Protein AF-A0A3D0TKF9-F1 (afdb_monomer)

Sequence (521 aa):
MPFLPLILASAGLTLFSGELERTEPWLNLPLAVNMSLIILFSFLLAQMPQWLRQFSKFKQFPEVRKGSYSSTKFSRPRTLILIGWLALVYGEHLDLRIGHLFNNITEAESVSFGVLLLLYWLADAVAAIPVYQWNAHGLEEKIKKSVLHLRLQLPVLALIIIQTVWFWITSKFLLSFTSNWSLIFELLCSLILMVLVAPVVFVKSWGAKAIENGNDFEEIRKELENSRTPVTAILSWPDSIMPYSTAGVIGFVRGFRYLLISPQLLKSLSATELRAVTAHEAGHLRKQHLLFYLLAFICLLELFAFAGSANLLLTWTGVLEVSGMLMGVASILSIILFIRFGIGFLSQNFERQADCHAFERHGISPISTALMKVSLLNGINPEQDNWHHYGIQQRIDFLSICLKKPEMLQKHHRRVFRIKLVCAVLLVGLLGANYMLSSDTLKIKVLAWKLEQSADNWQLKDAPMLTKMGDLLYFQDQKTEAELWYRRALEMNPEEPHTLNNLAWLLTEKHNNDKKRLRES

Structure (mmCIF, N/CA/C/O backbone):
data_AF-A0A3D0TKF9-F1
#
_entry.id   AF-A0A3D0TKF9-F1
#
loop_
_atom_site.group_PDB
_atom_site.id
_atom_site.type_symbol
_atom_site.label_atom_id
_atom_site.label_alt_id
_atom_site.label_comp_id
_atom_site.label_asym_id
_atom_site.label_entity_id
_atom_site.label_seq_id
_atom_site.pdbx_PDB_ins_code
_atom_site.Cartn_x
_atom_site.Cartn_y
_atom_site.Cartn_z
_atom_site.occupancy
_atom_site.B_iso_or_equiv
_atom_site.auth_seq_id
_atom_site.auth_comp_id
_atom_site.auth_asym_id
_atom_site.auth_atom_id
_atom_site.pdbx_PDB_model_num
ATOM 1 N N . MET A 1 1 ? -4.786 10.774 8.106 1.00 59.34 1 MET A N 1
ATOM 2 C CA . MET A 1 1 ? -4.067 9.482 8.065 1.00 59.34 1 MET A CA 1
ATOM 3 C C . MET A 1 1 ? -2.690 9.696 8.678 1.00 59.34 1 MET A C 1
ATOM 5 O O . MET A 1 1 ? -1.988 10.577 8.193 1.00 59.34 1 MET A O 1
ATOM 9 N N . PRO A 1 2 ? -2.300 8.955 9.727 1.00 64.06 2 PRO A N 1
ATOM 10 C CA . PRO A 1 2 ? -1.035 9.185 10.439 1.00 64.06 2 PRO A CA 1
ATOM 11 C C . PRO A 1 2 ? 0.218 8.948 9.572 1.00 64.06 2 PRO A C 1
ATOM 13 O O . PRO A 1 2 ? 1.237 9.603 9.784 1.00 64.06 2 PRO A O 1
ATOM 16 N N . PHE A 1 3 ? 0.112 8.075 8.565 1.00 74.19 3 PHE A N 1
ATOM 17 C CA . PHE A 1 3 ? 1.205 7.683 7.664 1.00 74.19 3 PHE A CA 1
ATOM 18 C C . PHE A 1 3 ? 1.383 8.578 6.435 1.00 74.19 3 PHE A C 1
ATOM 20 O O . PHE A 1 3 ? 2.427 8.514 5.796 1.00 74.19 3 PHE A O 1
ATOM 27 N N . LEU A 1 4 ? 0.382 9.404 6.100 1.00 76.56 4 LEU A N 1
ATOM 28 C CA . LEU A 1 4 ? 0.383 10.216 4.877 1.00 76.56 4 LEU A CA 1
ATOM 29 C C . LEU A 1 4 ? 1.686 11.009 4.674 1.00 76.56 4 LEU A C 1
ATOM 31 O O . LEU A 1 4 ? 2.181 11.008 3.555 1.00 76.56 4 LEU A O 1
ATOM 35 N N . PRO A 1 5 ? 2.287 11.634 5.701 1.00 80.88 5 PRO A N 1
ATOM 36 C CA . PRO A 1 5 ? 3.469 12.459 5.469 1.00 80.88 5 PRO A CA 1
ATOM 37 C C . PRO A 1 5 ? 4.699 11.635 5.096 1.00 80.88 5 PRO A C 1
ATOM 39 O O . PRO A 1 5 ? 5.444 12.034 4.214 1.00 80.88 5 PRO A O 1
ATOM 42 N N . LEU A 1 6 ? 4.866 10.453 5.699 1.00 83.38 6 LEU A N 1
ATOM 43 C CA . LEU A 1 6 ? 5.953 9.535 5.356 1.00 83.38 6 LEU A CA 1
ATOM 44 C C . LEU A 1 6 ? 5.775 8.965 3.939 1.00 83.38 6 LEU A C 1
ATOM 46 O O . LEU A 1 6 ? 6.746 8.841 3.202 1.00 83.38 6 LEU A O 1
ATOM 50 N N . ILE A 1 7 ? 4.529 8.685 3.537 1.00 81.88 7 ILE A N 1
ATOM 51 C CA . ILE A 1 7 ? 4.198 8.265 2.165 1.00 81.88 7 ILE A CA 1
ATOM 52 C C . ILE A 1 7 ? 4.543 9.379 1.168 1.00 81.88 7 ILE A C 1
ATOM 54 O O . ILE A 1 7 ? 5.168 9.110 0.148 1.00 81.88 7 ILE A O 1
ATOM 58 N N . LEU A 1 8 ? 4.173 10.629 1.467 1.00 84.25 8 LEU A N 1
ATOM 59 C CA . LEU A 1 8 ? 4.485 11.778 0.613 1.00 84.25 8 LEU A CA 1
ATOM 60 C C . LEU A 1 8 ? 5.991 12.057 0.543 1.00 84.25 8 LEU A C 1
ATOM 62 O O . LEU A 1 8 ? 6.491 12.366 -0.532 1.00 84.25 8 LEU A O 1
ATOM 66 N N . ALA A 1 9 ? 6.713 11.921 1.658 1.00 87.94 9 ALA A N 1
ATOM 67 C CA . ALA A 1 9 ? 8.166 12.056 1.686 1.00 87.94 9 ALA A CA 1
ATOM 68 C C . ALA A 1 9 ? 8.844 10.988 0.815 1.00 87.94 9 ALA A C 1
ATOM 70 O O . ALA A 1 9 ? 9.705 11.316 0.004 1.00 87.94 9 ALA A O 1
ATOM 71 N N . SER A 1 10 ? 8.403 9.730 0.924 1.00 85.88 10 SER A N 1
ATOM 72 C CA . SER A 1 10 ? 8.897 8.634 0.083 1.00 85.88 10 SER A CA 1
ATOM 73 C C . SER A 1 10 ? 8.601 8.874 -1.396 1.00 85.88 10 SER A C 1
ATOM 75 O O . SER A 1 10 ? 9.496 8.721 -2.215 1.00 85.88 10 SER A O 1
ATOM 77 N N . ALA A 1 11 ? 7.375 9.281 -1.738 1.00 82.38 11 ALA A N 1
ATOM 78 C CA . ALA A 1 11 ? 7.005 9.584 -3.119 1.00 82.38 11 ALA A CA 1
ATOM 79 C C . ALA A 1 11 ? 7.815 10.760 -3.686 1.00 82.38 11 ALA A C 1
ATOM 81 O O . ALA A 1 11 ? 8.213 10.724 -4.845 1.00 82.38 11 ALA A O 1
ATOM 82 N N . GLY A 1 12 ? 8.091 11.781 -2.868 1.00 84.81 12 GLY A N 1
ATOM 83 C CA . GLY A 1 12 ? 8.928 12.914 -3.256 1.00 84.81 12 GLY A CA 1
ATOM 84 C C . GLY A 1 12 ? 10.363 12.507 -3.592 1.00 84.81 12 GLY A C 1
ATOM 85 O O . GLY A 1 12 ? 10.872 12.928 -4.623 1.00 84.81 12 GLY A O 1
ATOM 86 N N . LEU A 1 13 ? 10.984 11.633 -2.790 1.00 86.19 13 LEU A N 1
ATOM 87 C CA . LEU A 1 13 ? 12.320 11.097 -3.098 1.00 86.19 13 LEU A CA 1
ATOM 88 C C . LEU A 1 13 ? 12.344 10.350 -4.433 1.00 86.19 13 LEU A C 1
ATOM 90 O O . LEU A 1 13 ? 13.234 10.581 -5.244 1.00 86.19 13 LEU A O 1
ATOM 94 N N . THR A 1 14 ? 11.340 9.508 -4.685 1.00 81.19 14 THR A N 1
ATOM 95 C CA . THR A 1 14 ? 11.221 8.770 -5.950 1.00 81.19 14 THR A CA 1
ATOM 96 C C . THR A 1 14 ? 11.014 9.689 -7.154 1.00 81.19 14 THR A C 1
ATOM 98 O O . THR A 1 14 ? 11.504 9.395 -8.236 1.00 81.19 14 THR A O 1
ATOM 101 N N . LEU A 1 15 ? 10.293 10.804 -6.995 1.00 80.44 15 LEU A N 1
ATOM 102 C CA . LEU A 1 15 ? 10.166 11.793 -8.069 1.00 80.44 15 LEU A CA 1
ATOM 103 C C . LEU A 1 15 ? 11.507 12.463 -8.368 1.00 80.44 15 LEU A C 1
ATOM 105 O O . LEU A 1 15 ? 11.844 12.652 -9.532 1.00 80.44 15 LEU A O 1
ATOM 109 N N . PHE A 1 16 ? 12.272 12.796 -7.329 1.00 80.94 16 PHE A N 1
ATOM 110 C CA . PHE A 1 16 ? 13.550 13.476 -7.490 1.00 80.94 16 PHE A CA 1
ATOM 111 C C . PHE A 1 16 ? 14.611 12.591 -8.154 1.00 80.94 16 PHE A C 1
ATOM 113 O O . PHE A 1 16 ? 15.384 13.112 -8.958 1.00 80.94 16 PHE A O 1
ATOM 120 N N . SER A 1 17 ? 14.658 11.277 -7.899 1.00 70.19 17 SER A N 1
ATOM 121 C CA . SER A 1 17 ? 15.609 10.394 -8.603 1.00 70.19 17 SER A CA 1
ATOM 122 C C . SER A 1 17 ? 15.339 10.253 -10.102 1.00 70.19 17 SER A C 1
ATOM 124 O O . SER A 1 17 ? 16.237 9.872 -10.845 1.00 70.19 17 SER A O 1
ATOM 126 N N . GLY A 1 18 ? 14.133 10.589 -10.569 1.00 60.69 18 GLY A N 1
ATOM 127 C CA . GLY A 1 18 ? 13.794 10.585 -11.993 1.00 60.69 18 GLY A CA 1
ATOM 128 C C . GLY A 1 18 ? 14.343 11.774 -12.791 1.00 60.69 18 GLY A C 1
ATOM 129 O O . GLY A 1 18 ? 14.241 11.764 -14.018 1.00 60.69 18 GLY A O 1
ATOM 130 N N . GLU A 1 19 ? 14.898 12.798 -12.137 1.00 61.56 19 GLU A N 1
ATOM 131 C CA . GLU A 1 19 ? 15.486 13.958 -12.813 1.00 61.56 19 GLU A CA 1
ATOM 132 C C . GLU A 1 19 ? 16.993 13.765 -13.027 1.00 61.56 19 GLU A C 1
ATOM 134 O O . GLU A 1 19 ? 17.770 13.717 -12.075 1.00 61.56 19 GLU A O 1
ATOM 139 N N . LEU A 1 20 ? 17.392 13.657 -14.300 1.00 53.22 20 LEU A N 1
ATOM 140 C CA . LEU A 1 20 ? 18.773 13.399 -14.732 1.00 53.22 20 LEU A CA 1
ATOM 141 C C . LEU A 1 20 ? 19.708 14.609 -14.562 1.00 53.22 20 LEU A C 1
ATOM 143 O O . LEU A 1 20 ? 20.917 14.429 -14.447 1.00 53.22 20 LEU A O 1
ATOM 147 N N . GLU A 1 21 ? 19.166 15.829 -14.516 1.00 63.94 21 GLU A N 1
ATOM 148 C CA . GLU A 1 21 ? 19.937 17.064 -14.357 1.00 63.94 21 GLU A CA 1
ATOM 149 C C . GLU A 1 21 ? 19.279 17.973 -13.317 1.00 63.94 21 GLU A C 1
ATOM 151 O O . GLU A 1 21 ? 18.132 18.391 -13.476 1.00 63.94 21 GLU A O 1
ATOM 156 N N . ARG A 1 22 ? 20.023 18.305 -12.256 1.00 73.25 22 ARG A N 1
ATOM 157 C CA . ARG A 1 22 ? 19.633 19.315 -11.263 1.00 73.25 22 ARG A CA 1
ATOM 158 C C . ARG A 1 22 ? 20.648 20.455 -11.255 1.00 73.25 22 ARG A C 1
ATOM 160 O O . ARG A 1 22 ? 21.844 20.234 -11.439 1.00 73.25 22 ARG A O 1
ATOM 167 N N . THR A 1 23 ? 20.161 21.678 -11.054 1.00 78.56 23 THR A N 1
ATOM 168 C CA . THR A 1 23 ? 20.979 22.902 -10.952 1.00 78.56 23 THR A CA 1
ATOM 169 C C . THR A 1 23 ? 21.954 22.842 -9.778 1.00 78.56 23 THR A C 1
ATOM 171 O O . THR A 1 23 ? 21.747 22.054 -8.871 1.00 78.56 23 THR A O 1
ATOM 174 N N . GLU A 1 24 ? 22.975 23.701 -9.724 1.00 83.06 24 GLU A N 1
ATOM 175 C CA . GLU A 1 24 ? 23.897 23.715 -8.577 1.00 83.06 24 GLU A CA 1
ATOM 176 C C . GLU A 1 24 ? 23.197 23.880 -7.208 1.00 83.06 24 GLU A C 1
ATOM 178 O O . GLU A 1 24 ? 22.132 24.509 -7.132 1.00 83.06 24 GLU A O 1
ATOM 183 N N . PRO A 1 25 ? 23.797 23.347 -6.118 1.00 85.50 25 PRO A N 1
ATOM 184 C CA . PRO A 1 25 ? 23.242 23.470 -4.776 1.00 85.50 25 PRO A CA 1
ATOM 185 C C . PRO A 1 25 ? 23.016 24.933 -4.385 1.00 85.50 25 PRO A C 1
ATOM 187 O O . PRO A 1 25 ? 23.893 25.771 -4.586 1.00 85.50 25 PRO A O 1
ATOM 190 N N . TRP A 1 26 ? 21.872 25.238 -3.770 1.00 87.38 26 TRP A N 1
ATOM 191 C CA . TRP A 1 26 ? 21.487 26.622 -3.459 1.00 87.38 26 TRP A CA 1
ATOM 192 C C . TRP A 1 26 ? 22.458 27.340 -2.513 1.00 87.38 26 TRP A C 1
ATOM 194 O O . TRP A 1 26 ? 22.781 28.507 -2.723 1.00 87.38 26 TRP A O 1
ATOM 204 N N . LEU A 1 27 ? 22.882 26.665 -1.445 1.00 87.38 27 LEU A N 1
ATOM 205 C CA . LEU A 1 27 ? 23.749 27.194 -0.387 1.00 87.38 27 LEU A CA 1
ATOM 206 C C . LEU A 1 27 ? 25.015 26.350 -0.193 1.00 87.38 27 LEU A C 1
ATOM 208 O O . LEU A 1 27 ? 25.977 26.829 0.407 1.00 87.38 27 LEU A O 1
ATOM 212 N N . ASN A 1 28 ? 25.011 25.102 -0.672 1.00 88.31 28 ASN A N 1
ATOM 213 C CA . ASN A 1 28 ? 26.119 24.149 -0.568 1.00 88.31 28 ASN A CA 1
ATOM 214 C C . ASN A 1 28 ? 26.622 23.961 0.879 1.00 88.31 28 ASN A C 1
ATOM 216 O O . ASN A 1 28 ? 27.823 23.867 1.154 1.00 88.31 28 ASN A O 1
ATOM 220 N N . LEU A 1 29 ? 25.697 23.910 1.840 1.00 90.56 29 LEU A N 1
ATOM 221 C CA . LEU A 1 29 ? 26.046 23.773 3.255 1.00 90.56 29 LEU A CA 1
ATOM 222 C C . LEU A 1 29 ? 26.582 22.365 3.554 1.00 90.56 29 LEU A C 1
ATOM 224 O O . LEU A 1 29 ? 26.214 21.400 2.873 1.00 90.56 29 LEU A O 1
ATOM 228 N N . PRO A 1 30 ? 27.425 22.182 4.589 1.00 93.00 30 PRO A N 1
ATOM 229 C CA . PRO A 1 30 ? 27.847 20.852 5.015 1.00 93.00 30 PRO A CA 1
ATOM 230 C C . PRO A 1 30 ? 26.647 19.962 5.365 1.00 93.00 30 PRO A C 1
ATOM 232 O O . PRO A 1 30 ? 25.677 20.421 5.971 1.00 93.00 30 PRO A O 1
ATOM 235 N N . LEU A 1 31 ? 26.731 18.666 5.049 1.00 91.06 31 LEU A N 1
ATOM 236 C CA . LEU A 1 31 ? 25.624 17.722 5.242 1.00 91.06 31 LEU A CA 1
ATOM 237 C C . LEU A 1 31 ? 25.101 17.713 6.690 1.00 91.06 31 LEU A C 1
ATOM 239 O O . LEU A 1 31 ? 23.895 17.782 6.919 1.00 91.06 31 LEU A O 1
ATOM 243 N N . ALA A 1 32 ? 26.012 17.709 7.667 1.00 91.19 32 ALA A N 1
ATOM 244 C CA . ALA A 1 32 ? 25.668 17.754 9.086 1.00 91.19 32 ALA A CA 1
ATOM 245 C C . ALA A 1 32 ? 24.884 19.023 9.470 1.00 91.19 32 ALA A C 1
ATOM 247 O O . ALA A 1 32 ? 23.984 18.962 10.311 1.00 91.19 32 ALA A O 1
ATOM 248 N N . VAL A 1 33 ? 25.188 20.161 8.834 1.00 92.25 33 VAL A N 1
ATOM 249 C CA . VAL A 1 33 ? 24.477 21.428 9.049 1.00 92.25 33 VAL A CA 1
ATOM 250 C C . VAL A 1 33 ? 23.065 21.330 8.480 1.00 92.25 33 VAL A C 1
ATOM 252 O O . VAL A 1 33 ? 22.113 21.578 9.214 1.00 92.25 33 VAL A O 1
ATOM 255 N N . ASN A 1 34 ? 22.908 20.875 7.233 1.00 92.00 34 ASN A N 1
ATOM 256 C CA . ASN A 1 34 ? 21.592 20.680 6.611 1.00 92.00 34 ASN A CA 1
ATOM 257 C C . ASN A 1 34 ? 20.695 19.737 7.436 1.00 92.00 34 ASN A C 1
ATOM 259 O O . ASN A 1 34 ? 19.546 20.068 7.736 1.00 92.00 34 ASN A O 1
ATOM 263 N N . MET A 1 35 ? 21.232 18.597 7.885 1.00 91.62 35 MET A N 1
ATOM 264 C CA . MET A 1 35 ? 20.492 17.645 8.724 1.00 91.62 35 MET A CA 1
ATOM 265 C C . MET A 1 35 ? 20.081 18.250 10.073 1.00 91.62 35 MET A C 1
ATOM 267 O O . MET A 1 35 ? 18.947 18.069 10.521 1.00 91.62 35 MET A O 1
ATOM 271 N N . SER A 1 36 ? 20.976 19.012 10.706 1.00 92.88 36 SER A N 1
ATOM 272 C CA . SER A 1 36 ? 20.692 19.681 11.981 1.00 92.88 36 SER A CA 1
ATOM 273 C C . SER A 1 36 ? 19.647 20.790 11.826 1.00 92.88 36 SER A C 1
ATOM 275 O O . SER A 1 36 ? 18.757 20.921 12.669 1.00 92.88 36 SER A O 1
ATOM 277 N N . LEU A 1 37 ? 19.705 21.552 10.727 1.00 92.94 37 LEU A N 1
ATOM 278 C CA . LEU A 1 37 ? 18.739 22.603 10.406 1.00 92.94 37 LEU A CA 1
ATOM 279 C C . LEU A 1 37 ? 17.329 22.043 10.218 1.00 92.94 37 LEU A C 1
ATOM 281 O O . LEU A 1 37 ? 16.381 22.653 10.704 1.00 92.94 37 LEU A O 1
ATOM 285 N N . ILE A 1 38 ? 17.176 20.869 9.598 1.00 94.19 38 ILE A N 1
ATOM 286 C CA . ILE A 1 38 ? 15.870 20.205 9.446 1.00 94.19 38 ILE A CA 1
ATOM 287 C C . ILE A 1 38 ? 15.231 19.932 10.817 1.00 94.19 38 ILE A C 1
ATOM 289 O O . ILE A 1 38 ? 14.059 20.250 11.036 1.00 94.19 38 ILE A O 1
ATOM 293 N N . ILE A 1 39 ? 15.996 19.391 11.769 1.00 93.94 39 ILE A N 1
ATOM 294 C CA . ILE A 1 39 ? 15.494 19.097 13.120 1.00 93.94 39 ILE A CA 1
ATOM 295 C C . ILE A 1 39 ? 15.219 20.382 13.909 1.00 93.94 39 ILE A C 1
ATOM 297 O O . ILE A 1 39 ? 14.180 20.494 14.567 1.00 93.94 39 ILE A O 1
ATOM 301 N N . LEU A 1 40 ? 16.106 21.374 13.815 1.00 93.19 40 LEU A N 1
ATOM 302 C CA . LEU A 1 40 ? 15.923 22.671 14.463 1.00 93.19 40 LEU A CA 1
ATOM 303 C C . LEU A 1 40 ? 14.670 23.387 13.937 1.00 93.19 40 LEU A C 1
ATOM 305 O O . LEU A 1 40 ? 13.834 23.843 14.718 1.00 93.19 40 LEU A O 1
ATOM 309 N N . PHE A 1 41 ? 14.506 23.444 12.617 1.00 92.94 41 PHE A N 1
ATOM 310 C CA . PHE A 1 41 ? 13.361 24.074 11.970 1.00 92.94 41 PHE A CA 1
ATOM 311 C C . PHE A 1 41 ? 12.060 23.348 12.306 1.00 92.94 41 PHE A C 1
ATOM 313 O O . PHE A 1 41 ? 11.061 23.993 12.617 1.00 92.94 41 PHE A O 1
ATOM 320 N N . SER A 1 42 ? 12.084 22.015 12.350 1.00 92.62 42 SER A N 1
ATOM 321 C CA . SER A 1 42 ? 10.968 21.214 12.852 1.00 92.62 42 SER A CA 1
ATOM 322 C C . SER A 1 42 ? 10.560 21.621 14.275 1.00 92.62 42 SER A C 1
ATOM 324 O O . SER A 1 42 ? 9.375 21.850 14.546 1.00 92.62 42 SER A O 1
ATOM 326 N N . PHE A 1 43 ? 11.530 21.774 15.182 1.00 92.19 43 PHE A N 1
ATOM 327 C CA . PHE A 1 43 ? 11.261 22.195 16.555 1.00 92.19 43 PHE A CA 1
ATOM 328 C C . PHE A 1 43 ? 10.635 23.594 16.625 1.00 92.19 43 PHE A C 1
ATOM 330 O O . PHE A 1 43 ? 9.684 23.789 17.389 1.00 92.19 43 PHE A O 1
ATOM 337 N N . LEU A 1 44 ? 11.129 24.544 15.823 1.00 91.88 44 LEU A N 1
ATOM 338 C CA . LEU A 1 44 ? 10.604 25.912 15.740 1.00 91.88 44 LEU A CA 1
ATOM 339 C C . LEU A 1 44 ? 9.188 25.942 15.152 1.00 91.88 44 LEU A C 1
ATOM 341 O O . LEU A 1 44 ? 8.282 26.536 15.742 1.00 91.88 44 LEU A O 1
ATOM 345 N N . LEU A 1 45 ? 8.963 25.239 14.039 1.00 91.12 45 LEU A N 1
ATOM 346 C CA . LEU A 1 45 ? 7.647 25.105 13.414 1.00 91.12 45 LEU A CA 1
ATOM 347 C C . LEU A 1 45 ? 6.619 24.511 14.376 1.00 91.12 45 LEU A C 1
ATOM 349 O O . LEU A 1 45 ? 5.464 24.941 14.372 1.00 91.12 45 LEU A O 1
ATOM 353 N N . ALA A 1 46 ? 7.028 23.568 15.231 1.00 87.81 46 ALA A N 1
ATOM 354 C CA . ALA A 1 46 ? 6.151 23.003 16.250 1.00 87.81 46 ALA A CA 1
ATOM 355 C C . ALA A 1 46 ? 5.562 24.087 17.168 1.00 87.81 46 ALA A C 1
ATOM 357 O O . ALA A 1 46 ? 4.399 23.979 17.549 1.00 87.81 46 A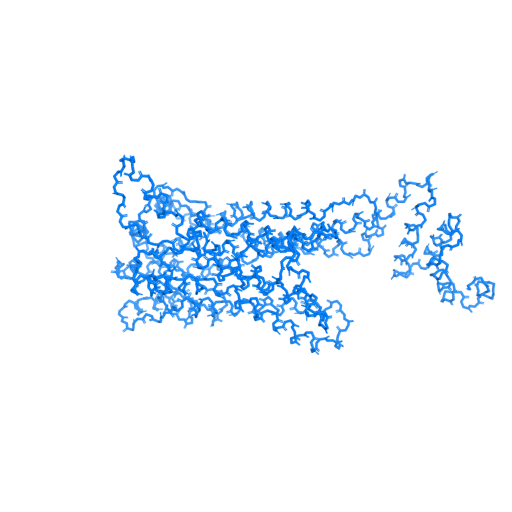LA A O 1
ATOM 358 N N . GLN A 1 47 ? 6.324 25.142 17.492 1.00 88.38 47 GLN A N 1
ATOM 359 C CA . GLN A 1 47 ? 5.887 26.234 18.377 1.00 88.38 47 GLN A CA 1
ATOM 360 C C . GLN A 1 47 ? 5.006 27.276 17.672 1.00 88.38 47 GLN A C 1
ATOM 362 O O . GLN A 1 47 ? 4.243 27.986 18.333 1.00 88.38 47 GLN A O 1
ATOM 367 N N . MET A 1 48 ? 5.047 27.342 16.336 1.00 85.06 48 MET A N 1
ATOM 368 C CA . MET A 1 48 ? 4.339 28.342 15.524 1.00 85.06 48 MET A CA 1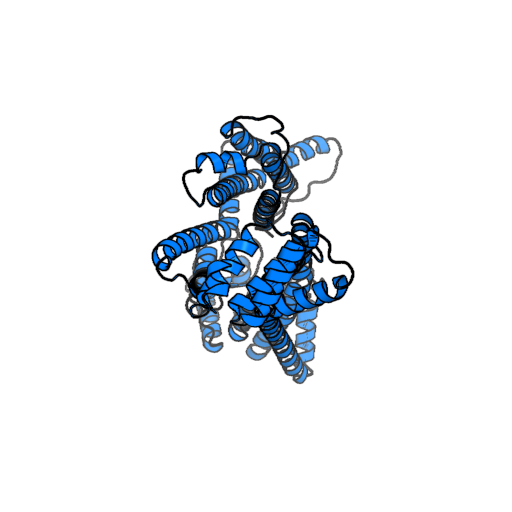
ATOM 369 C C . MET A 1 48 ? 2.852 28.522 15.896 1.00 85.06 48 MET A C 1
ATOM 371 O O . MET A 1 48 ? 2.411 29.667 16.022 1.00 85.06 48 MET A O 1
ATOM 375 N N . PRO A 1 49 ? 2.046 27.461 16.128 1.00 81.31 49 PRO A N 1
ATOM 376 C CA . PRO A 1 49 ? 0.641 27.629 16.499 1.00 81.31 49 PRO A CA 1
ATOM 377 C C . PRO A 1 49 ? 0.442 28.341 17.842 1.00 81.31 49 PRO A C 1
ATOM 379 O O . PRO A 1 49 ? -0.573 29.011 18.027 1.00 81.31 49 PRO A O 1
ATOM 382 N N . GLN A 1 50 ? 1.373 28.191 18.788 1.00 77.31 50 GLN A N 1
ATOM 383 C CA . GLN A 1 50 ? 1.302 28.872 20.081 1.00 77.31 50 GLN A CA 1
ATOM 384 C C . GLN A 1 50 ? 1.685 30.341 19.954 1.00 77.31 50 GLN A C 1
ATOM 386 O O . GLN A 1 50 ? 0.963 31.190 20.474 1.00 77.31 50 GLN A O 1
ATOM 391 N N . TRP A 1 51 ? 2.757 30.643 19.218 1.00 77.94 51 TRP A N 1
ATOM 392 C CA . TRP A 1 51 ? 3.163 32.022 18.948 1.00 77.94 51 TRP A CA 1
ATOM 393 C C . TRP A 1 51 ? 2.050 32.787 18.237 1.00 77.94 51 TRP A C 1
ATOM 395 O O . TRP A 1 51 ? 1.617 33.827 18.722 1.00 77.94 51 TRP A O 1
ATOM 405 N N . LEU A 1 52 ? 1.475 32.221 17.170 1.00 75.12 52 LEU A N 1
ATOM 406 C CA . LEU A 1 52 ? 0.349 32.834 16.457 1.00 75.12 52 LEU A CA 1
ATOM 407 C C . LEU A 1 52 ? -0.863 33.087 17.364 1.00 75.12 52 LEU A C 1
ATOM 409 O O . LEU A 1 52 ? -1.539 34.097 17.198 1.00 75.12 52 LEU A O 1
ATOM 413 N N . ARG A 1 53 ? -1.127 32.210 18.344 1.00 69.44 53 ARG A N 1
ATOM 414 C CA . ARG A 1 53 ? -2.189 32.418 19.343 1.00 69.44 53 ARG A CA 1
ATOM 415 C C . ARG A 1 53 ? -1.852 33.508 20.358 1.00 69.44 53 ARG A C 1
ATOM 417 O O . ARG A 1 53 ? -2.750 34.231 20.774 1.00 69.44 53 ARG A O 1
ATOM 424 N N . GLN A 1 54 ? -0.595 33.627 20.781 1.00 66.06 54 GLN A N 1
ATOM 425 C CA . GLN A 1 54 ? -0.155 34.726 21.646 1.00 66.06 54 GLN A CA 1
ATOM 426 C C . GLN A 1 54 ? -0.290 36.072 20.925 1.00 66.06 54 GLN A C 1
ATOM 428 O O . GLN A 1 54 ? -0.828 37.011 21.504 1.00 66.06 54 GLN A O 1
ATOM 433 N N . PHE A 1 55 ? 0.074 36.134 19.641 1.00 62.69 55 PHE A N 1
ATOM 434 C CA . PHE A 1 55 ? -0.157 37.312 18.804 1.00 62.69 55 PHE A CA 1
ATOM 435 C C . PHE A 1 55 ? -1.651 37.575 18.558 1.00 62.69 55 PHE A C 1
ATOM 437 O O . PHE A 1 55 ? -2.086 38.724 18.589 1.00 62.69 55 PHE A O 1
ATOM 444 N N . SER A 1 56 ? -2.472 36.534 18.373 1.00 57.50 56 SER A N 1
ATOM 445 C CA . SER A 1 56 ? -3.915 36.699 18.159 1.00 57.50 56 SER A CA 1
ATOM 446 C C . SER A 1 56 ? -4.695 37.027 19.431 1.00 57.50 56 SER A C 1
ATOM 448 O O . SER A 1 56 ? -5.803 37.529 19.315 1.00 57.50 56 SER A O 1
ATOM 450 N N . LYS A 1 57 ? -4.160 36.790 20.638 1.00 51.50 57 LYS A N 1
ATOM 451 C CA . LYS A 1 57 ? -4.790 37.212 21.906 1.00 51.50 57 LYS A CA 1
ATOM 452 C C . LYS A 1 57 ? -4.892 38.739 22.061 1.00 51.50 57 LYS A C 1
ATOM 454 O O . LYS A 1 57 ? -5.628 39.191 22.930 1.00 51.50 57 LYS A O 1
ATOM 459 N N . PHE A 1 58 ? -4.263 39.524 21.178 1.00 51.50 58 PHE A N 1
ATOM 460 C CA . PHE A 1 58 ? -4.564 40.952 20.995 1.00 51.50 58 PHE A CA 1
ATOM 461 C C . PHE A 1 58 ? -5.902 41.227 20.270 1.00 51.50 58 PHE A C 1
ATOM 463 O O . PHE A 1 58 ? -6.347 42.371 20.228 1.00 51.50 58 PHE A O 1
ATOM 470 N N . LYS A 1 59 ? -6.582 40.207 19.725 1.00 42.56 59 LYS A N 1
ATOM 471 C CA . LYS A 1 59 ? -7.951 40.279 19.185 1.00 42.56 59 LYS A CA 1
ATOM 472 C C . LYS A 1 59 ? -8.805 39.165 19.806 1.00 42.56 59 LYS A C 1
ATOM 474 O O . LYS A 1 59 ? -8.632 37.988 19.506 1.00 42.56 59 LYS A O 1
ATOM 479 N N . GLN A 1 60 ? -9.704 39.552 20.710 1.00 39.91 60 GLN A N 1
ATOM 480 C CA . GLN A 1 60 ? -10.591 38.670 21.476 1.00 39.91 60 GLN A CA 1
ATOM 481 C C . GLN A 1 60 ? -11.322 37.637 20.597 1.00 39.91 60 GLN A C 1
ATOM 483 O O . GLN A 1 60 ? -12.142 38.005 19.764 1.00 39.91 60 GLN A O 1
ATOM 488 N N . PHE A 1 61 ? -11.090 36.346 20.852 1.00 34.97 61 PHE A N 1
ATOM 489 C CA . PHE A 1 61 ? -12.018 35.258 20.524 1.00 34.97 61 PHE A CA 1
ATOM 490 C C . PHE A 1 61 ? -11.984 34.192 21.638 1.00 34.97 61 PHE A C 1
ATOM 492 O O . PHE A 1 61 ? -10.925 34.002 22.246 1.00 34.97 61 PHE A O 1
ATOM 499 N N . PRO A 1 62 ? -13.109 33.506 21.937 1.00 34.53 62 PRO A N 1
ATOM 500 C CA . PRO A 1 62 ? -13.244 32.672 23.131 1.00 34.53 62 PRO A CA 1
ATOM 501 C C . PRO A 1 62 ? -12.420 31.382 23.069 1.00 34.53 62 PRO A C 1
ATOM 503 O O . PRO A 1 62 ? -12.201 30.800 22.005 1.00 34.53 62 PRO A O 1
ATOM 506 N N . GLU A 1 63 ? -12.011 30.912 24.249 1.00 34.69 63 GLU A N 1
ATOM 507 C CA . GLU A 1 63 ? -11.309 29.649 24.462 1.00 34.69 63 GLU A CA 1
ATOM 508 C C . GLU A 1 63 ? -12.114 28.445 23.957 1.00 34.69 63 GLU A C 1
ATOM 510 O O . GLU A 1 63 ? -13.144 28.062 24.512 1.00 34.69 63 GLU A O 1
ATOM 515 N N . VAL A 1 64 ? -11.584 27.773 22.935 1.00 30.89 64 VAL A N 1
ATOM 516 C CA . VAL A 1 64 ? -12.005 26.414 22.595 1.00 30.89 64 VAL A CA 1
ATOM 517 C C . VAL A 1 64 ? -11.294 25.442 23.540 1.00 30.89 64 VAL A C 1
ATOM 519 O O . VAL A 1 64 ? -10.063 25.409 23.604 1.00 30.89 64 VAL A O 1
ATOM 522 N N . ARG A 1 65 ? -12.117 24.671 24.268 1.00 33.88 65 ARG A N 1
ATOM 523 C CA . ARG A 1 65 ? -11.809 23.574 25.208 1.00 33.88 65 ARG A CA 1
ATOM 524 C C . ARG A 1 65 ? -10.549 22.784 24.846 1.00 33.88 65 ARG A C 1
ATOM 526 O O . ARG A 1 65 ? -10.308 22.550 23.665 1.00 33.88 65 ARG A O 1
ATOM 533 N N . LYS A 1 66 ? -9.829 22.297 25.876 1.00 35.38 66 LYS A N 1
ATOM 534 C CA . LYS A 1 66 ? -8.760 21.271 25.825 1.00 35.38 66 LYS A CA 1
ATOM 535 C C . LYS A 1 66 ? -9.076 20.212 24.757 1.00 35.38 66 LYS A C 1
ATOM 537 O O . LYS A 1 66 ? -9.754 19.225 25.022 1.00 35.38 66 LYS A O 1
ATOM 542 N N . GLY A 1 67 ? -8.637 20.468 23.528 1.00 35.84 67 GLY A N 1
ATOM 543 C CA . GLY A 1 67 ? -8.937 19.625 22.385 1.00 35.84 67 GLY A CA 1
ATOM 544 C C . GLY A 1 67 ? -8.108 18.362 22.487 1.00 35.84 67 GLY A C 1
ATOM 545 O O . GLY A 1 67 ? -6.887 18.446 22.619 1.00 35.84 67 GLY A O 1
ATOM 546 N N . SER A 1 68 ? -8.786 17.217 22.439 1.00 39.59 68 SER A N 1
ATOM 547 C CA . SER A 1 68 ? -8.185 15.893 22.299 1.00 39.59 68 SER A CA 1
ATOM 548 C C . SER A 1 68 ? -7.032 15.940 21.289 1.00 39.59 68 SER A C 1
ATOM 550 O O . SER A 1 68 ? -7.202 16.348 20.135 1.00 39.59 68 SER A O 1
ATOM 552 N N . TYR A 1 69 ? -5.835 15.601 21.764 1.00 48.25 69 TYR A N 1
ATOM 553 C CA . TYR A 1 69 ? -4.642 15.471 20.943 1.00 48.25 69 TYR A CA 1
ATOM 554 C C . TYR A 1 69 ? -4.909 14.427 19.852 1.00 48.25 69 TYR A C 1
ATOM 556 O O . TYR A 1 69 ? -5.196 13.272 20.144 1.00 48.25 69 TYR A O 1
ATOM 564 N N . SER A 1 70 ? -4.820 14.835 18.586 1.00 51.81 70 SER A N 1
ATOM 565 C CA . SER A 1 70 ? -5.019 13.951 17.436 1.00 51.81 70 SER A CA 1
ATOM 566 C C . SER A 1 70 ? -3.701 13.862 16.671 1.00 51.81 70 SER A C 1
ATOM 568 O O . SER A 1 70 ? -3.484 14.612 15.719 1.00 51.81 70 SER A O 1
ATOM 570 N N . SER A 1 71 ? -2.832 12.928 17.070 1.00 51.25 71 SER A N 1
ATOM 571 C CA . SER A 1 71 ? -1.588 12.540 16.363 1.00 51.25 71 SER A CA 1
ATOM 572 C C . SER A 1 71 ? -1.800 12.248 14.865 1.00 51.25 71 SER A C 1
ATOM 574 O O . SER A 1 71 ? -0.891 12.316 14.038 1.00 51.25 71 SER A O 1
ATOM 576 N N . THR A 1 72 ? -3.042 11.960 14.485 1.00 53.62 72 THR A N 1
ATOM 577 C CA . THR A 1 72 ? -3.478 11.572 13.142 1.00 53.62 72 THR A CA 1
ATOM 578 C C . THR A 1 72 ? -3.736 12.734 12.171 1.00 53.62 72 THR A C 1
ATOM 580 O O . THR A 1 72 ? -3.895 12.473 10.969 1.00 53.62 72 THR A O 1
ATOM 583 N N . LYS A 1 73 ? -3.788 13.994 12.640 1.00 66.81 73 LYS A N 1
ATOM 584 C CA . LYS A 1 73 ? -4.047 15.175 11.790 1.00 66.81 73 LYS A CA 1
ATOM 585 C C . LYS A 1 73 ? -2.755 15.730 11.188 1.00 66.81 73 LYS A C 1
ATOM 587 O O . LYS A 1 73 ? -1.757 15.919 11.884 1.00 66.81 73 LYS A O 1
ATOM 592 N N . PHE A 1 74 ? -2.786 16.026 9.889 1.00 71.12 74 PHE A N 1
ATOM 593 C CA . PHE A 1 74 ? -1.684 16.693 9.199 1.00 71.12 74 PHE A CA 1
ATOM 594 C C . PHE A 1 74 ? -1.767 18.199 9.476 1.00 71.12 74 PHE A C 1
ATOM 596 O O . PHE A 1 74 ? -2.593 18.906 8.905 1.00 71.12 74 PHE A O 1
ATOM 603 N N . SER A 1 75 ? -1.012 18.656 10.474 1.00 82.75 75 SER A N 1
ATOM 604 C CA . SER A 1 75 ? -1.034 20.038 10.954 1.00 82.75 75 SER A CA 1
ATOM 605 C C . SER A 1 75 ? -0.155 20.945 10.087 1.00 82.75 75 SER A C 1
ATOM 607 O O . SER A 1 75 ? 0.762 20.469 9.425 1.00 82.75 75 SER A O 1
ATOM 609 N N . ARG A 1 76 ? -0.383 22.268 10.135 1.00 86.50 76 ARG A N 1
ATOM 610 C CA . ARG A 1 76 ? 0.441 23.245 9.394 1.00 86.50 76 ARG A CA 1
ATOM 611 C C . ARG A 1 76 ? 1.953 23.074 9.643 1.00 86.50 76 ARG A C 1
ATOM 613 O O . ARG A 1 76 ? 2.675 23.041 8.655 1.00 86.50 76 ARG A O 1
ATOM 620 N N . PRO A 1 77 ? 2.445 22.894 10.891 1.00 89.00 77 PRO A N 1
ATOM 621 C CA . PRO A 1 77 ? 3.862 22.602 11.134 1.00 89.00 77 PRO A CA 1
ATOM 622 C C . PRO A 1 77 ? 4.374 21.368 10.384 1.00 89.00 77 PRO A C 1
ATOM 624 O O . PRO A 1 77 ? 5.442 21.416 9.788 1.00 89.00 77 PRO A O 1
ATOM 627 N N . ARG A 1 78 ? 3.586 20.285 10.360 1.00 90.00 78 ARG A N 1
ATOM 628 C CA . ARG A 1 78 ? 3.932 19.031 9.671 1.00 90.00 78 ARG A CA 1
ATOM 629 C C . ARG A 1 78 ? 3.943 19.181 8.146 1.00 90.00 78 ARG A C 1
ATOM 631 O O . ARG A 1 78 ? 4.767 18.584 7.462 1.00 90.00 78 ARG A O 1
ATOM 638 N N . THR A 1 79 ? 3.049 20.004 7.604 1.00 89.50 79 THR A N 1
ATOM 639 C CA . THR A 1 79 ? 3.051 20.345 6.175 1.00 89.50 79 THR A CA 1
ATOM 640 C C . THR A 1 79 ? 4.266 21.189 5.806 1.00 89.50 79 THR A C 1
ATOM 642 O O . THR A 1 79 ? 4.941 20.890 4.829 1.00 89.50 79 THR A O 1
ATOM 645 N N . LEU A 1 80 ? 4.579 22.209 6.608 1.00 91.94 80 LEU A N 1
ATOM 646 C CA . LEU A 1 80 ? 5.721 23.087 6.362 1.00 91.94 80 LEU A CA 1
ATOM 647 C C . LEU A 1 80 ? 7.055 22.345 6.481 1.00 91.94 80 LEU A C 1
ATOM 649 O O . LEU A 1 80 ? 7.932 22.577 5.656 1.00 91.94 80 LEU A O 1
ATOM 653 N N . ILE A 1 81 ? 7.201 21.423 7.442 1.00 94.19 81 ILE A N 1
ATOM 654 C CA . ILE A 1 81 ? 8.423 20.614 7.537 1.00 94.19 81 ILE A CA 1
ATOM 655 C C . ILE A 1 81 ? 8.552 19.634 6.367 1.00 94.19 81 ILE A C 1
ATOM 657 O O . ILE A 1 81 ? 9.660 19.447 5.891 1.00 94.19 81 ILE A O 1
ATOM 661 N N . LEU A 1 82 ? 7.454 19.057 5.855 1.00 92.50 82 LEU A N 1
ATOM 662 C CA . LEU A 1 82 ? 7.499 18.222 4.646 1.00 92.50 82 LEU A CA 1
ATOM 663 C C . LEU A 1 82 ? 7.972 19.023 3.431 1.00 92.50 82 LEU A C 1
ATOM 665 O O . LEU A 1 82 ? 8.884 18.589 2.739 1.00 92.50 82 LEU A O 1
ATOM 669 N N . ILE A 1 83 ? 7.375 20.194 3.192 1.00 92.56 83 ILE A N 1
ATOM 670 C CA . ILE A 1 83 ? 7.738 21.059 2.061 1.00 92.56 83 ILE A CA 1
ATOM 671 C C . ILE A 1 83 ? 9.185 21.538 2.201 1.00 92.56 83 ILE A C 1
ATOM 673 O O . ILE A 1 83 ? 9.950 21.439 1.249 1.00 92.56 83 ILE A O 1
ATOM 677 N N . GLY A 1 84 ? 9.575 22.017 3.385 1.00 93.19 84 GLY A N 1
ATOM 678 C CA . GLY A 1 84 ? 10.938 22.479 3.645 1.00 93.19 84 GLY A CA 1
ATOM 679 C C . GLY A 1 84 ? 11.971 21.360 3.516 1.00 93.19 84 GLY A C 1
ATOM 680 O O . GLY A 1 84 ? 13.030 21.573 2.940 1.00 93.19 84 GLY A O 1
ATOM 681 N N . TRP A 1 85 ? 11.649 20.154 3.988 1.00 95.31 85 TRP A N 1
ATOM 682 C CA . TRP A 1 85 ? 12.504 18.983 3.817 1.00 95.31 85 TRP A CA 1
ATOM 683 C C . TRP A 1 85 ? 12.646 18.593 2.341 1.00 95.31 85 TRP A C 1
ATOM 685 O O . TRP A 1 85 ? 13.770 18.417 1.891 1.00 95.31 85 TRP A O 1
ATOM 695 N N . LEU A 1 86 ? 11.551 18.537 1.569 1.00 93.00 86 LEU A N 1
ATOM 696 C CA . LEU A 1 86 ? 11.604 18.258 0.126 1.00 93.00 86 LEU A CA 1
ATOM 697 C C . LEU A 1 86 ? 12.431 19.311 -0.621 1.00 93.00 86 LEU A C 1
ATOM 699 O O . LEU A 1 86 ? 13.265 18.958 -1.447 1.00 93.00 86 LEU A O 1
ATOM 703 N N . ALA A 1 87 ? 12.233 20.590 -0.295 1.00 91.06 87 ALA A N 1
ATOM 704 C CA . ALA A 1 87 ? 12.981 21.693 -0.885 1.00 91.06 87 ALA A CA 1
ATOM 705 C C . ALA A 1 87 ? 14.479 21.603 -0.572 1.00 91.06 87 ALA A C 1
ATOM 707 O O . ALA A 1 87 ? 15.287 21.838 -1.458 1.00 91.06 87 ALA A O 1
ATOM 708 N N . LEU A 1 88 ? 14.859 21.227 0.654 1.00 91.88 88 LEU A N 1
ATOM 709 C CA . LEU A 1 88 ? 16.265 21.025 1.012 1.00 91.88 88 LEU A CA 1
ATOM 710 C C . LEU A 1 88 ? 16.857 19.786 0.341 1.00 91.88 88 LEU A C 1
ATOM 712 O O . LEU A 1 88 ? 17.974 19.854 -0.152 1.00 91.88 88 LEU A O 1
ATOM 716 N N . VAL A 1 89 ? 16.131 18.667 0.290 1.00 91.81 89 VAL A N 1
ATOM 717 C CA . VAL A 1 89 ? 16.601 17.464 -0.415 1.00 91.81 89 VAL A CA 1
ATOM 718 C C . VAL A 1 89 ? 16.881 17.784 -1.880 1.00 91.81 89 VAL A C 1
ATOM 720 O O . VAL A 1 89 ? 17.972 17.484 -2.363 1.00 91.81 89 VAL A O 1
ATOM 723 N N . TYR A 1 90 ? 15.933 18.448 -2.543 1.00 89.62 90 TYR A N 1
ATOM 724 C CA . TYR A 1 90 ? 16.058 18.844 -3.937 1.00 89.62 90 TYR A CA 1
ATOM 725 C C . TYR A 1 90 ? 17.122 19.925 -4.153 1.00 89.62 90 TYR A C 1
ATOM 727 O O . TYR A 1 90 ? 17.972 19.762 -5.011 1.00 89.62 90 TYR A O 1
ATOM 735 N N . GLY A 1 91 ? 17.097 21.011 -3.381 1.00 88.25 91 GLY A N 1
ATOM 736 C CA . GLY A 1 91 ? 17.940 22.190 -3.596 1.00 88.25 91 GLY A CA 1
ATOM 737 C C . GLY A 1 91 ? 19.380 22.061 -3.099 1.00 88.25 91 GLY A C 1
ATOM 738 O O . GLY A 1 91 ? 20.250 22.770 -3.586 1.00 88.25 91 GLY A O 1
ATOM 739 N N . GLU A 1 92 ? 19.660 21.164 -2.147 1.00 91.12 92 GLU A N 1
ATOM 740 C CA . GLU A 1 92 ? 21.018 20.904 -1.630 1.00 91.12 92 GLU A CA 1
ATOM 741 C C . GLU A 1 92 ? 21.596 19.560 -2.099 1.00 91.12 92 GLU A C 1
ATOM 743 O O . GLU A 1 92 ? 22.672 19.161 -1.638 1.00 91.12 92 GLU A O 1
ATOM 748 N N . HIS A 1 93 ? 20.882 18.848 -2.978 1.00 90.31 93 HIS A N 1
ATOM 749 C CA . HIS A 1 93 ? 21.256 17.527 -3.501 1.00 90.31 93 HIS A CA 1
ATOM 750 C C . HIS A 1 93 ? 21.563 16.520 -2.387 1.00 90.31 93 HIS A C 1
ATOM 752 O O . HIS A 1 93 ? 22.547 15.778 -2.452 1.00 90.31 93 HIS A O 1
ATOM 758 N N . LEU A 1 94 ? 20.777 16.529 -1.305 1.00 90.38 94 LEU A N 1
ATOM 759 C CA . LEU A 1 94 ? 21.101 15.734 -0.114 1.00 90.38 94 LEU A CA 1
ATOM 760 C C . LEU A 1 94 ? 21.114 14.234 -0.419 1.00 90.38 94 LEU A C 1
ATOM 762 O O . LEU A 1 94 ? 21.951 13.511 0.112 1.00 90.38 94 LEU A O 1
ATOM 766 N N . ASP A 1 95 ? 20.220 13.783 -1.290 1.00 89.38 95 ASP A N 1
ATOM 767 C CA . ASP A 1 95 ? 20.128 12.403 -1.759 1.00 89.38 95 ASP A CA 1
ATOM 768 C C . ASP A 1 95 ? 21.401 11.953 -2.487 1.00 89.38 95 ASP A C 1
ATOM 770 O O . ASP A 1 95 ? 21.975 10.916 -2.143 1.00 89.38 95 ASP A O 1
ATOM 774 N N . LEU A 1 96 ? 21.906 12.770 -3.412 1.00 87.94 96 LEU A N 1
ATOM 775 C CA . LEU A 1 96 ? 23.136 12.480 -4.151 1.00 87.94 96 LEU A CA 1
ATOM 776 C C . LEU A 1 96 ? 24.367 12.563 -3.240 1.00 87.94 96 LEU A C 1
ATOM 778 O O . LEU A 1 96 ? 25.222 11.679 -3.249 1.00 87.94 96 LEU A O 1
ATOM 782 N N . ARG A 1 97 ? 24.446 13.597 -2.394 1.00 89.62 97 ARG A N 1
ATOM 783 C CA . ARG A 1 97 ? 25.580 13.816 -1.481 1.00 89.62 97 ARG A CA 1
ATOM 784 C C . ARG A 1 97 ? 25.700 12.718 -0.430 1.00 89.62 97 ARG A C 1
ATOM 786 O O . ARG A 1 97 ? 26.815 12.306 -0.124 1.00 89.62 97 ARG A O 1
ATOM 793 N N . ILE A 1 98 ? 24.580 12.231 0.110 1.00 89.31 98 ILE A N 1
ATOM 794 C CA . ILE A 1 98 ? 24.586 11.064 1.003 1.00 89.31 98 ILE A CA 1
ATOM 795 C C . ILE A 1 98 ? 24.953 9.808 0.211 1.00 89.31 98 ILE A C 1
ATOM 797 O O . ILE A 1 98 ? 25.784 9.038 0.681 1.00 89.31 98 ILE A O 1
ATOM 801 N N . GLY A 1 99 ? 24.405 9.625 -0.995 1.00 86.12 99 GLY A N 1
ATOM 802 C CA . GLY A 1 99 ? 24.749 8.501 -1.870 1.00 86.12 99 GLY A CA 1
ATOM 803 C C . GLY A 1 99 ? 26.254 8.410 -2.145 1.00 86.12 99 GLY A C 1
ATOM 804 O O . GLY A 1 99 ? 26.837 7.337 -2.018 1.00 86.12 99 GLY A O 1
ATOM 805 N N . HIS A 1 100 ? 26.923 9.541 -2.392 1.00 87.12 100 HIS A N 1
ATOM 806 C CA . HIS A 1 100 ? 28.375 9.587 -2.591 1.00 87.12 100 HIS A CA 1
ATOM 807 C C . HIS A 1 100 ? 29.187 9.077 -1.392 1.00 87.12 100 HIS A C 1
ATOM 809 O O . HIS A 1 100 ? 30.252 8.495 -1.599 1.00 87.12 100 HIS A O 1
ATOM 815 N N . LEU A 1 101 ? 28.693 9.220 -0.154 1.00 87.94 101 LEU A N 1
ATOM 816 C CA . LEU A 1 101 ? 29.350 8.644 1.031 1.00 87.94 101 LEU A CA 1
ATOM 817 C C . LEU A 1 101 ? 29.350 7.107 1.007 1.00 87.94 101 LEU A C 1
ATOM 819 O O . LEU A 1 101 ? 30.204 6.483 1.635 1.00 87.94 101 LEU A O 1
ATOM 823 N N . PHE A 1 102 ? 28.411 6.506 0.274 1.00 83.75 102 PHE A N 1
ATOM 824 C CA . PHE A 1 102 ? 28.222 5.062 0.153 1.00 83.75 102 PHE A CA 1
ATOM 825 C C . PHE A 1 102 ? 28.519 4.531 -1.255 1.00 83.75 102 PHE A C 1
ATOM 827 O O . PHE A 1 102 ? 28.154 3.398 -1.550 1.00 83.75 102 PHE A O 1
ATOM 834 N N . ASN A 1 103 ? 29.224 5.293 -2.102 1.00 81.06 103 ASN A N 1
ATOM 835 C CA . ASN A 1 103 ? 29.502 4.937 -3.506 1.00 81.06 103 ASN A CA 1
ATOM 836 C C . ASN A 1 103 ? 30.197 3.568 -3.687 1.00 81.06 103 ASN A C 1
ATOM 838 O O . ASN A 1 103 ? 30.171 2.972 -4.755 1.00 81.06 103 ASN A O 1
ATOM 842 N N . ASN A 1 104 ? 30.799 3.035 -2.623 1.00 78.19 104 ASN A N 1
ATOM 843 C CA . ASN A 1 104 ? 31.443 1.721 -2.623 1.00 78.19 104 ASN A CA 1
ATOM 844 C C . ASN A 1 104 ? 30.450 0.544 -2.541 1.00 78.19 104 ASN A C 1
ATOM 846 O O . ASN A 1 104 ? 30.875 -0.610 -2.541 1.00 78.19 104 ASN A O 1
ATOM 850 N N . ILE A 1 105 ? 29.148 0.811 -2.419 1.00 77.75 105 ILE A N 1
ATOM 851 C CA . ILE A 1 105 ? 28.094 -0.197 -2.304 1.00 77.75 105 ILE A CA 1
ATOM 852 C C . ILE A 1 105 ? 27.111 0.009 -3.456 1.00 77.75 105 ILE A C 1
ATOM 854 O O . ILE A 1 105 ? 26.665 1.122 -3.715 1.00 77.75 105 ILE A O 1
ATOM 858 N N . THR A 1 106 ? 26.708 -1.082 -4.103 1.00 71.19 106 THR A N 1
ATOM 859 C CA . THR A 1 106 ? 25.712 -1.100 -5.191 1.00 71.19 106 THR A CA 1
ATOM 860 C C . THR A 1 106 ? 24.349 -0.517 -4.802 1.00 71.19 106 THR A C 1
ATOM 862 O O . THR A 1 106 ? 23.541 -0.202 -5.665 1.00 71.19 106 THR A O 1
ATOM 865 N N . GLU A 1 107 ? 24.086 -0.364 -3.506 1.00 75.38 107 GLU A N 1
ATOM 866 C CA . GLU A 1 107 ? 22.805 0.050 -2.925 1.00 75.38 107 GLU A CA 1
ATOM 867 C C . GLU A 1 107 ? 22.854 1.485 -2.355 1.00 75.38 107 GLU A C 1
ATOM 869 O O . GLU A 1 107 ? 22.008 1.862 -1.543 1.00 75.38 107 GLU A O 1
ATOM 874 N N . ALA A 1 108 ? 23.848 2.291 -2.752 1.00 80.75 108 ALA A N 1
ATOM 875 C CA . ALA A 1 108 ? 24.100 3.631 -2.210 1.00 80.75 108 ALA A CA 1
ATOM 876 C C . ALA A 1 108 ? 22.870 4.562 -2.238 1.00 80.75 108 ALA A C 1
ATOM 878 O O . ALA A 1 108 ? 22.609 5.276 -1.267 1.00 80.75 108 ALA A O 1
ATOM 879 N N . GLU A 1 109 ? 22.091 4.528 -3.322 1.00 81.56 109 GLU A N 1
ATOM 880 C CA . GLU A 1 109 ? 20.860 5.316 -3.472 1.00 81.56 109 GLU A CA 1
ATOM 881 C C . GLU A 1 109 ? 19.789 4.896 -2.453 1.00 81.56 109 GLU A C 1
ATOM 883 O O . GLU A 1 109 ? 19.254 5.728 -1.719 1.00 81.56 109 GLU A O 1
ATOM 888 N N . SER A 1 110 ? 19.536 3.591 -2.328 1.00 80.25 110 SER A N 1
ATOM 889 C CA . SER A 1 110 ? 18.583 3.036 -1.360 1.00 80.25 110 SER A CA 1
ATOM 890 C C . SER A 1 110 ? 18.963 3.382 0.082 1.00 80.25 110 SER A C 1
ATOM 892 O O . SER A 1 110 ? 18.099 3.726 0.894 1.00 80.25 110 SER A O 1
ATOM 894 N N . VAL A 1 111 ? 20.261 3.336 0.406 1.00 83.50 111 VAL A N 1
ATOM 895 C CA . VAL A 1 111 ? 20.779 3.752 1.719 1.00 83.50 111 VAL A CA 1
ATOM 896 C C . VAL A 1 111 ? 20.533 5.243 1.946 1.00 83.50 111 VAL A C 1
ATOM 898 O O . VAL A 1 111 ? 20.027 5.625 3.004 1.00 83.50 111 VAL A O 1
ATOM 901 N N . SER A 1 112 ? 20.826 6.079 0.949 1.00 88.62 112 SER A N 1
ATOM 902 C CA . SER A 1 112 ? 20.578 7.522 0.996 1.00 88.62 112 SER A CA 1
ATOM 903 C C . SER A 1 112 ? 19.109 7.845 1.278 1.00 88.62 112 SER A C 1
ATOM 905 O O . SER A 1 112 ? 18.793 8.579 2.222 1.00 88.62 112 SER A O 1
ATOM 907 N N . PHE A 1 113 ? 18.195 7.209 0.545 1.00 89.06 113 PHE A N 1
ATOM 908 C CA . PHE A 1 113 ? 16.755 7.372 0.736 1.00 89.06 113 PHE A CA 1
ATOM 909 C C . PHE A 1 113 ? 16.319 6.940 2.135 1.00 89.06 113 PHE A C 1
ATOM 911 O O . PHE A 1 113 ? 15.551 7.649 2.788 1.00 89.06 113 PHE A O 1
ATOM 918 N N . GLY A 1 114 ? 16.850 5.820 2.635 1.00 87.12 114 GLY A N 1
ATOM 919 C CA . GLY A 1 114 ? 16.603 5.353 3.997 1.00 87.12 114 GLY A CA 1
ATOM 920 C C . GLY A 1 114 ? 17.025 6.374 5.057 1.00 87.12 114 GLY A C 1
ATOM 921 O O . GLY A 1 114 ? 16.241 6.689 5.955 1.00 87.12 114 GLY A O 1
ATOM 922 N N . VAL A 1 115 ? 18.226 6.947 4.934 1.00 90.00 115 VAL A N 1
ATOM 923 C CA . VAL A 1 115 ? 18.734 7.986 5.850 1.00 90.00 115 VAL A CA 1
ATOM 924 C C . VAL A 1 115 ? 17.846 9.230 5.819 1.00 90.00 115 VAL A C 1
ATOM 926 O O . VAL A 1 115 ? 17.468 9.752 6.871 1.00 90.00 115 VAL A O 1
ATOM 929 N N . LEU A 1 116 ? 17.468 9.690 4.627 1.00 92.50 116 LEU A N 1
ATOM 930 C CA . LEU A 1 116 ? 16.613 10.862 4.459 1.00 92.50 116 LEU A CA 1
ATOM 931 C C . LEU A 1 116 ? 15.201 10.636 5.015 1.00 92.50 116 LEU A C 1
ATOM 933 O O . LEU A 1 116 ? 14.661 11.521 5.685 1.00 92.50 116 LEU A O 1
ATOM 937 N N . LEU A 1 117 ? 14.621 9.451 4.813 1.00 91.12 117 LEU A N 1
ATOM 938 C CA . LEU A 1 117 ? 13.328 9.080 5.391 1.00 91.12 117 LEU A CA 1
ATOM 939 C C . LEU A 1 117 ? 13.379 8.980 6.916 1.00 91.12 117 LEU A C 1
ATOM 941 O O . LEU A 1 117 ? 12.441 9.427 7.574 1.00 91.12 117 LEU A O 1
ATOM 945 N N . LEU A 1 118 ? 14.461 8.448 7.492 1.00 91.38 118 LEU A N 1
ATOM 946 C CA . LEU A 1 118 ? 14.673 8.427 8.944 1.00 91.38 118 LEU A CA 1
ATOM 947 C C . LEU A 1 118 ? 14.772 9.841 9.523 1.00 91.38 118 LEU A C 1
ATOM 949 O O . LEU A 1 118 ? 14.158 10.139 10.552 1.00 91.38 118 LEU A O 1
ATOM 953 N N . LEU A 1 119 ? 15.506 10.725 8.845 1.00 93.69 119 LEU A N 1
ATOM 954 C CA . LEU A 1 119 ? 15.620 12.129 9.227 1.00 93.69 119 LEU A CA 1
ATOM 955 C C . LEU A 1 119 ? 14.254 12.823 9.186 1.00 93.69 119 LEU A C 1
ATOM 957 O O . LEU A 1 119 ? 13.878 13.508 10.140 1.00 93.69 119 LEU A O 1
ATOM 961 N N . TYR A 1 120 ? 13.490 12.611 8.112 1.00 93.44 120 TYR A N 1
ATOM 962 C CA . TYR A 1 120 ? 12.139 13.148 7.989 1.00 93.44 120 TYR A CA 1
ATOM 963 C C . TYR A 1 120 ? 11.191 12.583 9.051 1.00 93.44 120 TYR A C 1
ATOM 965 O O . TYR A 1 120 ? 10.422 13.332 9.648 1.00 93.44 120 TYR A O 1
ATOM 973 N N . TRP A 1 121 ? 11.263 11.281 9.327 1.00 91.56 121 TRP A N 1
ATOM 974 C CA . TRP A 1 121 ? 10.464 10.609 10.351 1.00 91.56 121 TRP A CA 1
ATOM 975 C C . TRP A 1 121 ? 10.667 11.243 11.733 1.00 91.56 121 TRP A C 1
ATOM 977 O O . TRP A 1 121 ? 9.697 11.559 12.430 1.00 91.56 121 TRP A O 1
ATOM 987 N N . LEU A 1 122 ? 11.922 11.527 12.096 1.00 92.50 122 LEU A N 1
ATOM 988 C CA . LEU A 1 122 ? 12.251 12.253 13.321 1.00 92.50 122 LEU A CA 1
ATOM 989 C C . LEU A 1 122 ? 11.729 13.698 13.283 1.00 92.50 122 LEU A C 1
ATOM 991 O O . LEU A 1 122 ? 11.109 14.160 14.246 1.00 92.50 122 LEU A O 1
ATOM 995 N N . ALA A 1 123 ? 11.935 14.401 12.168 1.00 93.00 123 ALA A N 1
ATOM 996 C CA . ALA A 1 123 ? 11.488 15.777 11.992 1.00 93.00 123 ALA A CA 1
ATOM 997 C C . ALA A 1 123 ? 9.955 15.908 12.083 1.00 93.00 123 ALA A C 1
ATOM 999 O O . ALA A 1 123 ? 9.462 16.798 12.773 1.00 93.00 123 ALA A O 1
ATOM 1000 N N . ASP A 1 124 ? 9.175 15.021 11.463 1.00 91.12 124 ASP A N 1
ATOM 1001 C CA . ASP A 1 124 ? 7.706 15.022 11.541 1.00 91.12 124 ASP A CA 1
ATOM 1002 C C . ASP A 1 124 ? 7.230 14.831 12.989 1.00 91.12 124 ASP A C 1
ATOM 1004 O O . ASP A 1 124 ? 6.345 15.553 13.458 1.00 91.12 124 ASP A O 1
ATOM 1008 N N . ALA A 1 125 ? 7.861 13.920 13.738 1.00 89.44 125 ALA A N 1
ATOM 1009 C CA . ALA A 1 125 ? 7.521 13.674 15.139 1.00 89.44 125 ALA A CA 1
ATOM 1010 C C . ALA A 1 125 ? 7.844 14.854 16.067 1.00 89.44 125 ALA A C 1
ATOM 1012 O O . ALA A 1 125 ? 7.101 15.128 17.017 1.00 89.44 125 ALA A O 1
ATOM 1013 N N . VAL A 1 126 ? 8.936 15.573 15.800 1.00 90.56 126 VAL A N 1
ATOM 1014 C CA . VAL A 1 126 ? 9.297 16.790 16.540 1.00 90.56 126 VAL A CA 1
ATOM 1015 C C . VAL A 1 126 ? 8.343 17.944 16.199 1.00 90.56 126 VAL A C 1
ATOM 1017 O O . VAL A 1 126 ? 7.963 18.689 17.111 1.00 90.56 126 VAL A O 1
ATOM 1020 N N . ALA A 1 127 ? 7.906 18.050 14.939 1.00 90.00 127 ALA A N 1
ATOM 1021 C CA . ALA A 1 127 ? 6.986 19.079 14.445 1.00 90.00 127 ALA A CA 1
ATOM 1022 C C . ALA A 1 127 ? 5.538 18.862 14.915 1.00 90.00 127 ALA A C 1
ATOM 1024 O O . ALA A 1 127 ? 4.757 19.813 15.010 1.00 90.00 127 ALA A O 1
ATOM 1025 N N . ALA A 1 128 ? 5.159 17.614 15.203 1.00 85.31 128 ALA A N 1
ATOM 1026 C CA . ALA A 1 128 ? 3.793 17.254 15.564 1.00 85.31 128 ALA A CA 1
ATOM 1027 C C . ALA A 1 128 ? 3.321 17.879 16.890 1.00 85.31 128 ALA A C 1
ATOM 1029 O O . ALA A 1 128 ? 2.124 18.142 17.038 1.00 85.31 128 ALA A O 1
ATOM 1030 N N . ILE A 1 129 ? 4.228 18.113 17.848 1.00 83.69 129 ILE A N 1
ATOM 1031 C CA . ILE A 1 129 ? 3.874 18.502 19.223 1.00 83.69 129 ILE A CA 1
ATOM 1032 C C . ILE A 1 129 ? 4.670 19.735 19.683 1.00 83.69 129 ILE A C 1
ATOM 1034 O O . ILE A 1 129 ? 5.901 19.664 19.756 1.00 83.69 129 ILE A O 1
ATOM 1038 N N . PRO A 1 130 ? 4.010 20.851 20.054 1.00 86.12 130 PRO A N 1
ATOM 1039 C CA . PRO A 1 130 ? 4.677 21.996 20.677 1.00 86.12 130 PRO A CA 1
ATOM 1040 C C . PRO A 1 130 ? 5.111 21.706 22.120 1.00 86.12 130 PRO A C 1
ATOM 1042 O O . PRO A 1 130 ? 4.606 20.788 22.769 1.00 86.12 130 PRO A O 1
ATOM 1045 N N . VAL A 1 131 ? 5.985 22.553 22.664 1.00 86.50 131 VAL A N 1
ATOM 1046 C CA . VAL A 1 131 ? 6.235 22.593 24.111 1.00 86.50 131 VAL A CA 1
ATOM 1047 C C . VAL A 1 131 ? 5.085 23.369 24.754 1.00 86.50 131 VAL A C 1
ATOM 1049 O O . VAL A 1 131 ? 4.905 24.549 24.490 1.00 86.50 131 VAL A O 1
ATOM 1052 N N . TYR A 1 132 ? 4.249 22.723 25.570 1.00 80.31 132 TYR A N 1
ATOM 1053 C CA . TYR A 1 132 ? 3.101 23.403 26.196 1.00 80.31 132 TYR A CA 1
ATOM 1054 C C . TYR A 1 132 ? 3.492 24.293 27.374 1.00 80.31 132 TYR A C 1
ATOM 1056 O O . TYR A 1 132 ? 2.858 25.318 27.609 1.00 80.31 132 TYR A O 1
ATOM 1064 N N . GLN A 1 133 ? 4.515 23.883 28.118 1.00 82.94 133 GLN A N 1
ATOM 1065 C CA . GLN A 1 133 ? 5.047 24.606 29.262 1.00 82.94 133 GLN A CA 1
ATOM 1066 C C . GLN A 1 133 ? 6.568 24.594 29.160 1.00 82.94 133 GLN A C 1
ATOM 1068 O O . GLN A 1 133 ? 7.168 23.532 29.019 1.00 82.94 133 GLN A O 1
ATOM 1073 N N . TRP A 1 134 ? 7.189 25.768 29.224 1.00 85.25 134 TRP A N 1
ATOM 1074 C CA . TRP A 1 134 ? 8.645 25.913 29.167 1.00 85.25 134 TRP A CA 1
ATOM 1075 C C . TRP A 1 134 ? 9.274 25.628 30.538 1.00 85.25 134 TRP A C 1
ATOM 1077 O O . TRP A 1 134 ? 9.887 26.486 31.161 1.00 85.25 134 TRP A O 1
ATOM 1087 N N . ASN A 1 135 ? 9.060 24.409 31.025 1.00 90.06 135 ASN A N 1
ATOM 1088 C CA . ASN A 1 135 ? 9.638 23.843 32.239 1.00 90.06 135 ASN A CA 1
ATOM 1089 C C . ASN A 1 135 ? 10.073 22.390 31.959 1.00 90.06 135 ASN A C 1
ATOM 1091 O O . ASN A 1 135 ? 9.775 21.835 30.898 1.00 90.06 135 ASN A O 1
ATOM 1095 N N . ALA A 1 136 ? 10.769 21.760 32.911 1.00 89.00 136 ALA A N 1
ATOM 1096 C CA . ALA A 1 136 ? 11.249 20.382 32.753 1.00 89.00 136 ALA A CA 1
ATOM 1097 C C . ALA A 1 136 ? 10.112 19.402 32.403 1.00 89.00 136 ALA A C 1
ATOM 1099 O O . ALA A 1 136 ? 10.254 18.573 31.506 1.00 89.00 136 ALA A O 1
ATOM 1100 N N . HIS A 1 137 ? 8.951 19.559 33.045 1.00 86.12 137 HIS A N 1
ATOM 1101 C CA . HIS A 1 137 ? 7.792 18.698 32.827 1.00 86.12 137 HIS A CA 1
ATOM 1102 C C . HIS A 1 137 ? 7.186 18.842 31.420 1.00 86.12 137 HIS A C 1
ATOM 1104 O O . HIS A 1 137 ? 6.855 17.852 30.773 1.00 86.12 137 HIS A O 1
ATOM 1110 N N . GLY A 1 138 ? 7.066 20.063 30.897 1.00 84.00 138 GLY A N 1
ATOM 1111 C CA . GLY A 1 138 ? 6.535 20.305 29.558 1.00 84.00 138 GLY A CA 1
ATOM 1112 C C . GLY A 1 138 ? 7.473 19.831 28.447 1.00 84.00 138 GLY A C 1
ATOM 1113 O O . GLY A 1 138 ? 6.996 19.394 27.395 1.00 84.00 138 GLY A O 1
ATOM 1114 N N . LEU A 1 139 ? 8.789 19.849 28.687 1.00 87.44 139 LEU A N 1
ATOM 1115 C CA . LEU A 1 139 ? 9.770 19.239 27.788 1.00 87.44 139 LEU A CA 1
ATOM 1116 C C . LEU A 1 139 ? 9.673 17.706 27.809 1.00 87.44 139 LEU A C 1
ATOM 1118 O O . LEU A 1 139 ? 9.650 17.082 26.747 1.00 87.44 139 LEU A O 1
ATOM 1122 N N . GLU A 1 140 ? 9.538 17.104 28.992 1.00 88.19 140 GLU A N 1
ATOM 1123 C CA . GLU A 1 140 ? 9.315 15.662 29.154 1.00 88.19 140 GLU A CA 1
ATOM 1124 C C . GLU A 1 140 ? 8.033 15.206 28.434 1.00 88.19 140 GLU A C 1
ATOM 1126 O O . GLU A 1 140 ? 8.036 14.219 27.695 1.00 88.19 140 GLU A O 1
ATOM 1131 N N . GLU A 1 141 ? 6.947 15.968 28.571 1.00 85.56 141 GLU A N 1
ATOM 1132 C CA . GLU A 1 141 ? 5.679 15.726 27.878 1.00 85.56 141 GLU A CA 1
ATOM 1133 C C . GLU A 1 141 ? 5.808 15.814 26.352 1.00 85.56 141 GLU A C 1
ATOM 1135 O O . GLU A 1 141 ? 5.223 14.990 25.640 1.00 85.56 141 GLU A O 1
ATOM 1140 N N . LYS A 1 142 ? 6.586 16.776 25.828 1.00 87.88 142 LYS A N 1
ATOM 1141 C CA . LYS A 1 142 ? 6.891 16.842 24.390 1.00 87.88 142 LYS A CA 1
ATOM 1142 C C . LYS A 1 142 ? 7.609 15.569 23.947 1.00 87.88 142 LYS A C 1
ATOM 1144 O O . LYS A 1 142 ? 7.174 14.950 22.979 1.00 87.88 142 LYS A O 1
ATOM 1149 N N . ILE A 1 143 ? 8.659 15.157 24.661 1.00 88.31 143 ILE A N 1
ATOM 1150 C CA . ILE A 1 143 ? 9.439 13.958 24.320 1.00 88.31 143 ILE A CA 1
ATOM 1151 C C . ILE A 1 143 ? 8.539 12.719 24.316 1.00 88.31 143 ILE A C 1
ATOM 1153 O O . ILE A 1 143 ? 8.494 12.003 23.315 1.00 88.31 143 ILE A O 1
ATOM 1157 N N . LYS A 1 144 ? 7.759 12.492 25.382 1.00 85.88 144 LYS A N 1
ATOM 1158 C CA . LYS A 1 144 ? 6.839 11.345 25.483 1.00 85.88 144 LYS A CA 1
ATOM 1159 C C . LYS A 1 144 ? 5.863 11.286 24.309 1.00 85.88 144 LYS A C 1
ATOM 1161 O O . LYS A 1 144 ? 5.683 10.228 23.704 1.00 85.88 144 LYS A O 1
ATOM 1166 N N . LYS A 1 145 ? 5.253 12.420 23.955 1.00 84.06 145 LYS A N 1
ATOM 1167 C CA . LYS A 1 145 ? 4.292 12.493 22.845 1.00 84.06 145 LYS A CA 1
ATOM 1168 C C . LYS A 1 145 ? 4.970 12.340 21.481 1.00 84.06 145 LYS A C 1
ATOM 1170 O O . LYS A 1 145 ? 4.391 11.703 20.604 1.00 84.06 145 LYS A O 1
ATOM 1175 N N . SER A 1 146 ? 6.183 12.861 21.293 1.00 86.31 146 SER A N 1
ATOM 1176 C CA . SER A 1 146 ? 6.926 12.705 20.035 1.00 86.31 146 SER A CA 1
ATOM 1177 C C . SER A 1 146 ? 7.345 11.248 19.837 1.00 86.31 146 SER A C 1
ATOM 1179 O O . SER A 1 146 ? 7.167 10.710 18.749 1.00 86.31 146 SER A O 1
ATOM 1181 N N . VAL A 1 147 ? 7.782 10.558 20.896 1.00 85.81 147 VAL A N 1
ATOM 1182 C CA . VAL A 1 147 ? 8.063 9.110 20.859 1.00 85.81 147 VAL A CA 1
ATOM 1183 C C . VAL A 1 147 ? 6.807 8.305 20.522 1.00 85.81 147 VAL A C 1
ATOM 1185 O O . VAL A 1 147 ? 6.854 7.370 19.725 1.00 85.81 147 VAL A O 1
ATOM 1188 N N . LEU A 1 148 ? 5.662 8.674 21.092 1.00 82.31 148 LEU A N 1
ATOM 1189 C CA . LEU A 1 148 ? 4.381 8.058 20.757 1.00 82.31 148 LEU A CA 1
ATOM 1190 C C . LEU A 1 148 ? 4.009 8.260 19.276 1.00 82.31 148 LEU A C 1
ATOM 1192 O O . LEU A 1 148 ? 3.523 7.332 18.631 1.00 82.31 148 LEU A O 1
ATOM 1196 N N . HIS A 1 149 ? 4.276 9.445 18.722 1.00 82.94 149 HIS A N 1
ATOM 1197 C CA . HIS A 1 149 ? 4.077 9.733 17.298 1.00 82.94 149 HIS A CA 1
ATOM 1198 C C . HIS A 1 149 ? 5.008 8.907 16.402 1.00 82.94 149 HIS A C 1
ATOM 1200 O O . HIS A 1 149 ? 4.559 8.355 15.399 1.00 82.94 149 HIS A O 1
ATOM 1206 N N . LEU A 1 150 ? 6.273 8.729 16.799 1.00 86.12 150 LEU A N 1
ATOM 1207 C CA . LEU A 1 150 ? 7.207 7.832 16.110 1.00 86.12 150 LEU A CA 1
ATOM 1208 C C . LEU A 1 150 ? 6.670 6.394 16.081 1.00 86.12 150 LEU A C 1
ATOM 1210 O O . LEU A 1 150 ? 6.630 5.774 15.018 1.00 86.12 150 LEU A O 1
ATOM 1214 N N . ARG A 1 151 ? 6.172 5.876 17.215 1.00 84.44 151 ARG A N 1
ATOM 1215 C CA . ARG A 1 151 ? 5.596 4.517 17.306 1.00 84.44 151 ARG A CA 1
ATOM 1216 C C . ARG A 1 151 ? 4.430 4.281 16.349 1.00 84.44 151 ARG A C 1
ATOM 1218 O O . ARG A 1 151 ? 4.273 3.167 15.858 1.00 84.44 151 ARG A O 1
ATOM 1225 N N . LEU A 1 152 ? 3.634 5.311 16.061 1.00 82.31 152 LEU A N 1
ATOM 1226 C CA . LEU A 1 152 ? 2.541 5.220 15.093 1.00 82.31 152 LEU A CA 1
ATOM 1227 C C . LEU A 1 152 ? 3.046 4.902 13.683 1.00 82.31 152 LEU A C 1
ATOM 1229 O O . LEU A 1 152 ? 2.413 4.104 13.003 1.00 82.31 152 LEU A O 1
ATOM 1233 N N . GLN A 1 153 ? 4.167 5.498 13.268 1.00 83.12 153 GLN A N 1
ATOM 1234 C CA . GLN A 1 153 ? 4.771 5.355 11.934 1.00 83.12 153 GLN A CA 1
ATOM 1235 C C . GLN A 1 153 ? 5.815 4.224 11.850 1.00 83.12 153 GLN A C 1
ATOM 1237 O O . GLN A 1 153 ? 6.115 3.752 10.754 1.00 83.12 153 GLN A O 1
ATOM 1242 N N . LEU A 1 154 ? 6.302 3.739 12.999 1.00 86.25 154 LEU A N 1
ATOM 1243 C CA . LEU A 1 154 ? 7.271 2.648 13.120 1.00 86.25 154 LEU A CA 1
ATOM 1244 C C . LEU A 1 154 ? 6.935 1.387 12.298 1.00 86.25 154 LEU A C 1
ATOM 1246 O O . LEU A 1 154 ? 7.879 0.829 11.740 1.00 86.25 154 LEU A O 1
ATOM 1250 N N . PRO A 1 155 ? 5.667 0.931 12.159 1.00 88.62 155 PRO A N 1
ATOM 1251 C CA . PRO A 1 155 ? 5.374 -0.246 11.346 1.00 88.62 155 PRO A CA 1
ATOM 1252 C C . PRO A 1 155 ? 5.863 -0.128 9.902 1.00 88.62 155 PRO A C 1
ATOM 1254 O O . PRO A 1 155 ? 6.415 -1.082 9.371 1.00 88.62 155 PRO A O 1
ATOM 1257 N N . VAL A 1 156 ? 5.691 1.042 9.277 1.00 84.56 156 VAL A N 1
ATOM 1258 C CA . VAL A 1 156 ? 6.080 1.263 7.875 1.00 84.56 156 VAL A CA 1
ATOM 1259 C C . VAL A 1 156 ? 7.595 1.180 7.735 1.00 84.56 156 VAL A C 1
ATOM 1261 O O . VAL A 1 156 ? 8.094 0.434 6.901 1.00 84.56 156 VAL A O 1
ATOM 1264 N N . LEU A 1 157 ? 8.325 1.884 8.602 1.00 83.69 157 LEU A N 1
ATOM 1265 C CA . LEU A 1 157 ? 9.785 1.878 8.600 1.00 83.69 157 LEU A CA 1
ATOM 1266 C C . LEU A 1 157 ? 10.356 0.480 8.885 1.00 83.69 157 LEU A C 1
ATOM 1268 O O . LEU A 1 157 ? 11.264 0.032 8.193 1.00 83.69 157 LEU A O 1
ATOM 1272 N N . ALA A 1 158 ? 9.805 -0.227 9.875 1.00 89.06 158 ALA A N 1
ATOM 1273 C CA . ALA A 1 158 ? 10.230 -1.582 10.209 1.00 89.06 158 ALA A CA 1
ATOM 1274 C C . ALA A 1 158 ? 9.999 -2.550 9.041 1.00 89.06 158 ALA A C 1
ATOM 1276 O O . ALA A 1 158 ? 10.858 -3.381 8.762 1.00 89.06 158 ALA A O 1
ATOM 1277 N N . LEU A 1 159 ? 8.870 -2.426 8.338 1.00 88.94 159 LEU A N 1
ATOM 1278 C CA . LEU A 1 159 ? 8.580 -3.253 7.170 1.00 88.94 159 LEU A CA 1
ATOM 1279 C C . LEU A 1 159 ? 9.516 -2.961 5.997 1.00 88.94 159 LEU A C 1
ATOM 1281 O O . LEU A 1 159 ? 9.980 -3.910 5.375 1.00 88.94 159 LEU A O 1
ATOM 1285 N N . ILE A 1 160 ? 9.850 -1.690 5.749 1.00 84.38 160 ILE A N 1
ATOM 1286 C CA . ILE A 1 160 ? 10.855 -1.313 4.743 1.00 84.38 160 ILE A CA 1
ATOM 1287 C C . ILE A 1 160 ? 12.199 -1.966 5.080 1.00 84.38 160 ILE A C 1
ATOM 1289 O O . ILE A 1 160 ? 12.767 -2.647 4.237 1.00 84.38 160 ILE A O 1
ATOM 1293 N N . ILE A 1 161 ? 12.672 -1.845 6.327 1.00 85.06 161 ILE A N 1
ATOM 1294 C CA . ILE A 1 161 ? 13.946 -2.446 6.756 1.00 85.06 161 ILE A CA 1
ATOM 1295 C C . ILE A 1 161 ? 13.923 -3.970 6.593 1.00 85.06 161 ILE A C 1
ATOM 1297 O O . ILE A 1 161 ? 14.870 -4.544 6.061 1.00 85.06 161 ILE A O 1
ATOM 1301 N N . ILE A 1 162 ? 12.846 -4.636 7.023 1.00 90.06 162 ILE A N 1
ATOM 1302 C CA . ILE A 1 162 ? 12.691 -6.091 6.872 1.00 90.06 162 ILE A CA 1
ATOM 1303 C C . ILE A 1 162 ? 12.735 -6.484 5.394 1.00 90.06 162 ILE A C 1
ATOM 1305 O O . ILE A 1 162 ? 13.389 -7.464 5.050 1.00 90.06 162 ILE A O 1
ATOM 1309 N N . GLN A 1 163 ? 12.078 -5.717 4.525 1.00 86.94 163 GLN A N 1
ATOM 1310 C CA . GLN A 1 163 ? 12.064 -5.968 3.090 1.00 86.94 163 GLN A CA 1
ATOM 1311 C C . GLN A 1 163 ? 13.444 -5.755 2.454 1.00 86.94 163 GLN A C 1
ATOM 1313 O O . GLN A 1 163 ? 13.867 -6.585 1.655 1.00 86.94 163 GLN A O 1
ATOM 1318 N N . THR A 1 164 ? 14.172 -4.702 2.834 1.00 83.44 164 THR A N 1
ATOM 1319 C CA . THR A 1 164 ? 15.542 -4.452 2.362 1.00 83.44 164 THR A CA 1
ATOM 1320 C C . THR A 1 164 ? 16.491 -5.564 2.800 1.00 83.44 164 THR A C 1
ATOM 1322 O O . THR A 1 164 ? 17.246 -6.082 1.984 1.00 83.44 164 THR A O 1
ATOM 1325 N N . VAL A 1 165 ? 16.423 -5.988 4.067 1.00 86.94 165 VAL A N 1
ATOM 1326 C CA . VAL A 1 165 ? 17.228 -7.113 4.570 1.00 86.94 165 VAL A CA 1
ATOM 1327 C C . VAL A 1 165 ? 16.857 -8.407 3.851 1.00 86.94 165 VAL A C 1
ATOM 1329 O O . VAL A 1 165 ? 17.743 -9.179 3.498 1.00 86.94 165 VAL A O 1
ATOM 1332 N N . TRP A 1 166 ? 15.566 -8.641 3.602 1.00 89.00 166 TRP A N 1
ATOM 1333 C CA . TRP A 1 166 ? 15.110 -9.801 2.842 1.00 89.00 166 TRP A CA 1
ATOM 1334 C C . TRP A 1 166 ? 15.698 -9.813 1.432 1.00 89.00 166 TRP A C 1
ATOM 1336 O O . TRP A 1 166 ? 16.287 -10.818 1.060 1.00 89.00 166 TRP A O 1
ATOM 1346 N N . PHE A 1 167 ? 15.610 -8.696 0.706 1.00 83.12 167 PHE A N 1
ATOM 1347 C CA . PHE A 1 167 ? 16.181 -8.538 -0.636 1.00 83.12 167 PHE A CA 1
ATOM 1348 C C . PHE A 1 167 ? 17.704 -8.751 -0.649 1.00 83.12 167 PHE A C 1
ATOM 1350 O O . PHE A 1 167 ? 18.261 -9.441 -1.502 1.00 83.12 167 PHE A O 1
ATOM 1357 N N . TRP A 1 168 ? 18.405 -8.208 0.346 1.00 82.75 168 TRP A N 1
ATOM 1358 C CA . TRP A 1 168 ? 19.842 -8.423 0.499 1.00 82.75 168 TRP A CA 1
ATOM 1359 C C . TRP A 1 168 ? 20.182 -9.904 0.740 1.00 82.75 168 TRP A C 1
ATOM 1361 O O . TRP A 1 168 ? 21.123 -10.431 0.152 1.00 82.75 168 TRP A O 1
ATOM 1371 N N . ILE A 1 169 ? 19.393 -10.614 1.551 1.00 85.62 169 ILE A N 1
ATOM 1372 C CA . ILE A 1 169 ? 19.553 -12.060 1.752 1.00 85.62 169 ILE A CA 1
ATOM 1373 C C . ILE A 1 169 ? 19.270 -12.808 0.444 1.00 85.62 169 ILE A C 1
ATOM 1375 O O . ILE A 1 169 ? 20.104 -13.593 -0.005 1.00 85.62 169 ILE A O 1
ATOM 1379 N N . THR A 1 170 ? 18.114 -12.577 -0.181 1.00 83.31 170 THR A N 1
ATOM 1380 C CA . THR A 1 170 ? 17.694 -13.299 -1.388 1.00 83.31 170 THR A CA 1
ATOM 1381 C C . THR A 1 170 ? 18.655 -13.076 -2.537 1.00 83.31 170 THR A C 1
ATOM 1383 O O . THR A 1 170 ? 19.032 -14.054 -3.174 1.00 83.31 170 THR A O 1
ATOM 1386 N N . SER A 1 171 ? 19.147 -11.856 -2.742 1.00 77.81 171 SER A N 1
ATOM 1387 C CA . SER A 1 171 ? 20.160 -11.572 -3.761 1.00 77.81 171 SER A CA 1
ATOM 1388 C C . SER A 1 171 ? 21.451 -12.368 -3.538 1.00 77.81 171 SER A C 1
ATOM 1390 O O . SER A 1 171 ? 21.983 -12.918 -4.496 1.00 77.81 171 SER A O 1
ATOM 1392 N N . LYS A 1 172 ? 21.928 -12.556 -2.298 1.00 81.00 172 LYS A N 1
ATOM 1393 C CA . LYS A 1 172 ? 23.119 -13.390 -2.027 1.00 81.00 172 LYS A CA 1
ATOM 1394 C C . LYS A 1 172 ? 22.920 -14.869 -2.370 1.00 81.00 172 LYS A C 1
ATOM 1396 O O . LYS A 1 172 ? 23.875 -15.512 -2.797 1.00 81.00 172 LYS A O 1
ATOM 1401 N N . PHE A 1 173 ? 21.711 -15.402 -2.193 1.00 77.44 173 PHE A N 1
ATOM 1402 C CA . PHE A 1 173 ? 21.404 -16.817 -2.441 1.00 77.44 173 PHE A CA 1
ATOM 1403 C C . PHE A 1 173 ? 20.908 -17.107 -3.870 1.00 77.44 173 PHE A C 1
ATOM 1405 O O . PHE A 1 173 ? 21.158 -18.191 -4.392 1.00 77.44 173 PHE A O 1
ATOM 1412 N N . LEU A 1 174 ? 20.216 -16.162 -4.514 1.00 69.44 174 LEU A N 1
ATOM 1413 C CA . LEU A 1 174 ? 19.595 -16.323 -5.837 1.00 69.44 174 LEU A CA 1
ATOM 1414 C C . LEU A 1 174 ? 20.519 -15.961 -7.007 1.00 69.44 174 LEU A C 1
ATOM 1416 O O . LEU A 1 174 ? 20.160 -16.251 -8.146 1.00 69.44 174 LEU A O 1
ATOM 1420 N N . LEU A 1 175 ? 21.713 -15.406 -6.753 1.00 58.91 175 LEU A N 1
ATOM 1421 C CA . LEU A 1 175 ? 22.741 -15.131 -7.777 1.00 58.91 175 LEU A CA 1
ATOM 1422 C C . LEU A 1 175 ? 23.063 -16.349 -8.666 1.00 58.91 175 LEU A C 1
ATOM 1424 O O . LEU A 1 175 ? 23.524 -16.183 -9.790 1.00 58.91 175 LEU A O 1
ATOM 1428 N N . SER A 1 176 ? 22.799 -17.569 -8.190 1.00 56.97 176 SER A N 1
ATOM 1429 C CA . SER A 1 176 ? 23.026 -18.818 -8.928 1.00 56.97 176 SER A CA 1
ATOM 1430 C C . SER A 1 176 ? 21.904 -19.202 -9.910 1.00 56.97 176 SER A C 1
ATOM 1432 O O . SER A 1 176 ? 22.068 -20.166 -10.653 1.00 56.97 176 SER A O 1
ATOM 1434 N 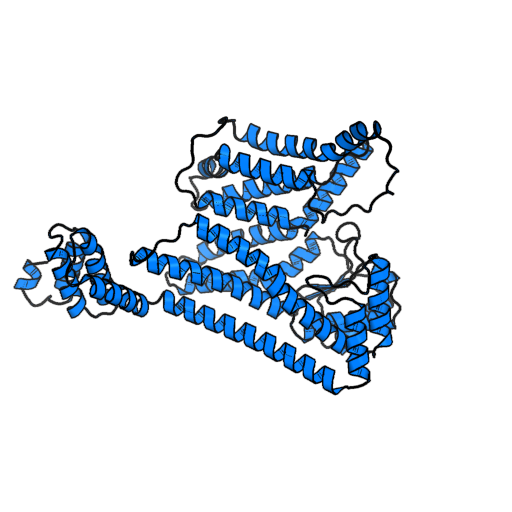N . PHE A 1 177 ? 20.780 -18.473 -9.943 1.00 58.91 177 PHE A N 1
ATOM 1435 C CA . PHE A 1 177 ? 19.656 -18.700 -10.861 1.00 58.91 177 PHE A CA 1
ATOM 1436 C C . PHE A 1 177 ? 19.471 -17.494 -11.795 1.00 58.91 177 PHE A C 1
ATOM 1438 O O . PHE A 1 177 ? 18.626 -16.627 -11.570 1.00 58.91 177 PHE A O 1
ATOM 1445 N N . THR A 1 178 ? 20.238 -17.429 -12.882 1.00 55.97 178 THR A N 1
ATOM 1446 C CA . THR A 1 178 ? 20.090 -16.405 -13.929 1.00 55.97 178 THR A CA 1
ATOM 1447 C C . THR A 1 178 ? 18.902 -16.733 -14.838 1.00 55.97 178 THR A C 1
ATOM 1449 O O . THR A 1 178 ? 19.067 -17.205 -15.961 1.00 55.97 178 THR A O 1
ATOM 1452 N N . SER A 1 179 ? 17.677 -16.543 -14.349 1.00 65.69 179 SER A N 1
ATOM 1453 C CA . SER A 1 179 ? 16.463 -16.654 -15.165 1.00 65.69 179 SER A CA 1
ATOM 1454 C C . SER A 1 179 ? 15.420 -15.643 -14.704 1.00 65.69 179 SER A C 1
ATOM 1456 O O . SER A 1 179 ? 15.399 -15.286 -13.532 1.00 65.69 179 SER A O 1
ATOM 1458 N N . ASN A 1 180 ? 14.497 -15.238 -15.581 1.00 67.50 180 ASN A N 1
ATOM 1459 C CA . ASN A 1 180 ? 13.373 -14.354 -15.222 1.00 67.50 180 ASN A CA 1
ATOM 1460 C C . ASN A 1 180 ? 12.535 -14.881 -14.034 1.00 67.50 180 ASN A C 1
ATOM 1462 O O . ASN A 1 180 ? 11.836 -14.117 -13.369 1.00 67.50 180 ASN A O 1
ATOM 1466 N N . TRP A 1 181 ? 12.627 -16.180 -13.733 1.00 72.31 181 TRP A N 1
ATOM 1467 C CA . TRP A 1 181 ? 11.978 -16.801 -12.584 1.00 72.31 181 TRP A CA 1
ATOM 1468 C C . TRP A 1 181 ? 12.569 -16.385 -11.238 1.00 72.31 181 TRP A C 1
ATOM 1470 O O . TRP A 1 181 ? 11.838 -16.425 -10.252 1.00 72.31 181 TRP A O 1
ATOM 1480 N N . SER A 1 182 ? 13.839 -15.969 -11.170 1.00 76.56 182 SER A N 1
ATOM 1481 C CA . SER A 1 182 ? 14.446 -15.520 -9.910 1.00 76.56 182 SER A CA 1
ATOM 1482 C C . SER A 1 182 ? 13.803 -14.225 -9.414 1.00 76.56 182 SER A C 1
ATOM 1484 O O . SER A 1 182 ? 13.445 -14.141 -8.243 1.00 76.56 182 SER A O 1
ATOM 1486 N N . LEU A 1 183 ? 13.539 -13.276 -10.318 1.00 77.25 183 LEU A N 1
ATOM 1487 C CA . LEU A 1 183 ? 12.849 -12.023 -10.008 1.00 77.25 183 LEU A CA 1
ATOM 1488 C C . LEU A 1 183 ? 11.394 -12.263 -9.587 1.00 77.25 183 LEU A C 1
ATOM 1490 O O . LEU A 1 183 ? 10.934 -11.717 -8.586 1.00 77.25 183 LEU A O 1
ATOM 1494 N N . ILE A 1 184 ? 10.665 -13.118 -10.314 1.00 81.06 184 ILE A N 1
ATOM 1495 C CA . ILE A 1 184 ? 9.284 -13.481 -9.951 1.00 81.06 184 ILE A CA 1
ATOM 1496 C C . ILE A 1 184 ? 9.257 -14.153 -8.573 1.00 81.06 184 ILE A C 1
ATOM 1498 O O . ILE A 1 184 ? 8.422 -13.814 -7.734 1.00 81.06 184 ILE A O 1
ATOM 1502 N N . PHE A 1 185 ? 10.176 -15.086 -8.324 1.00 84.31 185 PHE A N 1
ATOM 1503 C CA . PHE A 1 185 ? 10.308 -15.761 -7.038 1.00 84.31 185 PHE A CA 1
ATOM 1504 C C . PHE A 1 185 ? 10.597 -14.768 -5.908 1.00 84.31 185 PHE A C 1
ATOM 1506 O O . PHE A 1 185 ? 9.917 -14.794 -4.883 1.00 84.31 185 PHE A O 1
ATOM 1513 N N . GLU A 1 186 ? 11.546 -13.856 -6.107 1.00 83.88 186 GLU A N 1
ATOM 1514 C CA . GLU A 1 186 ? 11.911 -12.833 -5.130 1.00 83.88 186 GLU A CA 1
ATOM 1515 C C . GLU A 1 186 ? 10.729 -11.922 -4.776 1.00 83.88 186 GLU A C 1
ATOM 1517 O O . GLU A 1 186 ? 10.429 -11.734 -3.591 1.00 83.88 186 GLU A O 1
ATOM 1522 N N . LEU A 1 187 ? 9.997 -11.427 -5.780 1.00 84.56 187 LEU A N 1
ATOM 1523 C CA . LEU A 1 187 ? 8.805 -10.601 -5.578 1.00 84.56 187 LEU A CA 1
ATOM 1524 C C . LEU A 1 187 ? 7.692 -11.361 -4.846 1.00 84.56 187 LEU A C 1
ATOM 1526 O O . LEU A 1 187 ? 7.107 -10.833 -3.897 1.00 84.56 187 LEU A O 1
ATOM 1530 N N . LEU A 1 188 ? 7.410 -12.606 -5.243 1.00 88.31 188 LEU A N 1
ATOM 1531 C CA . LEU A 1 188 ? 6.380 -13.430 -4.604 1.00 88.31 188 LEU A CA 1
ATOM 1532 C C . LEU A 1 188 ? 6.735 -13.756 -3.152 1.00 88.31 188 LEU A C 1
ATOM 1534 O O . LEU A 1 188 ? 5.891 -13.612 -2.265 1.00 88.31 188 LEU A O 1
ATOM 1538 N N . CYS A 1 189 ? 7.978 -14.152 -2.882 1.00 91.12 189 CYS A N 1
ATOM 1539 C CA . CYS A 1 189 ? 8.442 -14.411 -1.524 1.00 91.12 189 CYS A CA 1
ATOM 1540 C C . CYS A 1 189 ? 8.422 -13.142 -0.664 1.00 91.12 189 CYS A C 1
ATOM 1542 O O . CYS A 1 189 ? 7.991 -13.208 0.487 1.00 91.12 189 CYS A O 1
ATOM 1544 N N . SER A 1 190 ? 8.805 -11.990 -1.221 1.00 89.50 190 SER A N 1
ATOM 1545 C CA . SER A 1 190 ? 8.721 -10.688 -0.547 1.00 89.50 190 SER A CA 1
ATOM 1546 C C . SER A 1 190 ? 7.273 -10.329 -0.192 1.00 89.50 190 SER A C 1
ATOM 1548 O O . SER A 1 190 ? 6.974 -9.974 0.950 1.00 89.50 190 SER A O 1
ATOM 1550 N N . LEU A 1 191 ? 6.332 -10.520 -1.124 1.00 91.12 191 LEU A N 1
ATOM 1551 C CA . LEU A 1 191 ? 4.906 -10.300 -0.876 1.00 91.12 191 LEU A CA 1
ATOM 1552 C C . LEU A 1 191 ? 4.365 -11.233 0.218 1.00 91.12 191 LEU A C 1
ATOM 1554 O O . LEU A 1 191 ? 3.648 -10.782 1.114 1.00 91.12 191 LEU A O 1
ATOM 1558 N N . ILE A 1 192 ? 4.717 -12.522 0.176 1.00 93.31 192 ILE A N 1
ATOM 1559 C CA . ILE A 1 192 ? 4.318 -13.501 1.198 1.00 93.31 192 ILE A CA 1
ATOM 1560 C C . ILE A 1 192 ? 4.876 -13.097 2.565 1.00 93.31 192 ILE A C 1
ATOM 1562 O O . ILE A 1 192 ? 4.121 -13.059 3.540 1.00 93.31 192 ILE A O 1
ATOM 1566 N N . LEU A 1 193 ? 6.162 -12.744 2.638 1.00 94.12 193 LEU A N 1
ATOM 1567 C CA . LEU A 1 193 ? 6.797 -12.261 3.863 1.00 94.12 193 LEU A CA 1
ATOM 1568 C C . LEU A 1 193 ? 6.023 -11.069 4.430 1.00 94.12 193 LEU A C 1
ATOM 1570 O O . LEU A 1 193 ? 5.650 -11.079 5.602 1.00 94.12 193 LEU A O 1
ATOM 1574 N N . MET A 1 194 ? 5.709 -10.083 3.592 1.00 91.94 194 MET A N 1
ATOM 1575 C CA . MET A 1 194 ? 4.969 -8.889 3.992 1.00 91.94 194 MET A CA 1
ATOM 1576 C C . MET A 1 194 ? 3.568 -9.210 4.517 1.00 91.94 194 MET A C 1
ATOM 1578 O O . MET A 1 194 ? 3.169 -8.689 5.558 1.00 91.94 194 MET A O 1
ATOM 1582 N N . VAL A 1 195 ? 2.833 -10.108 3.858 1.00 93.75 195 VAL A N 1
ATOM 1583 C CA . VAL A 1 195 ? 1.493 -10.536 4.294 1.00 93.75 195 VAL A CA 1
ATOM 1584 C C . VAL A 1 195 ? 1.519 -11.198 5.677 1.00 93.75 195 VAL A C 1
ATOM 1586 O O . VAL A 1 195 ? 0.587 -11.006 6.462 1.00 93.75 195 VAL A O 1
ATOM 1589 N N . LEU A 1 196 ? 2.566 -11.965 5.988 1.00 95.12 196 LEU A N 1
ATOM 1590 C CA . LEU A 1 196 ? 2.701 -12.668 7.267 1.00 95.12 196 LEU A CA 1
ATOM 1591 C C . LEU A 1 196 ? 3.251 -11.759 8.374 1.00 95.12 196 LEU A C 1
ATOM 1593 O O . LEU A 1 196 ? 2.760 -11.774 9.503 1.00 95.12 196 LEU A O 1
ATOM 1597 N N . VAL A 1 197 ? 4.258 -10.947 8.054 1.00 95.31 197 VAL A N 1
ATOM 1598 C CA . VAL A 1 197 ? 5.010 -10.152 9.031 1.00 95.31 197 VAL A CA 1
ATOM 1599 C C . VAL A 1 197 ? 4.310 -8.837 9.364 1.00 95.31 197 VAL A C 1
ATOM 1601 O O . VAL A 1 197 ? 4.333 -8.429 10.528 1.00 95.31 197 VAL A O 1
ATOM 1604 N N . ALA A 1 198 ? 3.632 -8.194 8.404 1.00 93.69 198 ALA A N 1
ATOM 1605 C CA . ALA A 1 198 ? 2.981 -6.906 8.639 1.00 93.69 198 ALA A CA 1
ATOM 1606 C C . ALA A 1 198 ? 2.004 -6.932 9.827 1.00 93.69 198 ALA A C 1
ATOM 1608 O O . ALA A 1 198 ? 2.189 -6.112 10.728 1.00 93.69 198 ALA A O 1
ATOM 1609 N N . PRO A 1 199 ? 1.046 -7.876 9.942 1.00 95.06 199 PRO A N 1
ATOM 1610 C CA . PRO A 1 199 ? 0.157 -7.940 11.103 1.00 95.06 199 PRO A CA 1
ATOM 1611 C C . PRO A 1 199 ? 0.896 -7.942 12.448 1.00 95.06 199 PRO A C 1
ATOM 1613 O O . PRO A 1 199 ? 0.523 -7.210 13.364 1.00 95.06 199 PRO A O 1
ATOM 1616 N N . VAL A 1 200 ? 1.981 -8.717 12.544 1.00 95.12 200 VAL A N 1
ATOM 1617 C CA . VAL A 1 200 ? 2.795 -8.842 13.761 1.00 95.12 200 VAL A CA 1
ATOM 1618 C C . VAL A 1 200 ? 3.510 -7.531 14.076 1.00 95.12 200 VAL A C 1
ATOM 1620 O O . VAL A 1 200 ? 3.501 -7.084 15.225 1.00 95.12 200 VAL A O 1
ATOM 1623 N N . VAL A 1 201 ? 4.117 -6.910 13.063 1.00 94.50 201 VAL A N 1
ATOM 1624 C CA . VAL A 1 201 ? 4.834 -5.638 13.201 1.00 94.50 201 VAL A CA 1
ATOM 1625 C C . VAL A 1 201 ? 3.877 -4.533 13.639 1.00 94.50 201 VAL A C 1
ATOM 1627 O O . VAL A 1 201 ? 4.153 -3.865 14.631 1.00 94.50 201 VAL A O 1
ATOM 1630 N N . PHE A 1 202 ? 2.719 -4.389 12.989 1.00 91.56 202 PHE A N 1
ATOM 1631 C CA . PHE A 1 202 ? 1.714 -3.383 13.349 1.00 91.56 202 PHE A CA 1
ATOM 1632 C C . PHE A 1 202 ? 1.271 -3.508 14.811 1.00 91.56 202 PHE A C 1
ATOM 1634 O O . PHE A 1 202 ? 1.339 -2.542 15.571 1.00 91.56 202 PHE A O 1
ATOM 1641 N N . VAL A 1 203 ? 0.884 -4.715 15.224 1.00 92.38 203 VAL A N 1
ATOM 1642 C CA . VAL A 1 203 ? 0.417 -4.999 16.585 1.00 92.38 203 VAL A CA 1
ATOM 1643 C C . VAL A 1 203 ? 1.491 -4.692 17.636 1.00 92.38 203 VAL A C 1
ATOM 1645 O O . VAL A 1 203 ? 1.204 -4.035 18.642 1.00 92.38 203 VAL A O 1
ATOM 1648 N N . LYS A 1 204 ? 2.736 -5.130 17.402 1.00 92.06 204 LYS A N 1
ATOM 1649 C CA . LYS A 1 204 ? 3.850 -4.913 18.337 1.00 92.06 204 LYS A CA 1
ATOM 1650 C C . LYS A 1 204 ? 4.275 -3.447 18.398 1.00 92.06 204 LYS A C 1
ATOM 1652 O O . LYS A 1 204 ? 4.458 -2.918 19.492 1.00 92.06 204 LYS A O 1
ATOM 1657 N N . SER A 1 205 ? 4.395 -2.774 17.254 1.00 89.50 205 SER A N 1
ATOM 1658 C CA . SER A 1 205 ? 4.795 -1.363 17.177 1.00 89.50 205 SER A CA 1
ATOM 1659 C C . SER A 1 205 ? 3.779 -0.428 17.834 1.00 89.50 205 SER A C 1
ATOM 1661 O O . SER A 1 205 ? 4.170 0.541 18.486 1.00 89.50 205 SER A O 1
ATOM 1663 N N . TRP A 1 206 ? 2.483 -0.733 17.730 1.00 87.75 206 TRP A N 1
ATOM 1664 C CA . TRP A 1 206 ? 1.431 0.012 18.427 1.00 87.75 206 TRP A CA 1
ATOM 1665 C C . TRP A 1 206 ? 1.335 -0.313 19.923 1.00 87.75 206 TRP A C 1
ATOM 1667 O O . TRP A 1 206 ? 0.601 0.355 20.647 1.00 87.75 206 TRP A O 1
ATOM 1677 N N . GLY A 1 207 ? 2.085 -1.303 20.417 1.00 87.88 207 GLY A N 1
ATOM 1678 C CA . GLY A 1 207 ? 2.067 -1.690 21.826 1.00 87.88 207 GLY A CA 1
ATOM 1679 C C . GLY A 1 207 ? 0.712 -2.237 22.272 1.00 87.88 207 GLY A C 1
ATOM 1680 O O . GLY A 1 207 ? 0.320 -2.019 23.420 1.00 87.88 207 GLY A O 1
ATOM 1681 N N . ALA A 1 208 ? -0.014 -2.898 21.365 1.00 91.56 208 ALA A N 1
ATOM 1682 C CA . ALA A 1 208 ? -1.275 -3.538 21.700 1.00 91.56 208 ALA A CA 1
ATOM 1683 C C . ALA A 1 208 ? -1.035 -4.677 22.703 1.00 91.56 208 ALA A C 1
ATOM 1685 O O . ALA A 1 208 ? -0.081 -5.449 22.580 1.00 91.56 208 ALA A O 1
ATOM 1686 N N . LYS A 1 209 ? -1.895 -4.760 23.718 1.00 93.25 209 LYS A N 1
ATOM 1687 C CA . LYS A 1 209 ? -1.799 -5.733 24.813 1.00 93.25 209 LYS A CA 1
ATOM 1688 C C . LYS A 1 209 ? -2.973 -6.693 24.757 1.00 93.25 209 LYS A C 1
ATOM 1690 O O . LYS A 1 209 ? -4.042 -6.311 24.297 1.00 93.25 209 LYS A O 1
ATOM 1695 N N . ALA A 1 210 ? -2.784 -7.922 25.227 1.00 94.69 210 ALA A N 1
ATOM 1696 C CA . ALA A 1 210 ? -3.901 -8.843 25.400 1.00 94.69 210 ALA A CA 1
ATOM 1697 C C . ALA A 1 210 ? -4.945 -8.233 26.342 1.00 94.69 210 ALA A C 1
ATOM 1699 O O . ALA A 1 210 ? -4.580 -7.573 27.319 1.00 94.69 210 ALA A O 1
ATOM 1700 N N . ILE A 1 211 ? -6.225 -8.424 26.019 1.00 93.88 211 ILE A N 1
ATOM 1701 C CA . ILE A 1 211 ? -7.299 -8.064 26.946 1.00 93.88 211 ILE A CA 1
ATOM 1702 C C . ILE A 1 211 ? -7.263 -8.997 28.161 1.00 93.88 211 ILE A C 1
ATOM 1704 O O . ILE A 1 211 ? -6.763 -10.119 28.075 1.00 93.88 211 ILE A O 1
ATOM 1708 N N . GLU A 1 212 ? -7.761 -8.522 29.299 1.00 90.50 212 GLU A N 1
ATOM 1709 C CA . GLU A 1 212 ? -7.804 -9.319 30.524 1.00 90.50 212 GLU A CA 1
ATOM 1710 C C . GLU A 1 212 ? -8.722 -10.537 30.354 1.00 90.50 212 GLU A C 1
ATOM 1712 O O . GLU A 1 212 ? -9.785 -10.453 29.734 1.00 90.50 212 GLU A O 1
ATOM 1717 N N . ASN A 1 213 ? -8.311 -11.673 30.924 1.00 85.44 213 ASN A N 1
ATOM 1718 C CA . ASN A 1 213 ? -9.109 -12.895 30.923 1.00 85.44 213 ASN A CA 1
ATOM 1719 C C . ASN A 1 213 ? -10.311 -12.711 31.860 1.00 85.44 213 ASN A C 1
ATOM 1721 O O . ASN A 1 213 ? -10.217 -12.940 33.065 1.00 85.44 213 ASN A O 1
ATOM 1725 N N . GLY A 1 214 ? -11.431 -12.274 31.292 1.00 91.69 214 GLY A N 1
ATOM 1726 C CA . GLY A 1 214 ? -12.697 -12.060 31.983 1.00 91.69 214 GLY A CA 1
ATOM 1727 C C . GLY A 1 214 ? -13.891 -12.439 31.110 1.00 91.69 214 GLY A C 1
ATOM 1728 O O . GLY A 1 214 ? -13.736 -13.043 30.048 1.00 91.69 214 GLY A O 1
ATOM 1729 N N . ASN A 1 215 ? -15.094 -12.062 31.548 1.00 93.12 215 ASN A N 1
ATOM 1730 C CA . ASN A 1 215 ? -16.330 -12.396 30.837 1.00 93.12 215 ASN A CA 1
ATOM 1731 C C . ASN A 1 215 ? -16.321 -11.894 29.382 1.00 93.12 215 ASN A C 1
ATOM 1733 O O . ASN A 1 215 ? -16.660 -12.643 28.472 1.00 93.12 215 ASN A O 1
ATOM 1737 N N . ASP A 1 216 ? -15.850 -10.667 29.150 1.00 93.88 216 ASP A N 1
ATOM 1738 C CA . ASP A 1 216 ? -15.788 -10.076 27.809 1.00 93.88 216 ASP A CA 1
ATOM 1739 C C . ASP A 1 216 ? -14.872 -10.866 26.861 1.00 93.88 216 ASP A C 1
ATOM 1741 O O . ASP A 1 216 ? -15.220 -11.087 25.701 1.00 93.88 216 ASP A O 1
ATOM 1745 N N . PHE A 1 217 ? -13.721 -11.344 27.354 1.00 95.62 217 PHE A N 1
ATOM 1746 C CA . PHE A 1 217 ? -12.812 -12.190 26.576 1.00 95.62 217 PHE A CA 1
ATOM 1747 C C . PHE A 1 217 ? -13.485 -13.501 26.165 1.00 95.62 217 PHE A C 1
ATOM 1749 O O . PHE A 1 217 ? -13.396 -13.900 25.003 1.00 95.62 217 PHE A O 1
ATOM 1756 N N . GLU A 1 218 ? -14.190 -14.151 27.092 1.00 95.56 218 GLU A N 1
ATOM 1757 C CA . GLU A 1 218 ? -14.887 -15.408 26.819 1.00 95.56 218 GLU A CA 1
ATOM 1758 C C . GLU A 1 218 ? -16.057 -15.230 25.841 1.00 95.56 218 GLU A C 1
ATOM 1760 O O . GLU A 1 218 ? -16.255 -16.074 24.965 1.00 95.56 218 GLU A O 1
ATOM 1765 N N . GLU A 1 219 ? -16.794 -14.119 25.918 1.00 95.75 219 GLU A N 1
ATOM 1766 C CA . GLU A 1 219 ? -17.846 -13.786 24.946 1.00 95.75 219 GLU A CA 1
ATOM 1767 C C . GLU A 1 219 ? -17.272 -13.587 23.533 1.00 95.75 219 GLU A C 1
ATOM 1769 O O . GLU A 1 219 ? -17.787 -14.166 22.570 1.00 95.75 219 GLU A O 1
ATOM 1774 N N . ILE A 1 220 ? -16.169 -12.837 23.398 1.00 97.12 220 ILE A N 1
ATOM 1775 C CA . ILE A 1 220 ? -15.479 -12.646 22.108 1.00 97.12 220 ILE A CA 1
ATOM 1776 C C . ILE A 1 220 ? -14.964 -13.989 21.581 1.00 97.12 220 ILE A C 1
ATOM 1778 O O . ILE A 1 220 ? -15.175 -14.334 20.415 1.00 97.12 220 ILE A O 1
ATOM 1782 N N . ARG A 1 221 ? -14.295 -14.771 22.432 1.00 96.81 221 ARG A N 1
ATOM 1783 C CA . ARG A 1 221 ? -13.712 -16.064 22.065 1.00 96.81 221 ARG A CA 1
ATOM 1784 C C . ARG A 1 221 ? -14.770 -17.030 21.538 1.00 96.81 221 ARG A C 1
ATOM 1786 O O . ARG A 1 221 ? -14.606 -17.553 20.435 1.00 96.81 221 ARG A O 1
ATOM 1793 N N . LYS A 1 222 ? -15.860 -17.232 22.286 1.00 96.12 222 LYS A N 1
ATOM 1794 C CA . LYS A 1 222 ? -16.968 -18.114 21.881 1.00 96.12 222 LYS A CA 1
ATOM 1795 C C . LYS A 1 222 ? -17.566 -17.677 20.552 1.00 96.12 222 LYS A C 1
ATOM 1797 O O . LYS A 1 222 ? -17.867 -18.510 19.700 1.00 96.12 222 LYS A O 1
ATOM 1802 N N . GLU A 1 223 ? -17.721 -16.375 20.344 1.00 97.31 223 GLU A N 1
ATOM 1803 C CA . GLU A 1 223 ? -18.285 -15.858 19.105 1.00 97.31 223 GLU A CA 1
ATOM 1804 C C . GLU A 1 223 ? -17.363 -16.077 17.893 1.00 97.31 223 GLU A C 1
ATOM 1806 O O . GLU A 1 223 ? -17.835 -16.466 16.818 1.00 97.31 223 GLU A O 1
ATOM 1811 N N . LEU A 1 224 ? -16.047 -15.917 18.063 1.00 96.94 224 LEU A N 1
ATOM 1812 C CA . LEU A 1 224 ? -15.051 -16.231 17.031 1.00 96.94 224 LEU A CA 1
ATOM 1813 C C . LEU A 1 224 ? -14.989 -17.733 16.714 1.00 96.94 224 LEU A C 1
ATOM 1815 O O . LEU A 1 224 ? -14.871 -18.110 15.542 1.00 96.94 224 LEU A O 1
ATOM 1819 N N . GLU A 1 225 ? -15.096 -18.589 17.733 1.00 95.94 225 GLU A N 1
ATOM 1820 C CA . GLU A 1 225 ? -15.178 -20.047 17.582 1.00 95.94 225 GLU A CA 1
ATOM 1821 C C . GLU A 1 225 ? -16.444 -20.443 16.806 1.00 95.94 225 GLU A C 1
ATOM 1823 O O . GLU A 1 225 ? -16.360 -21.137 15.786 1.00 95.94 225 GLU A O 1
ATOM 1828 N N . ASN A 1 226 ? -17.604 -19.904 17.193 1.00 95.75 226 ASN A N 1
ATOM 1829 C CA . ASN A 1 226 ? -18.878 -20.153 16.518 1.00 95.75 226 ASN A CA 1
ATOM 1830 C C . ASN A 1 226 ? -18.911 -19.616 15.079 1.00 95.75 226 ASN A C 1
ATOM 1832 O O . ASN A 1 226 ? -19.617 -20.160 14.226 1.00 95.75 226 ASN A O 1
ATOM 1836 N N . SER A 1 227 ? -18.172 -18.544 14.794 1.00 95.12 227 SER A N 1
ATOM 1837 C CA . SER A 1 227 ? -18.019 -17.986 13.444 1.00 95.12 227 SER A CA 1
ATOM 1838 C C . SER A 1 227 ? -16.933 -18.692 12.620 1.00 95.12 227 SER A C 1
ATOM 1840 O O . SER A 1 227 ? -16.798 -18.443 11.418 1.00 95.12 227 SER A O 1
ATOM 1842 N N . ARG A 1 228 ? -16.196 -19.637 13.228 1.00 95.38 228 ARG A N 1
ATOM 1843 C CA . ARG A 1 228 ? -15.073 -20.386 12.634 1.00 95.38 228 ARG A CA 1
ATOM 1844 C C . ARG A 1 228 ? -13.964 -19.472 12.107 1.00 95.38 228 ARG A C 1
ATOM 1846 O O . ARG A 1 228 ? -13.326 -19.757 11.089 1.00 95.38 228 ARG A O 1
ATOM 1853 N N . THR A 1 229 ? -13.721 -18.372 12.808 1.00 95.50 229 THR A N 1
ATOM 1854 C CA . THR A 1 229 ? -12.720 -17.357 12.466 1.00 95.50 229 THR A CA 1
ATOM 1855 C C . THR A 1 229 ? -11.722 -17.203 13.608 1.00 95.50 229 THR A C 1
ATOM 1857 O O . THR A 1 229 ? -11.694 -16.155 14.251 1.00 95.50 229 THR A O 1
ATOM 1860 N N . PRO A 1 230 ? -10.892 -18.228 13.884 1.00 93.50 230 PRO A N 1
ATOM 1861 C CA . PRO A 1 230 ? -9.918 -18.138 14.960 1.00 93.50 230 PRO A CA 1
ATOM 1862 C C . PRO A 1 230 ? -8.916 -17.019 14.670 1.00 93.50 230 PRO A C 1
ATOM 1864 O O . PRO A 1 230 ? -8.440 -16.864 13.534 1.00 93.50 230 PRO A O 1
ATOM 1867 N N . VAL A 1 231 ? -8.597 -16.271 15.720 1.00 96.50 231 VAL A N 1
ATOM 1868 C CA . VAL A 1 231 ? -7.562 -15.237 15.741 1.00 96.50 231 VAL A CA 1
ATOM 1869 C C . VAL A 1 231 ? -6.424 -15.693 16.644 1.00 96.50 231 VAL A C 1
ATOM 1871 O O . VAL A 1 231 ? -6.622 -16.489 17.557 1.00 96.50 231 VAL A O 1
ATOM 1874 N N . THR A 1 232 ? -5.225 -15.200 16.371 1.00 96.12 232 THR A N 1
ATOM 1875 C CA . THR A 1 232 ? -4.019 -15.485 17.150 1.00 96.12 232 THR A CA 1
ATOM 1876 C C . THR A 1 232 ? -4.095 -14.853 18.532 1.00 96.12 232 THR A C 1
ATOM 1878 O O . THR A 1 232 ? -3.678 -15.464 19.508 1.00 96.12 232 THR A O 1
ATOM 1881 N N . ALA A 1 233 ? -4.630 -13.633 18.618 1.00 95.94 233 ALA A N 1
ATOM 1882 C CA . ALA A 1 233 ? -4.866 -12.957 19.884 1.00 95.94 233 ALA A CA 1
ATOM 1883 C C . ALA A 1 233 ? -5.996 -11.925 19.769 1.00 95.94 233 ALA A C 1
ATOM 1885 O O . ALA A 1 233 ? -6.233 -11.360 18.694 1.00 95.94 233 ALA A O 1
ATOM 1886 N N . ILE A 1 234 ? -6.653 -11.680 20.904 1.00 96.94 234 ILE A N 1
ATOM 1887 C CA . ILE A 1 234 ? -7.613 -10.596 21.112 1.00 96.94 234 ILE A CA 1
ATOM 1888 C C . ILE A 1 234 ? -6.895 -9.514 21.914 1.00 96.94 234 ILE A C 1
ATOM 1890 O O . ILE A 1 234 ? -6.422 -9.763 23.025 1.00 96.94 234 ILE A O 1
ATOM 1894 N N . LEU A 1 235 ? -6.761 -8.333 21.325 1.00 96.12 235 LEU A N 1
ATOM 1895 C CA . LEU A 1 235 ? -5.882 -7.287 21.821 1.00 96.12 235 LEU A CA 1
ATOM 1896 C C . LEU A 1 235 ? -6.632 -5.970 22.013 1.00 96.12 235 LEU A C 1
ATOM 1898 O O . LEU A 1 235 ? -7.608 -5.677 21.330 1.00 96.12 235 LEU A O 1
ATOM 1902 N N . SER A 1 236 ? -6.106 -5.140 22.900 1.00 92.81 236 SER A N 1
ATOM 1903 C CA . SER A 1 236 ? -6.481 -3.746 23.061 1.00 92.81 236 SER A CA 1
ATOM 1904 C C . SER A 1 236 ? -5.290 -2.859 22.738 1.00 92.81 236 SER A C 1
ATOM 1906 O O . SER A 1 236 ? -4.190 -3.057 23.264 1.00 92.81 236 SER A O 1
ATOM 1908 N N . TRP A 1 237 ? -5.498 -1.858 21.885 1.00 88.38 237 TRP A N 1
ATOM 1909 C CA . TRP A 1 237 ? -4.487 -0.827 21.655 1.00 88.38 237 TRP A CA 1
ATOM 1910 C C . TRP A 1 237 ? -4.534 0.243 22.759 1.00 88.38 237 TRP A C 1
ATOM 1912 O O . TRP A 1 237 ? -5.577 0.436 23.386 1.00 88.38 237 TRP A O 1
ATOM 1922 N N . PRO A 1 238 ? -3.425 0.959 23.011 1.00 83.69 238 PRO A N 1
ATOM 1923 C CA . PRO A 1 238 ? -3.427 2.103 23.918 1.00 83.69 238 PRO A CA 1
ATOM 1924 C C . PRO A 1 238 ? -4.242 3.279 23.355 1.00 83.69 238 PRO A C 1
ATOM 1926 O O . PRO A 1 238 ? -4.080 3.631 22.183 1.00 83.69 238 PRO A O 1
ATOM 1929 N N . ASP A 1 239 ? -5.018 3.965 24.202 1.00 77.56 239 ASP A N 1
ATOM 1930 C CA . ASP A 1 239 ? -5.787 5.173 23.824 1.00 77.56 239 ASP A CA 1
ATOM 1931 C C . ASP A 1 239 ? -4.897 6.286 23.244 1.00 77.56 239 ASP A C 1
ATOM 1933 O O . ASP A 1 239 ? -5.328 7.115 22.444 1.00 77.56 239 ASP A O 1
ATOM 1937 N N . SER A 1 240 ? -3.620 6.289 23.628 1.00 72.06 240 SER A N 1
ATOM 1938 C CA . SER A 1 240 ? -2.614 7.230 23.145 1.00 72.06 240 SER A CA 1
ATOM 1939 C C . SER A 1 240 ? -2.276 7.043 21.655 1.00 72.06 240 SER A C 1
ATOM 1941 O O . SER A 1 240 ? -1.919 8.007 20.979 1.00 72.06 240 SER A O 1
ATOM 1943 N N . ILE A 1 241 ? -2.413 5.825 21.122 1.00 72.56 241 ILE A N 1
ATOM 1944 C CA . ILE A 1 241 ? -2.132 5.501 19.716 1.00 72.56 241 ILE A CA 1
ATOM 1945 C C . ILE A 1 241 ? -3.353 5.795 18.844 1.00 72.56 241 ILE A C 1
ATOM 1947 O O . ILE A 1 241 ? -3.239 6.500 17.839 1.00 72.56 241 ILE A O 1
ATOM 1951 N N . MET A 1 242 ? -4.519 5.273 19.228 1.00 73.31 242 MET A N 1
ATOM 1952 C CA . MET A 1 242 ? -5.765 5.446 18.485 1.00 73.31 242 MET A CA 1
ATOM 1953 C C . MET A 1 242 ? -6.891 5.831 19.458 1.00 73.31 242 MET A C 1
ATOM 1955 O O . MET A 1 242 ? -7.436 4.955 20.127 1.00 73.31 242 MET A O 1
ATOM 1959 N N . PRO A 1 243 ? -7.262 7.125 19.527 1.00 71.94 243 PRO A N 1
ATOM 1960 C CA . PRO A 1 243 ? -8.227 7.630 20.508 1.00 71.94 243 PRO A CA 1
ATOM 1961 C C . PRO A 1 243 ? -9.688 7.347 20.125 1.00 71.94 243 PRO A C 1
ATOM 1963 O O . PRO A 1 243 ? -10.600 7.811 20.802 1.00 71.94 243 PRO A O 1
ATOM 1966 N N . TYR A 1 244 ? -9.923 6.653 19.009 1.00 81.56 244 TYR A N 1
ATOM 1967 C CA . TYR A 1 244 ? -11.263 6.344 18.529 1.00 81.56 244 TYR A CA 1
ATOM 1968 C C . TYR A 1 244 ? -11.789 5.062 19.175 1.00 81.56 244 TYR A C 1
ATOM 1970 O O . TYR A 1 244 ? -11.068 4.077 19.344 1.00 81.56 244 TYR A O 1
ATOM 1978 N N . SER A 1 245 ? -13.076 5.076 19.510 1.00 88.44 245 SER A N 1
ATOM 1979 C CA . SER A 1 245 ? -13.801 3.909 19.996 1.00 88.44 245 SER A CA 1
ATOM 1980 C C . SER A 1 245 ? -14.187 3.007 18.832 1.00 88.44 245 SER A C 1
ATOM 1982 O O . SER A 1 245 ? -15.227 3.223 18.211 1.00 88.44 245 SER A O 1
ATOM 1984 N N . THR A 1 246 ? -13.334 2.038 18.505 1.00 91.06 246 THR A N 1
ATOM 1985 C CA . THR A 1 246 ? -13.524 1.127 17.368 1.00 91.06 246 THR A CA 1
ATOM 1986 C C . THR A 1 246 ? -13.055 -0.292 17.694 1.00 91.06 246 THR A C 1
ATOM 1988 O O . THR A 1 246 ? -12.334 -0.525 18.668 1.00 91.06 246 THR A O 1
ATOM 1991 N N . ALA A 1 247 ? -13.488 -1.241 16.870 1.00 93.94 247 ALA A N 1
ATOM 1992 C CA . ALA A 1 247 ? -12.918 -2.574 16.764 1.00 93.94 247 ALA A CA 1
ATOM 1993 C C . ALA A 1 247 ? -12.414 -2.772 15.327 1.00 93.94 247 ALA A C 1
ATOM 1995 O O . ALA A 1 247 ? -12.764 -1.997 14.434 1.00 93.94 247 ALA A O 1
ATOM 1996 N N . GLY A 1 248 ? -11.531 -3.741 15.122 1.00 94.69 248 GLY A N 1
ATOM 1997 C CA . GLY A 1 248 ? -11.013 -4.054 13.800 1.00 94.69 248 GLY A CA 1
ATOM 1998 C C . GLY A 1 248 ? -10.165 -5.315 13.788 1.00 94.69 248 GLY A C 1
ATOM 1999 O O . GLY A 1 248 ? -9.522 -5.671 14.778 1.00 94.69 248 GLY A O 1
ATOM 2000 N N . VAL A 1 249 ? -10.116 -5.974 12.635 1.00 95.75 249 VAL A N 1
ATOM 2001 C CA . VAL A 1 249 ? -9.243 -7.127 12.392 1.00 95.75 249 VAL A CA 1
ATOM 2002 C C . VAL A 1 249 ? -8.022 -6.757 11.557 1.00 95.75 249 VAL A C 1
ATOM 2004 O O . VAL A 1 249 ? -8.117 -6.029 10.570 1.00 95.75 249 VAL A O 1
ATOM 2007 N N . ILE A 1 250 ? -6.862 -7.305 11.924 1.00 94.12 250 ILE A N 1
ATOM 2008 C CA . ILE A 1 250 ? -5.614 -7.188 11.160 1.00 94.12 250 ILE A CA 1
ATOM 2009 C C . ILE A 1 250 ? -5.155 -8.578 10.731 1.00 94.12 250 ILE A C 1
ATOM 2011 O O . ILE A 1 250 ? -5.135 -9.514 11.529 1.00 94.12 250 ILE A O 1
ATOM 2015 N N . GLY A 1 251 ? -4.748 -8.686 9.465 1.00 94.56 251 GLY A N 1
ATOM 2016 C CA . GLY A 1 251 ? -4.284 -9.927 8.852 1.00 94.56 251 GLY A CA 1
ATOM 2017 C C . GLY A 1 251 ? -5.426 -10.827 8.377 1.00 94.56 251 GLY A C 1
ATOM 2018 O O . GLY A 1 251 ? -6.528 -10.834 8.919 1.00 94.56 251 GLY A O 1
ATOM 2019 N N . PHE A 1 252 ? -5.164 -11.605 7.325 1.00 93.69 252 PHE A N 1
ATOM 2020 C CA . PHE A 1 252 ? -6.138 -12.543 6.751 1.00 93.69 252 PHE A CA 1
ATOM 2021 C C . PHE A 1 252 ? -5.637 -13.992 6.703 1.00 93.69 252 PHE A C 1
ATOM 2023 O O . PHE A 1 252 ? -6.443 -14.906 6.507 1.00 93.69 252 PHE A O 1
ATOM 2030 N N . VAL A 1 253 ? -4.351 -14.246 6.963 1.00 94.56 253 VAL A N 1
ATOM 2031 C CA . VAL A 1 253 ? -3.773 -15.599 7.029 1.00 94.56 253 VAL A CA 1
ATOM 2032 C C . VAL A 1 253 ? -3.939 -16.176 8.433 1.00 94.56 253 VAL A C 1
ATOM 2034 O O . VAL A 1 253 ? -3.650 -15.514 9.426 1.00 94.56 253 VAL A O 1
ATOM 2037 N N . ARG A 1 254 ? -4.433 -17.415 8.537 1.00 91.69 254 ARG A N 1
ATOM 2038 C CA . ARG A 1 254 ? -4.600 -18.099 9.831 1.00 91.69 254 ARG A CA 1
ATOM 2039 C C . ARG A 1 254 ? -3.249 -18.172 10.561 1.00 91.69 254 ARG A C 1
ATOM 2041 O O . ARG A 1 254 ? -2.242 -18.469 9.937 1.00 91.69 254 ARG A O 1
ATOM 2048 N N . GLY A 1 255 ? -3.239 -17.897 11.866 1.00 93.06 255 GLY A N 1
ATOM 2049 C CA . GLY A 1 255 ? -2.006 -17.787 12.662 1.00 93.06 255 GLY A CA 1
ATOM 2050 C C . GLY A 1 255 ? -1.410 -16.375 12.706 1.00 93.06 255 GLY A C 1
ATOM 2051 O O . GLY A 1 255 ? -0.648 -16.073 13.620 1.00 93.06 255 GLY A O 1
ATOM 2052 N N . PHE A 1 256 ? -1.852 -15.474 11.823 1.00 95.56 256 PHE A N 1
ATOM 2053 C CA . PHE A 1 256 ? -1.427 -14.068 11.764 1.00 95.56 256 PHE A CA 1
ATOM 2054 C C . PHE A 1 256 ? -2.628 -13.105 11.755 1.00 95.56 256 PHE A C 1
ATOM 2056 O O . PHE A 1 256 ? -2.568 -12.022 11.176 1.00 95.56 256 PHE A O 1
ATOM 2063 N N . ARG A 1 257 ? -3.749 -13.520 12.362 1.00 96.12 257 ARG A N 1
ATOM 2064 C CA . ARG A 1 257 ? -4.971 -12.712 12.501 1.00 96.12 257 ARG A CA 1
ATOM 2065 C C . ARG A 1 257 ? -5.056 -12.161 13.909 1.00 96.12 257 ARG A C 1
ATOM 2067 O O . ARG A 1 257 ? -4.917 -12.923 14.861 1.00 96.12 257 ARG A O 1
ATOM 2074 N N . TYR A 1 258 ? -5.376 -10.889 14.042 1.00 97.12 258 TYR A N 1
ATOM 2075 C CA . TYR A 1 258 ? -5.549 -10.238 15.334 1.00 97.12 258 TYR A CA 1
ATOM 2076 C C . TYR A 1 258 ? -6.882 -9.510 15.342 1.00 97.12 258 TYR A C 1
ATOM 2078 O O . TYR A 1 258 ? -7.181 -8.790 14.390 1.00 97.12 258 TYR A O 1
ATOM 2086 N N . LEU A 1 259 ? -7.671 -9.707 16.397 1.00 97.06 259 LEU A N 1
ATOM 2087 C CA . LEU A 1 259 ? -8.817 -8.850 16.679 1.00 97.06 259 LEU A CA 1
ATOM 2088 C C . LEU A 1 259 ? -8.348 -7.781 17.650 1.00 97.06 259 LEU A C 1
ATOM 2090 O O . LEU A 1 259 ? -7.768 -8.101 18.688 1.00 97.06 259 LEU A O 1
ATOM 2094 N N . LEU A 1 260 ? -8.580 -6.526 17.302 1.00 95.56 260 LEU A N 1
ATOM 2095 C CA . LEU A 1 260 ? -8.255 -5.398 18.145 1.00 95.56 260 LEU A CA 1
ATOM 2096 C C . LEU A 1 260 ? -9.532 -4.643 18.509 1.00 95.56 260 LEU A C 1
ATOM 2098 O O . LEU A 1 260 ? -10.379 -4.403 17.652 1.00 95.56 260 LEU A O 1
ATOM 2102 N N . ILE A 1 261 ? -9.660 -4.264 19.776 1.00 95.06 261 ILE A N 1
ATOM 2103 C CA . ILE A 1 261 ? -10.788 -3.488 20.293 1.00 95.06 261 ILE A CA 1
ATOM 2104 C C . ILE A 1 261 ? -10.276 -2.378 21.206 1.00 95.06 261 ILE A C 1
ATOM 2106 O O . ILE A 1 261 ? -9.364 -2.599 22.001 1.00 95.06 261 ILE A O 1
ATOM 2110 N N . SER A 1 262 ? -10.826 -1.170 21.092 1.00 93.38 262 SER A N 1
ATOM 2111 C CA . SER A 1 262 ? -10.401 -0.080 21.970 1.00 93.38 262 SER A CA 1
ATOM 2112 C C . SER A 1 262 ? -10.881 -0.299 23.416 1.00 93.38 262 SER A C 1
ATOM 2114 O O . SER A 1 262 ? -11.981 -0.826 23.625 1.00 93.38 262 SER A O 1
ATOM 2116 N N . PRO A 1 263 ? -10.124 0.169 24.429 1.00 91.44 263 PRO A N 1
ATOM 2117 C CA . PRO A 1 263 ? -10.538 0.074 25.828 1.00 91.44 263 PRO A CA 1
ATOM 2118 C C . PRO A 1 263 ? -11.886 0.751 26.094 1.00 91.44 263 PRO A C 1
ATOM 2120 O O . PRO A 1 263 ? -12.712 0.240 26.850 1.00 91.44 263 PRO A O 1
ATOM 2123 N N . GLN A 1 264 ? -12.110 1.917 25.481 1.00 91.25 264 GLN A N 1
ATOM 2124 C CA . GLN A 1 264 ? -13.336 2.689 25.663 1.00 91.25 264 GLN A CA 1
ATOM 2125 C C . GLN A 1 264 ? -14.552 1.989 25.046 1.00 91.25 264 GLN A C 1
ATOM 2127 O O . GLN A 1 264 ? -15.622 1.987 25.658 1.00 91.25 264 GLN A O 1
ATOM 2132 N N . LEU A 1 265 ? -14.390 1.369 23.871 1.00 93.69 265 LEU A N 1
ATOM 2133 C CA . LEU A 1 265 ? -15.466 0.614 23.241 1.00 93.69 265 LEU A CA 1
ATOM 2134 C C . LEU A 1 265 ? -15.788 -0.630 24.068 1.00 93.69 265 LEU A C 1
ATOM 2136 O O . LEU A 1 265 ? -16.946 -0.823 24.423 1.00 93.69 265 LEU A O 1
ATOM 2140 N N . LEU A 1 266 ? -14.768 -1.405 24.451 1.00 93.75 266 LEU A N 1
ATOM 2141 C CA . LEU A 1 266 ? -14.929 -2.622 25.248 1.00 93.75 266 LEU A CA 1
ATOM 2142 C C . LEU A 1 266 ? -15.736 -2.365 26.532 1.00 93.75 266 LEU A C 1
ATOM 2144 O O . LEU A 1 266 ? -16.700 -3.070 26.797 1.00 93.75 266 LEU A O 1
ATOM 2148 N N . LYS A 1 267 ? -15.420 -1.289 27.266 1.00 92.75 267 LYS A N 1
ATOM 2149 C CA . LYS A 1 267 ? -16.124 -0.906 28.506 1.00 92.75 267 LYS A CA 1
ATOM 2150 C C . LYS A 1 267 ? -17.564 -0.421 28.303 1.00 92.75 267 LYS A C 1
ATOM 2152 O O . LYS A 1 267 ? -18.324 -0.372 29.265 1.00 92.75 267 LYS A O 1
ATOM 2157 N N . SER A 1 268 ? -17.922 0.012 27.095 1.00 94.31 268 SER A N 1
ATOM 2158 C CA . SER A 1 268 ? -19.220 0.646 26.812 1.00 94.31 268 SER A CA 1
ATOM 2159 C C . SER A 1 268 ? -20.254 -0.318 26.221 1.00 94.31 268 SER A C 1
ATOM 2161 O O . SER A 1 268 ? -21.452 -0.002 26.188 1.00 94.31 268 SER A O 1
ATOM 2163 N N . LEU A 1 269 ? -19.809 -1.467 25.709 1.00 96.44 269 LEU A N 1
ATOM 2164 C CA . LEU A 1 269 ? -20.671 -2.470 25.092 1.00 96.44 269 LEU A CA 1
ATOM 2165 C C . LEU A 1 269 ? -21.225 -3.435 26.146 1.00 96.44 269 LEU A C 1
ATOM 2167 O O . LEU A 1 269 ? -20.522 -3.885 27.042 1.00 96.44 269 LEU A O 1
ATOM 2171 N N . SER A 1 270 ? -22.504 -3.777 26.017 1.00 96.62 270 SER A N 1
ATOM 2172 C CA . SER A 1 270 ? -23.094 -4.920 26.720 1.00 96.62 270 SER A CA 1
ATOM 2173 C C . SER A 1 270 ? -22.642 -6.240 26.086 1.00 96.62 270 SER A C 1
ATOM 2175 O O . SER A 1 270 ? -22.184 -6.262 24.945 1.00 96.62 270 SER A O 1
ATOM 2177 N N . ALA A 1 271 ? -22.831 -7.370 26.774 1.00 95.69 271 ALA A N 1
ATOM 2178 C CA . ALA A 1 271 ? -22.425 -8.683 26.258 1.00 95.69 271 ALA A CA 1
ATOM 2179 C C . ALA A 1 271 ? -23.087 -9.062 24.912 1.00 95.69 271 ALA A C 1
ATOM 2181 O O . ALA A 1 271 ? -22.488 -9.744 24.083 1.00 95.69 271 ALA A O 1
ATOM 2182 N N . THR A 1 272 ? -24.330 -8.638 24.659 1.00 96.88 272 THR A N 1
ATOM 2183 C CA . THR A 1 272 ? -25.008 -8.862 23.366 1.00 96.88 272 THR A CA 1
ATOM 2184 C C . THR A 1 272 ? -24.418 -7.990 22.260 1.00 96.88 272 THR A C 1
ATOM 2186 O O . THR A 1 272 ? -24.183 -8.474 21.155 1.00 96.88 272 THR A O 1
ATOM 2189 N N . GLU A 1 273 ? -24.131 -6.725 22.558 1.00 97.81 273 GLU A N 1
ATOM 2190 C CA . GLU A 1 273 ? -23.493 -5.798 21.620 1.00 97.81 273 GLU A CA 1
ATOM 2191 C C . GLU A 1 273 ? -22.052 -6.210 21.306 1.00 97.81 273 GLU A C 1
ATOM 2193 O O . GLU A 1 273 ? -21.642 -6.166 20.149 1.00 97.81 273 GLU A O 1
ATOM 2198 N N . LEU A 1 274 ? -21.298 -6.674 22.307 1.00 97.31 274 LEU A N 1
ATOM 2199 C CA . LEU A 1 274 ? -19.932 -7.163 22.135 1.00 97.31 274 LEU A CA 1
ATOM 2200 C C . LEU A 1 274 ? -19.888 -8.385 21.213 1.00 97.31 274 LEU A C 1
ATOM 2202 O O . LEU A 1 274 ? -19.058 -8.444 20.301 1.00 97.31 274 LEU A O 1
ATOM 2206 N N . ARG A 1 275 ? -20.821 -9.330 21.390 1.00 97.69 275 ARG A N 1
ATOM 2207 C CA . ARG A 1 275 ? -20.989 -10.463 20.469 1.00 97.69 275 ARG A CA 1
ATOM 2208 C C . ARG A 1 275 ? -21.354 -10.006 19.059 1.00 97.69 275 ARG A C 1
ATOM 2210 O O . ARG A 1 275 ? -20.798 -10.527 18.101 1.00 97.69 275 ARG A O 1
ATOM 2217 N N . ALA A 1 276 ? -22.221 -9.006 18.910 1.00 97.88 276 ALA A N 1
ATOM 2218 C CA . ALA A 1 276 ? -22.594 -8.481 17.597 1.00 97.88 276 ALA A CA 1
ATOM 2219 C C . ALA A 1 276 ? -21.435 -7.766 16.880 1.00 97.88 276 ALA A C 1
ATOM 2221 O O . ALA A 1 276 ? -21.225 -7.994 15.690 1.00 97.88 276 ALA A O 1
ATOM 2222 N N . VAL A 1 277 ? -20.642 -6.962 17.595 1.00 97.81 277 VAL A N 1
ATOM 2223 C CA . VAL A 1 277 ? -19.416 -6.345 17.056 1.00 97.81 277 VAL A CA 1
ATOM 2224 C C . VAL A 1 277 ? -18.392 -7.420 16.693 1.00 97.81 277 VAL A C 1
ATOM 2226 O O . VAL A 1 277 ? -17.830 -7.394 15.604 1.00 97.81 277 VAL A O 1
ATOM 2229 N N . THR A 1 278 ? -18.207 -8.432 17.543 1.00 98.12 278 THR A N 1
ATOM 2230 C CA . THR A 1 278 ? -17.315 -9.561 17.236 1.00 98.12 278 THR A CA 1
ATOM 2231 C C . THR A 1 278 ? -17.788 -10.339 16.008 1.00 98.12 278 THR A C 1
ATOM 2233 O O . THR A 1 278 ? -16.973 -10.706 15.164 1.00 98.12 278 THR A O 1
ATOM 2236 N N . ALA A 1 279 ? -19.098 -10.550 15.860 1.00 98.25 279 ALA A N 1
ATOM 2237 C CA . ALA A 1 279 ? -19.685 -11.163 14.674 1.00 98.25 279 ALA A CA 1
ATOM 2238 C C . ALA A 1 279 ? -19.441 -10.310 13.420 1.00 98.25 279 ALA A C 1
ATOM 2240 O O . ALA A 1 279 ? -19.103 -10.848 12.371 1.00 98.25 279 ALA A O 1
ATOM 2241 N N . HIS A 1 280 ? -19.550 -8.983 13.515 1.00 97.94 280 HIS A N 1
ATOM 2242 C CA . HIS A 1 280 ? -19.224 -8.073 12.415 1.00 97.94 280 HIS A CA 1
ATOM 2243 C C . HIS A 1 280 ? -17.754 -8.237 11.977 1.00 97.94 280 HIS A C 1
ATOM 2245 O O . HIS A 1 280 ? -17.478 -8.520 10.807 1.00 97.94 280 HIS A O 1
ATOM 2251 N N . GLU A 1 281 ? -16.816 -8.189 12.925 1.00 97.81 281 GLU A N 1
ATOM 2252 C CA . GLU A 1 281 ? -15.381 -8.393 12.674 1.00 97.81 281 GLU A CA 1
ATOM 2253 C C . GLU A 1 281 ? -15.069 -9.786 12.098 1.00 97.81 281 GLU A C 1
ATOM 2255 O O . GLU A 1 281 ? -14.310 -9.940 11.132 1.00 97.81 281 GLU A O 1
ATOM 2260 N N . ALA A 1 282 ? -15.721 -10.825 12.626 1.00 97.81 282 ALA A N 1
ATOM 2261 C CA . ALA A 1 282 ? -15.661 -12.176 12.078 1.00 97.81 282 ALA A CA 1
ATOM 2262 C C . ALA A 1 282 ? -16.178 -12.224 10.632 1.00 97.81 282 ALA A C 1
ATOM 2264 O O . ALA A 1 282 ? -15.632 -12.957 9.804 1.00 97.81 282 ALA A O 1
ATOM 2265 N N . GLY A 1 283 ? -17.167 -11.397 10.285 1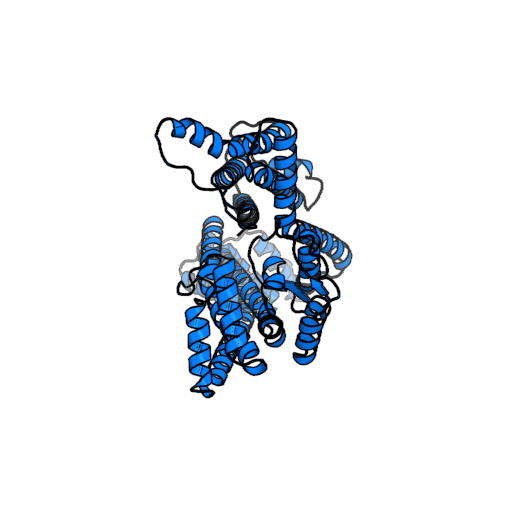.00 97.62 283 GLY A N 1
ATOM 2266 C CA . GLY A 1 283 ? -17.673 -11.226 8.925 1.00 97.62 283 GLY A CA 1
ATOM 2267 C C . GLY A 1 283 ? -16.582 -10.790 7.949 1.00 97.62 283 GLY A C 1
ATOM 2268 O O . GLY A 1 283 ? -16.456 -11.385 6.871 1.00 97.62 283 GLY A O 1
ATOM 2269 N N . HIS A 1 284 ? -15.729 -9.837 8.339 1.00 97.69 284 HIS A N 1
ATOM 2270 C CA . HIS A 1 284 ? -14.583 -9.413 7.525 1.00 97.69 284 HIS A CA 1
ATOM 2271 C C . HIS A 1 284 ? -13.593 -10.549 7.263 1.00 97.69 284 HIS A C 1
ATOM 2273 O O . HIS A 1 284 ? -13.147 -10.733 6.123 1.00 97.69 284 HIS A O 1
ATOM 2279 N N . LEU A 1 285 ? -13.291 -11.350 8.288 1.00 97.06 285 LEU A N 1
ATOM 2280 C CA . LEU A 1 285 ? -12.395 -12.503 8.172 1.00 97.06 285 LEU A CA 1
ATOM 2281 C C . LEU A 1 285 ? -13.014 -13.623 7.328 1.00 97.06 285 LEU A C 1
ATOM 2283 O O . LEU A 1 285 ? -12.383 -14.135 6.401 1.00 97.06 285 LEU A O 1
ATOM 2287 N N . ARG A 1 286 ? -14.265 -13.993 7.617 1.00 95.88 286 ARG A N 1
ATOM 2288 C CA . ARG A 1 286 ? -14.973 -15.109 6.977 1.00 95.88 286 ARG A CA 1
ATOM 2289 C C . ARG A 1 286 ? -15.207 -14.861 5.494 1.00 95.88 286 ARG A C 1
ATOM 2291 O O . ARG A 1 286 ? -15.126 -15.804 4.707 1.00 95.88 286 ARG A O 1
ATOM 2298 N N . LYS A 1 287 ? -15.504 -13.612 5.123 1.00 96.31 287 LYS A N 1
ATOM 2299 C CA . LYS A 1 287 ? -15.728 -13.180 3.737 1.00 96.31 287 LYS A CA 1
ATOM 2300 C C . LYS A 1 287 ? -14.446 -12.676 3.058 1.00 96.31 287 LYS A C 1
ATOM 2302 O O . LYS A 1 287 ? -14.523 -12.245 1.908 1.00 96.31 287 LYS A O 1
ATOM 2307 N N . GLN A 1 288 ? -13.291 -12.760 3.726 1.00 96.06 288 GLN A N 1
ATOM 2308 C CA . GLN A 1 288 ? -11.962 -12.436 3.189 1.00 96.06 288 GLN A CA 1
ATOM 2309 C C . GLN A 1 288 ? -11.831 -10.995 2.660 1.00 96.06 288 GLN A C 1
ATOM 2311 O O . GLN A 1 288 ? -11.146 -10.758 1.669 1.00 96.06 288 GLN A O 1
ATOM 2316 N N . HIS A 1 289 ? -12.473 -10.012 3.299 1.00 97.38 289 HIS A N 1
ATOM 2317 C CA . HIS A 1 289 ? -12.441 -8.614 2.835 1.00 97.38 289 HIS A CA 1
ATOM 2318 C C . HIS A 1 289 ? -11.013 -8.058 2.719 1.00 97.38 289 HIS A C 1
ATOM 2320 O O . HIS A 1 289 ? -10.681 -7.430 1.717 1.00 97.38 289 HIS A O 1
ATOM 2326 N N . LEU A 1 290 ? -10.145 -8.375 3.685 1.00 95.69 290 LEU A N 1
ATOM 2327 C CA . LEU A 1 290 ? -8.742 -7.945 3.693 1.00 95.69 290 LEU A CA 1
ATOM 2328 C C . LEU A 1 290 ? -7.934 -8.491 2.503 1.00 95.69 290 LEU A C 1
ATOM 2330 O O . LEU A 1 290 ? -7.095 -7.772 1.968 1.00 95.69 290 LEU A O 1
ATOM 2334 N N . LEU A 1 291 ? -8.215 -9.717 2.045 1.00 96.25 291 LEU A N 1
ATOM 2335 C CA . LEU A 1 291 ? -7.579 -10.273 0.845 1.00 96.25 291 LEU A CA 1
ATOM 2336 C C . LEU A 1 291 ? -7.962 -9.461 -0.396 1.00 96.25 291 LEU A C 1
ATOM 2338 O O . LEU A 1 291 ? -7.105 -9.148 -1.209 1.00 96.25 291 LEU A O 1
ATOM 2342 N N . PHE A 1 292 ? -9.232 -9.081 -0.538 1.00 97.31 292 PHE A N 1
ATOM 2343 C CA . PHE A 1 292 ? -9.672 -8.309 -1.702 1.00 97.31 292 PHE A CA 1
ATOM 2344 C C . PHE A 1 292 ? -9.186 -6.859 -1.687 1.00 97.31 292 PHE A C 1
ATOM 2346 O O . PHE A 1 292 ? -8.983 -6.296 -2.758 1.00 97.31 292 PHE A O 1
ATOM 2353 N N . TYR A 1 293 ? -8.921 -6.270 -0.516 1.00 96.25 293 TYR A N 1
ATOM 2354 C CA . TYR A 1 293 ? -8.168 -5.014 -0.462 1.00 96.25 293 TYR A CA 1
ATOM 2355 C C . TYR A 1 293 ? -6.734 -5.184 -0.968 1.00 96.25 293 TYR A C 1
ATOM 2357 O O . TYR A 1 293 ? -6.271 -4.346 -1.738 1.00 96.25 293 TYR A O 1
ATOM 2365 N N . LEU A 1 294 ? -6.054 -6.276 -0.594 1.00 95.12 294 LEU A N 1
ATOM 2366 C CA . LEU A 1 294 ? -4.721 -6.582 -1.114 1.00 95.12 294 LEU A CA 1
ATOM 2367 C C . LEU A 1 294 ? -4.747 -6.793 -2.634 1.00 95.12 294 LEU A C 1
ATOM 2369 O O . LEU A 1 294 ? -3.944 -6.191 -3.334 1.00 95.12 294 LEU A O 1
ATOM 2373 N N . LEU A 1 295 ? -5.688 -7.586 -3.156 1.00 96.25 295 LEU A N 1
ATOM 2374 C CA . LEU A 1 295 ? -5.821 -7.811 -4.601 1.00 96.25 295 LEU A CA 1
ATOM 2375 C C . LEU A 1 295 ? -6.123 -6.516 -5.362 1.00 96.25 295 LEU A C 1
ATOM 2377 O O . LEU A 1 295 ? -5.557 -6.293 -6.426 1.00 96.25 295 LEU A O 1
ATOM 2381 N N . ALA A 1 296 ? -6.966 -5.638 -4.811 1.00 96.44 296 ALA A N 1
ATOM 2382 C CA . ALA A 1 296 ? -7.229 -4.330 -5.403 1.00 96.44 296 ALA A CA 1
ATOM 2383 C C . ALA A 1 296 ? -5.976 -3.438 -5.408 1.00 96.44 296 ALA A C 1
ATOM 2385 O O . ALA A 1 296 ? -5.746 -2.717 -6.374 1.00 96.44 296 ALA A O 1
ATOM 2386 N N . PHE A 1 297 ? -5.152 -3.500 -4.358 1.00 94.06 297 PHE A N 1
ATOM 2387 C CA . PHE A 1 297 ? -3.880 -2.782 -4.315 1.00 94.06 297 PHE A CA 1
ATOM 2388 C C . PHE A 1 297 ? -2.870 -3.340 -5.328 1.00 94.06 297 PHE A C 1
ATOM 2390 O O . PHE A 1 297 ? -2.270 -2.565 -6.063 1.00 94.06 297 PHE A O 1
ATOM 2397 N N . ILE A 1 298 ? -2.740 -4.667 -5.445 1.00 94.62 298 ILE A N 1
ATOM 2398 C CA . ILE A 1 298 ? -1.903 -5.304 -6.478 1.00 94.62 298 ILE A CA 1
ATOM 2399 C C . ILE A 1 298 ? -2.399 -4.917 -7.876 1.00 94.62 298 ILE A C 1
ATOM 2401 O O . ILE A 1 298 ? -1.598 -4.569 -8.729 1.00 94.62 298 ILE A O 1
ATOM 2405 N N . CYS A 1 299 ? -3.715 -4.877 -8.099 1.00 96.44 299 CYS A N 1
ATOM 2406 C CA . CYS A 1 299 ? -4.304 -4.418 -9.358 1.00 96.44 299 CYS A CA 1
ATOM 2407 C C . CYS A 1 299 ? -3.890 -2.976 -9.713 1.00 96.44 299 CYS A C 1
ATOM 2409 O O . CYS A 1 299 ? -3.673 -2.681 -10.885 1.00 96.44 299 CYS A O 1
ATOM 2411 N N . LEU A 1 300 ? -3.759 -2.082 -8.725 1.00 95.31 300 LEU A N 1
ATOM 2412 C CA . LEU A 1 300 ? -3.234 -0.732 -8.948 1.00 95.31 300 LEU A CA 1
ATOM 2413 C C . LEU A 1 300 ? -1.744 -0.756 -9.328 1.00 95.31 300 LEU A C 1
ATOM 2415 O O . LEU A 1 300 ? -1.339 -0.026 -10.228 1.00 95.31 300 LEU A O 1
ATOM 2419 N N . LEU A 1 301 ? -0.937 -1.596 -8.672 1.00 92.56 301 LEU A N 1
ATOM 2420 C CA . LEU A 1 301 ? 0.483 -1.750 -9.010 1.00 92.56 301 LEU A CA 1
ATOM 2421 C C . LEU A 1 301 ? 0.670 -2.309 -10.426 1.00 92.56 301 LEU A C 1
ATOM 2423 O O . LEU A 1 301 ? 1.480 -1.786 -11.184 1.00 92.56 301 LEU A O 1
ATOM 2427 N N . GLU A 1 302 ? -0.127 -3.305 -10.814 1.00 94.25 302 GLU A N 1
ATOM 2428 C CA . GLU A 1 302 ? -0.124 -3.868 -12.168 1.00 94.25 302 GLU A CA 1
ATOM 2429 C C . GLU A 1 302 ? -0.550 -2.842 -13.223 1.00 94.25 302 GLU A C 1
ATOM 2431 O O . GLU A 1 302 ? -0.019 -2.839 -14.331 1.00 94.25 302 GLU A O 1
ATOM 2436 N N . LEU A 1 303 ? -1.463 -1.926 -12.882 1.00 95.44 303 LEU A N 1
ATOM 2437 C CA . LEU A 1 303 ? -1.820 -0.810 -13.757 1.00 95.44 303 LEU A CA 1
ATOM 2438 C C . LEU A 1 303 ? -0.636 0.151 -13.966 1.00 95.44 303 LEU A C 1
ATOM 2440 O O . LEU A 1 303 ? -0.430 0.630 -15.081 1.00 95.44 303 LEU A O 1
ATOM 2444 N N . PHE A 1 304 ? 0.161 0.418 -12.928 1.00 93.75 304 PHE A N 1
ATOM 2445 C CA . PHE A 1 304 ? 1.388 1.214 -13.066 1.00 93.75 304 PHE A CA 1
ATOM 2446 C C . PHE A 1 304 ? 2.461 0.480 -13.868 1.00 93.75 304 PHE A C 1
ATOM 2448 O O . PHE A 1 304 ? 3.076 1.089 -14.744 1.00 93.75 304 PHE A O 1
ATOM 2455 N N . ALA A 1 305 ? 2.635 -0.823 -13.638 1.00 91.81 305 ALA A N 1
ATOM 2456 C CA . ALA A 1 305 ? 3.525 -1.659 -14.439 1.00 91.81 305 ALA A CA 1
ATOM 2457 C C . ALA A 1 305 ? 3.111 -1.667 -15.920 1.00 91.81 305 ALA A C 1
ATOM 2459 O O . ALA A 1 305 ? 3.970 -1.561 -16.796 1.00 91.81 305 ALA A O 1
ATOM 2460 N N . PHE A 1 306 ? 1.804 -1.687 -16.197 1.00 94.31 306 PHE A N 1
ATOM 2461 C CA . PHE A 1 306 ? 1.249 -1.602 -17.547 1.00 94.31 306 PHE A CA 1
ATOM 2462 C C . PHE A 1 306 ? 1.553 -0.264 -18.204 1.00 94.31 306 PHE A C 1
ATOM 2464 O O . PHE A 1 306 ? 2.080 -0.235 -19.314 1.00 94.31 306 PHE A O 1
ATOM 2471 N N . ALA A 1 307 ? 1.287 0.846 -17.513 1.00 93.25 307 ALA A N 1
ATOM 2472 C CA . ALA A 1 307 ? 1.598 2.177 -18.026 1.00 93.25 307 ALA A CA 1
ATOM 2473 C C . ALA A 1 307 ? 3.103 2.347 -18.305 1.00 93.25 307 ALA A C 1
ATOM 2475 O O . ALA A 1 307 ? 3.477 2.867 -19.355 1.00 93.25 307 ALA A O 1
ATOM 2476 N N . GLY A 1 308 ? 3.962 1.860 -17.403 1.00 91.31 308 GLY A N 1
ATOM 2477 C CA . GLY A 1 308 ? 5.414 1.886 -17.577 1.00 91.31 308 GLY A CA 1
ATOM 2478 C C . GLY A 1 308 ? 5.889 1.023 -18.747 1.00 91.31 308 GLY A C 1
ATOM 2479 O O . GLY A 1 308 ? 6.648 1.500 -19.585 1.00 91.31 308 GLY A O 1
ATOM 2480 N N . SER A 1 309 ? 5.397 -0.214 -18.853 1.00 90.88 309 SER A N 1
ATOM 2481 C CA . SER A 1 309 ? 5.744 -1.134 -19.947 1.00 90.88 309 SER A CA 1
ATOM 2482 C C . SER A 1 309 ? 5.267 -0.615 -21.303 1.00 90.88 309 SER A C 1
ATOM 2484 O O . SER A 1 309 ? 5.988 -0.717 -22.293 1.00 90.88 309 SER A O 1
ATOM 2486 N N . ALA A 1 310 ? 4.077 -0.012 -21.349 1.00 92.56 310 ALA A N 1
ATOM 2487 C CA . ALA A 1 310 ? 3.556 0.633 -22.547 1.00 92.56 310 ALA A CA 1
ATOM 2488 C C . ALA A 1 310 ? 4.407 1.844 -22.953 1.00 92.56 310 ALA A C 1
ATOM 2490 O O . ALA A 1 310 ? 4.764 1.955 -24.123 1.00 92.56 310 ALA A O 1
ATOM 2491 N N . ASN A 1 311 ? 4.785 2.715 -22.007 1.00 92.12 311 ASN A N 1
ATOM 2492 C CA . ASN A 1 311 ? 5.677 3.838 -22.303 1.00 92.12 311 ASN A CA 1
ATOM 2493 C C . ASN A 1 311 ? 7.037 3.346 -22.812 1.00 92.12 311 ASN A C 1
ATOM 2495 O O . ASN A 1 311 ? 7.503 3.813 -23.841 1.00 92.12 311 ASN A O 1
ATOM 2499 N N . LEU A 1 312 ? 7.626 2.335 -22.165 1.00 89.69 312 LEU A N 1
ATOM 2500 C CA . LEU A 1 312 ? 8.889 1.738 -22.602 1.00 89.69 312 LEU A CA 1
ATOM 2501 C C . LEU A 1 312 ? 8.793 1.176 -24.027 1.00 89.69 312 LEU A C 1
ATOM 2503 O O . LEU A 1 312 ? 9.690 1.409 -24.832 1.00 89.69 312 LEU A O 1
ATOM 2507 N N . LEU A 1 313 ? 7.703 0.484 -24.366 1.00 89.62 313 LEU A N 1
ATOM 2508 C CA . LEU A 1 313 ? 7.462 -0.018 -25.720 1.00 89.62 313 LEU A CA 1
ATOM 2509 C C . LEU A 1 313 ? 7.343 1.123 -26.746 1.00 89.62 313 LEU A C 1
ATOM 2511 O O . LEU A 1 313 ? 7.941 1.058 -27.824 1.00 89.62 313 LEU A O 1
ATOM 2515 N N . LEU A 1 314 ? 6.592 2.177 -26.423 1.00 89.38 314 LEU A N 1
ATOM 2516 C CA . LEU A 1 314 ? 6.388 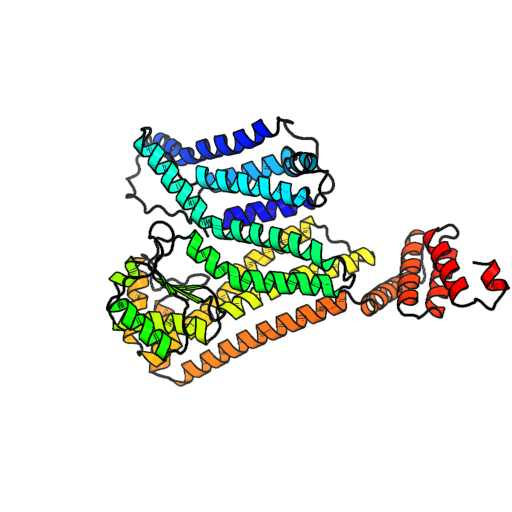3.329 -27.306 1.00 89.38 314 LEU A CA 1
ATOM 2517 C C . LEU A 1 314 ? 7.672 4.145 -27.502 1.00 89.38 314 LEU A C 1
ATOM 2519 O O . LEU A 1 314 ? 7.981 4.516 -28.635 1.00 89.38 314 LEU A O 1
ATOM 2523 N N . THR A 1 315 ? 8.460 4.347 -26.445 1.00 88.81 315 THR A N 1
ATOM 2524 C CA . THR A 1 315 ? 9.773 5.001 -26.516 1.00 88.81 315 THR A CA 1
ATOM 2525 C C . THR A 1 315 ? 10.762 4.138 -27.292 1.00 88.81 315 THR A C 1
ATOM 2527 O O . THR A 1 315 ? 11.447 4.627 -28.187 1.00 88.81 315 THR A O 1
ATOM 2530 N N . TRP A 1 316 ? 10.800 2.826 -27.029 1.00 85.38 316 TRP A N 1
ATOM 2531 C CA . TRP A 1 316 ? 11.695 1.896 -27.723 1.00 85.38 316 TRP A CA 1
ATOM 2532 C C . TRP A 1 316 ? 11.424 1.837 -29.233 1.00 85.38 316 TRP A C 1
ATOM 2534 O O . TRP A 1 316 ? 12.372 1.749 -30.023 1.00 85.38 316 TRP A O 1
ATOM 2544 N N . THR A 1 317 ? 10.152 1.940 -29.631 1.00 81.88 317 THR A N 1
ATOM 2545 C CA . THR A 1 317 ? 9.734 2.061 -31.036 1.00 81.88 317 THR A CA 1
ATOM 2546 C C . THR A 1 317 ? 9.834 3.487 -31.577 1.00 81.88 317 THR A C 1
ATOM 2548 O O . THR A 1 317 ? 9.732 3.671 -32.784 1.00 81.88 317 THR A O 1
ATOM 2551 N N . GLY A 1 318 ? 10.056 4.503 -30.739 1.00 80.19 318 GLY A N 1
ATOM 2552 C CA . GLY A 1 318 ? 10.120 5.919 -31.114 1.00 80.19 318 GLY A CA 1
ATOM 2553 C C . GLY A 1 318 ? 8.783 6.495 -31.594 1.00 80.19 318 GLY A C 1
ATOM 2554 O O . GLY A 1 318 ? 8.778 7.350 -32.477 1.00 80.19 318 GLY A O 1
ATOM 2555 N N . VAL A 1 319 ? 7.652 5.950 -31.140 1.00 81.81 319 VAL A N 1
ATOM 2556 C CA . VAL A 1 319 ? 6.304 6.450 -31.476 1.00 81.81 319 VAL A CA 1
ATOM 2557 C C . VAL A 1 319 ? 5.961 7.664 -30.619 1.00 81.81 319 VAL A C 1
ATOM 2559 O O . VAL A 1 319 ? 5.537 8.696 -31.132 1.00 81.81 319 VAL A O 1
ATOM 2562 N N . LEU A 1 320 ? 6.129 7.520 -29.307 1.00 85.50 320 LEU A N 1
ATOM 2563 C CA . LEU A 1 320 ? 5.810 8.527 -28.306 1.00 85.50 320 LEU A CA 1
ATOM 2564 C C . LEU A 1 320 ? 6.664 8.253 -27.073 1.00 85.50 320 LEU A C 1
ATOM 2566 O O . LEU A 1 320 ? 6.789 7.102 -26.665 1.00 85.50 320 LEU A O 1
ATOM 2570 N N . GLU A 1 321 ? 7.191 9.306 -26.462 1.00 86.88 321 GLU A N 1
ATOM 2571 C CA . GLU A 1 321 ? 7.857 9.228 -25.168 1.00 86.88 321 GLU A CA 1
ATOM 2572 C C . GLU A 1 321 ? 7.109 10.119 -24.179 1.00 86.88 321 GLU A C 1
ATOM 2574 O O . GLU A 1 321 ? 7.016 11.337 -24.350 1.00 86.88 321 GLU A O 1
ATOM 2579 N N . VAL A 1 322 ? 6.536 9.503 -23.148 1.00 88.31 322 VAL A N 1
ATOM 2580 C CA . VAL A 1 322 ? 5.949 10.226 -22.022 1.00 88.31 322 VAL A CA 1
ATOM 2581 C C . VAL A 1 322 ? 7.044 10.441 -20.986 1.00 88.31 322 VAL A C 1
ATOM 2583 O O . VAL A 1 322 ? 7.676 9.482 -20.538 1.00 88.31 322 VAL A O 1
ATOM 2586 N N . SER A 1 323 ? 7.253 11.696 -20.583 1.00 87.31 323 SER A N 1
ATOM 2587 C CA . SER A 1 323 ? 8.266 12.026 -19.581 1.00 87.31 323 SER A CA 1
ATOM 2588 C C . SER A 1 323 ? 7.972 11.360 -18.232 1.00 87.31 323 SER A C 1
ATOM 2590 O O . SER A 1 323 ? 6.815 11.236 -17.807 1.00 87.31 323 SER A O 1
ATOM 2592 N N . GLY A 1 324 ? 9.034 10.980 -17.514 1.00 82.25 324 GLY A N 1
ATOM 2593 C CA . GLY A 1 324 ? 8.923 10.364 -16.186 1.00 82.25 324 GLY A CA 1
ATOM 2594 C C . GLY A 1 324 ? 8.173 11.243 -15.179 1.00 82.25 324 GLY A C 1
ATOM 2595 O O . GLY A 1 324 ? 7.369 10.738 -14.396 1.00 82.25 324 GLY A O 1
ATOM 2596 N N . MET A 1 325 ? 8.341 12.569 -15.259 1.00 80.19 325 MET A N 1
ATOM 2597 C CA . MET A 1 325 ? 7.611 13.528 -14.423 1.00 80.19 325 MET A CA 1
ATOM 2598 C C . MET A 1 325 ? 6.093 13.441 -14.644 1.00 80.19 325 MET A C 1
ATOM 2600 O O . MET A 1 325 ? 5.331 13.370 -13.677 1.00 80.19 325 MET A O 1
ATOM 2604 N N . LEU A 1 326 ? 5.638 13.404 -15.904 1.00 87.00 326 LEU A N 1
ATOM 2605 C CA . LEU A 1 326 ? 4.211 13.313 -16.222 1.00 87.00 326 LEU A CA 1
ATOM 2606 C C . LEU A 1 326 ? 3.624 11.974 -15.754 1.00 87.00 326 LEU A C 1
ATOM 2608 O O . LEU A 1 326 ? 2.542 11.955 -15.163 1.00 87.00 326 LEU A O 1
ATOM 2612 N N . MET A 1 327 ? 4.361 10.872 -15.933 1.00 86.44 327 MET A N 1
ATOM 2613 C CA . MET A 1 327 ? 3.987 9.564 -15.381 1.00 86.44 327 MET A CA 1
ATOM 2614 C C . MET A 1 327 ? 3.891 9.581 -13.849 1.00 86.44 327 MET A C 1
ATOM 2616 O O . MET A 1 327 ? 2.941 9.028 -13.287 1.00 86.44 327 MET A O 1
ATOM 2620 N N . GLY A 1 328 ? 4.835 10.231 -13.165 1.00 83.94 328 GLY A N 1
ATOM 2621 C CA . GLY A 1 328 ? 4.842 10.369 -11.708 1.00 83.94 328 GLY A CA 1
ATOM 2622 C C . GLY A 1 328 ? 3.627 11.143 -11.194 1.00 83.94 328 GLY A C 1
ATOM 2623 O O . GLY A 1 328 ? 2.910 10.668 -10.309 1.00 83.94 328 GLY A O 1
ATOM 2624 N N . VAL A 1 329 ? 3.324 12.292 -11.808 1.00 84.81 329 VAL A N 1
ATOM 2625 C CA . VAL A 1 329 ? 2.130 13.094 -11.487 1.00 84.81 329 VAL A CA 1
ATOM 2626 C C . VAL A 1 329 ? 0.848 12.295 -11.741 1.00 84.81 329 VAL A C 1
ATOM 2628 O O . VAL A 1 329 ? -0.027 12.241 -10.872 1.00 84.81 329 VAL A O 1
ATOM 2631 N N . ALA A 1 330 ? 0.745 11.622 -12.891 1.00 90.00 330 ALA A N 1
ATOM 2632 C CA . ALA A 1 330 ? -0.401 10.775 -13.219 1.00 90.00 330 ALA A CA 1
ATOM 2633 C C . ALA A 1 330 ? -0.577 9.617 -12.221 1.00 90.00 330 ALA A C 1
ATOM 2635 O O . ALA A 1 330 ? -1.704 9.306 -11.825 1.00 90.00 330 ALA A O 1
ATOM 2636 N N . SER A 1 331 ? 0.521 9.016 -11.757 1.00 87.81 331 SER A N 1
ATOM 2637 C CA . SER A 1 331 ? 0.504 7.947 -10.749 1.00 87.81 331 SER A CA 1
ATOM 2638 C C . SER A 1 331 ? -0.023 8.452 -9.407 1.00 87.81 331 SER A C 1
ATOM 2640 O O . SER A 1 331 ? -0.906 7.829 -8.818 1.00 87.81 331 SER A O 1
ATOM 2642 N N . ILE A 1 332 ? 0.428 9.626 -8.949 1.00 85.62 332 ILE A N 1
ATOM 2643 C CA . ILE A 1 332 ? -0.063 10.245 -7.706 1.00 85.62 332 ILE A CA 1
ATOM 2644 C C . ILE A 1 332 ? -1.565 10.536 -7.792 1.00 85.62 332 ILE A C 1
ATOM 2646 O O . ILE A 1 332 ? -2.317 10.184 -6.877 1.00 85.62 332 ILE A O 1
ATOM 2650 N N . LEU A 1 333 ? -2.023 11.134 -8.897 1.00 90.00 333 LEU A N 1
ATOM 2651 C CA . LEU A 1 333 ? -3.449 11.386 -9.126 1.00 90.00 333 LEU A CA 1
ATOM 2652 C C . LEU A 1 333 ? -4.251 10.079 -9.127 1.00 90.00 333 LEU A C 1
ATOM 2654 O O . LEU A 1 333 ? -5.300 9.997 -8.484 1.00 90.00 333 LEU A O 1
ATOM 2658 N N . SER A 1 334 ? -3.726 9.036 -9.771 1.00 91.94 334 SER A N 1
ATOM 2659 C CA . SER A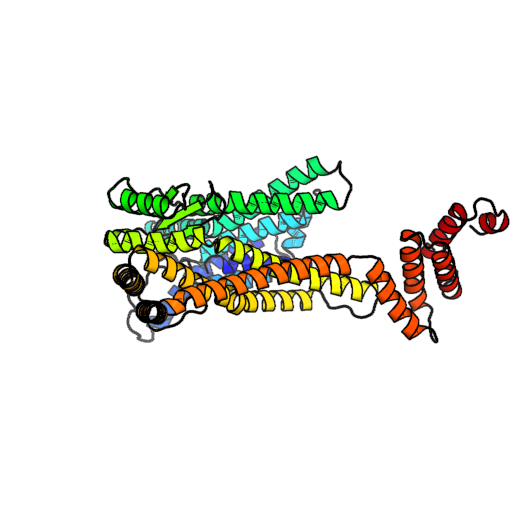 1 334 ? -4.343 7.708 -9.808 1.00 91.94 334 SER A CA 1
ATOM 2660 C C . SER A 1 334 ? -4.456 7.082 -8.416 1.00 91.94 334 SER A C 1
ATOM 2662 O O . SER A 1 334 ? -5.509 6.540 -8.090 1.00 91.94 334 SER A O 1
ATOM 2664 N N . ILE A 1 335 ? -3.440 7.216 -7.552 1.00 90.88 335 ILE A N 1
ATOM 2665 C CA . ILE A 1 335 ? -3.498 6.760 -6.150 1.00 90.88 335 ILE A CA 1
ATOM 2666 C C . ILE A 1 335 ? -4.610 7.491 -5.390 1.00 90.88 335 ILE A C 1
ATOM 2668 O O . ILE A 1 335 ? -5.396 6.854 -4.686 1.00 90.88 335 ILE A O 1
ATOM 2672 N N . ILE A 1 336 ? -4.709 8.817 -5.530 1.00 89.50 336 ILE A N 1
ATOM 2673 C CA . ILE A 1 336 ? -5.732 9.620 -4.839 1.00 89.50 336 ILE A CA 1
ATOM 2674 C C . ILE A 1 336 ? -7.137 9.185 -5.271 1.00 89.50 336 ILE A C 1
ATOM 2676 O O . ILE A 1 336 ? -8.003 8.945 -4.422 1.00 89.50 336 ILE A O 1
ATOM 2680 N N . LEU A 1 337 ? -7.356 9.042 -6.581 1.00 92.69 337 LEU A N 1
ATOM 2681 C CA . LEU A 1 337 ? -8.624 8.577 -7.141 1.00 92.69 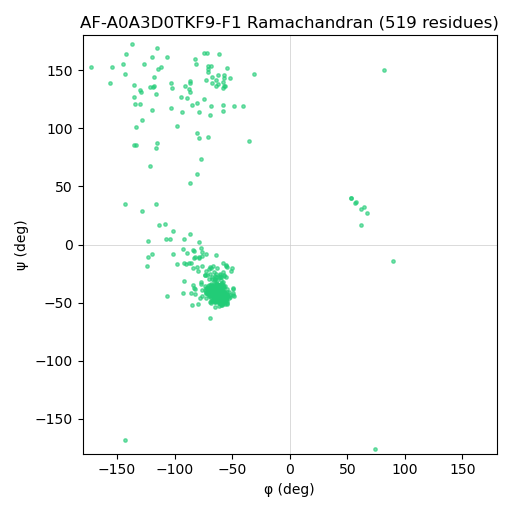337 LEU A CA 1
ATOM 2682 C C . LEU A 1 337 ? -8.935 7.141 -6.706 1.00 92.69 337 LEU A C 1
ATOM 2684 O O . LEU A 1 337 ? -10.062 6.851 -6.305 1.00 92.69 337 LEU A O 1
ATOM 2688 N N . PHE A 1 338 ? -7.941 6.255 -6.713 1.00 94.44 338 PHE A N 1
ATOM 2689 C CA . PHE A 1 338 ? -8.095 4.870 -6.283 1.00 94.44 338 PHE A CA 1
ATOM 2690 C C . PHE A 1 338 ? -8.460 4.762 -4.801 1.00 94.44 338 PHE A C 1
ATOM 2692 O O . PHE A 1 338 ? -9.374 4.017 -4.453 1.00 94.44 338 PHE A O 1
ATOM 2699 N N . ILE A 1 339 ? -7.816 5.531 -3.921 1.00 89.75 339 ILE A N 1
ATOM 2700 C CA . ILE A 1 339 ? -8.191 5.573 -2.504 1.00 89.75 339 ILE A CA 1
ATOM 2701 C C . ILE A 1 339 ? -9.633 6.074 -2.382 1.00 89.75 339 ILE A C 1
ATOM 2703 O O . ILE A 1 339 ? -10.469 5.397 -1.787 1.00 89.75 339 ILE A O 1
ATOM 2707 N N . ARG A 1 340 ? -9.959 7.225 -2.983 1.00 89.12 340 ARG A N 1
ATOM 2708 C CA . ARG A 1 340 ? -11.277 7.856 -2.822 1.00 89.12 340 ARG A CA 1
ATOM 2709 C C . ARG A 1 340 ? -12.422 7.004 -3.365 1.00 89.12 340 ARG A C 1
ATOM 2711 O O . ARG A 1 340 ? -13.462 6.917 -2.709 1.00 89.12 340 ARG A O 1
ATOM 2718 N N . PHE A 1 341 ? -12.250 6.437 -4.555 1.00 92.19 341 PHE A N 1
ATOM 2719 C CA . PHE A 1 341 ? -13.315 5.764 -5.295 1.00 92.19 341 PHE A CA 1
ATOM 2720 C C . PHE A 1 341 ? -13.171 4.244 -5.281 1.00 92.19 341 PHE A C 1
ATOM 2722 O O . PHE A 1 341 ? -14.157 3.567 -5.023 1.00 92.19 341 PHE A O 1
ATOM 2729 N N . GLY A 1 342 ? -11.972 3.697 -5.485 1.00 93.94 342 GLY A N 1
ATOM 2730 C CA . GLY A 1 342 ? -11.730 2.250 -5.472 1.00 93.94 342 GLY A CA 1
ATOM 2731 C C . GLY A 1 342 ? -11.879 1.646 -4.074 1.00 93.94 342 GLY A C 1
ATOM 2732 O O . GLY A 1 342 ? -12.795 0.859 -3.823 1.00 93.94 342 GLY A O 1
ATOM 2733 N N . ILE A 1 343 ? -11.020 2.057 -3.135 1.00 94.00 343 ILE A N 1
ATOM 2734 C CA . ILE A 1 343 ? -11.070 1.584 -1.742 1.00 94.00 343 ILE A CA 1
ATOM 2735 C C . ILE A 1 343 ? -12.373 2.015 -1.068 1.00 94.00 343 ILE A C 1
ATOM 2737 O O . ILE A 1 343 ? -13.000 1.198 -0.396 1.00 94.00 343 ILE A O 1
ATOM 2741 N N . GLY A 1 344 ? -12.820 3.256 -1.293 1.00 92.81 344 GLY A N 1
ATOM 2742 C CA . GLY A 1 344 ? -14.099 3.746 -0.771 1.00 92.81 344 GLY A CA 1
ATOM 2743 C C . GLY A 1 344 ? -15.285 2.864 -1.183 1.00 92.81 344 GLY A C 1
ATOM 2744 O O . GLY A 1 344 ? -16.066 2.437 -0.331 1.00 92.81 344 GLY A O 1
ATOM 2745 N N . PHE A 1 345 ? -15.374 2.507 -2.470 1.00 95.25 345 PHE A N 1
ATOM 2746 C CA . PHE A 1 345 ? -16.417 1.622 -2.991 1.00 95.25 345 PHE A CA 1
ATOM 2747 C C . PHE A 1 345 ? -16.354 0.215 -2.386 1.00 95.25 345 PHE A C 1
ATOM 2749 O O . PHE A 1 345 ? -17.386 -0.316 -1.962 1.00 95.25 345 PHE A O 1
ATOM 2756 N N . LEU A 1 346 ? -15.168 -0.401 -2.327 1.00 96.69 346 LEU A N 1
ATOM 2757 C CA . LEU A 1 346 ? -15.008 -1.727 -1.721 1.00 96.69 346 LEU A CA 1
ATOM 2758 C C . LEU A 1 346 ? -15.417 -1.707 -0.247 1.00 96.69 346 LEU A C 1
ATOM 2760 O O . LEU A 1 346 ? -16.212 -2.546 0.176 1.00 96.69 346 LEU A O 1
ATOM 2764 N N . SER A 1 347 ? -14.949 -0.702 0.492 1.00 95.06 347 SER A N 1
ATOM 2765 C CA . SER A 1 347 ? -15.205 -0.546 1.922 1.00 95.06 347 SER A CA 1
ATOM 2766 C C . SER A 1 347 ? -16.679 -0.441 2.245 1.00 95.06 347 SER A C 1
ATOM 2768 O O . SER A 1 347 ? -17.203 -1.262 2.993 1.00 95.06 347 SER A O 1
ATOM 2770 N N . GLN A 1 348 ? -17.397 0.454 1.578 1.00 93.69 348 GLN A N 1
ATOM 2771 C CA . GLN A 1 348 ? -18.839 0.593 1.756 1.00 93.69 348 GLN A CA 1
ATOM 2772 C C . GLN A 1 348 ? -19.604 -0.734 1.555 1.00 93.69 348 GLN A C 1
ATOM 2774 O O . GLN A 1 348 ? -20.479 -1.093 2.349 1.00 93.69 348 GLN A O 1
ATOM 2779 N N . ASN A 1 349 ? -19.263 -1.504 0.516 1.00 96.50 349 ASN A N 1
ATOM 2780 C CA . ASN A 1 349 ? -19.929 -2.779 0.231 1.00 96.50 349 ASN A CA 1
ATOM 2781 C C . ASN A 1 349 ? -19.538 -3.889 1.228 1.00 96.50 349 ASN A C 1
ATOM 2783 O O . ASN A 1 349 ? -20.390 -4.709 1.591 1.00 96.50 349 ASN A O 1
ATOM 2787 N N . PHE A 1 350 ? -18.274 -3.920 1.656 1.00 97.31 350 PHE A N 1
ATOM 2788 C CA . PHE A 1 350 ? -17.737 -4.891 2.611 1.00 97.31 350 PHE A CA 1
ATOM 2789 C C . PHE A 1 350 ? -18.267 -4.663 4.026 1.00 97.31 350 PHE A C 1
ATOM 2791 O O . PHE A 1 350 ? -18.703 -5.630 4.645 1.00 97.31 350 PHE A O 1
ATOM 2798 N N . GLU A 1 351 ? -18.341 -3.414 4.489 1.00 96.12 351 GLU A N 1
ATOM 2799 C CA . GLU A 1 351 ? -18.968 -3.033 5.765 1.00 96.12 351 GLU A CA 1
ATOM 2800 C C . GLU A 1 351 ? -20.407 -3.537 5.841 1.00 96.12 351 GLU A C 1
ATOM 2802 O O . GLU A 1 351 ? -20.778 -4.267 6.755 1.00 96.12 351 GLU A O 1
ATOM 2807 N N . ARG A 1 352 ? -21.207 -3.256 4.804 1.00 95.81 352 ARG A N 1
ATOM 2808 C CA . ARG A 1 352 ? -22.595 -3.727 4.743 1.00 95.81 352 ARG A CA 1
ATOM 2809 C C . ARG A 1 352 ? -22.688 -5.258 4.710 1.00 95.81 352 ARG A C 1
ATOM 2811 O O . ARG A 1 352 ? -23.635 -5.830 5.241 1.00 95.81 352 ARG A O 1
ATOM 2818 N N . GLN A 1 353 ? -21.730 -5.947 4.080 1.00 97.69 353 GLN A N 1
ATOM 2819 C CA . GLN A 1 353 ? -21.679 -7.416 4.098 1.00 97.69 353 GLN A CA 1
ATOM 2820 C C . GLN A 1 353 ? -21.293 -7.967 5.482 1.00 97.69 353 GLN A C 1
ATOM 2822 O O . GLN A 1 353 ? -21.811 -9.018 5.859 1.00 97.69 353 GLN A O 1
ATOM 2827 N N . ALA A 1 354 ? -20.430 -7.281 6.229 1.00 97.44 354 ALA A N 1
ATOM 2828 C CA . ALA A 1 354 ? -20.088 -7.631 7.605 1.00 97.44 354 ALA A CA 1
ATOM 2829 C C . ALA A 1 354 ? -21.259 -7.369 8.570 1.00 97.44 354 ALA A C 1
ATOM 2831 O O . ALA A 1 354 ? -21.576 -8.230 9.389 1.00 97.44 354 ALA A O 1
ATOM 2832 N N . ASP A 1 355 ? -21.999 -6.272 8.386 1.00 97.62 355 ASP A N 1
ATOM 2833 C CA . ASP A 1 355 ? -23.247 -5.999 9.115 1.00 97.62 355 ASP A CA 1
ATOM 2834 C C . ASP A 1 355 ? -24.289 -7.092 8.911 1.00 97.62 355 ASP A C 1
ATOM 2836 O O . ASP A 1 355 ? -24.911 -7.539 9.870 1.00 97.62 355 ASP A O 1
ATOM 2840 N N . CYS A 1 356 ? -24.456 -7.563 7.668 1.00 97.38 356 CYS A N 1
ATOM 2841 C CA . CYS A 1 356 ? -25.337 -8.694 7.380 1.00 97.38 356 CYS A CA 1
ATOM 2842 C C . CYS A 1 356 ? -24.924 -9.934 8.178 1.00 97.38 356 CYS A C 1
ATOM 2844 O O . CYS A 1 356 ? -25.791 -10.643 8.672 1.00 97.38 356 CYS A O 1
ATOM 2846 N N . HIS A 1 357 ? -23.619 -10.185 8.329 1.00 97.12 357 HIS A N 1
ATOM 2847 C CA . HIS A 1 357 ? -23.137 -11.341 9.080 1.00 97.12 357 HIS A CA 1
ATOM 2848 C C . HIS A 1 357 ? -23.459 -11.236 10.576 1.00 97.12 357 HIS A C 1
ATOM 2850 O O . HIS A 1 357 ? -23.910 -12.211 11.172 1.00 97.12 357 HIS A O 1
ATOM 2856 N N . ALA A 1 358 ? -23.288 -10.053 11.172 1.00 97.62 358 ALA A N 1
ATOM 2857 C CA . ALA A 1 358 ? -23.701 -9.805 12.553 1.00 97.62 358 ALA A CA 1
ATOM 2858 C C . ALA A 1 358 ? -25.224 -9.933 12.726 1.00 97.62 358 ALA A C 1
ATOM 2860 O O . ALA A 1 358 ? -25.690 -10.579 13.666 1.00 97.62 358 ALA A O 1
ATOM 2861 N N . PHE A 1 359 ? -25.990 -9.378 11.783 1.00 97.50 359 PHE A N 1
ATOM 2862 C CA . PHE A 1 359 ? -27.450 -9.451 11.748 1.00 97.50 359 PHE A CA 1
ATOM 2863 C C . PHE A 1 359 ? -27.972 -10.892 11.667 1.00 97.50 359 PHE A C 1
ATOM 2865 O O . PHE A 1 359 ? -28.879 -11.245 12.416 1.00 97.50 359 PHE A O 1
ATOM 2872 N N . GLU A 1 360 ? -27.390 -11.742 10.815 1.00 96.25 360 GLU A N 1
ATOM 2873 C CA . GLU A 1 360 ? -27.770 -13.160 10.703 1.00 96.25 360 GLU A CA 1
ATOM 2874 C C . GLU A 1 360 ? -27.558 -13.935 12.010 1.00 96.25 360 GLU A C 1
ATOM 2876 O O . GLU A 1 360 ? -28.248 -14.923 12.253 1.00 96.25 360 GLU A O 1
ATOM 2881 N N . ARG A 1 361 ? -26.603 -13.507 12.846 1.00 95.62 361 ARG A N 1
ATOM 2882 C CA . ARG A 1 361 ? -26.225 -14.213 14.076 1.00 95.62 361 ARG A CA 1
ATOM 2883 C C . ARG A 1 361 ? -26.968 -13.729 15.316 1.00 95.62 361 ARG A C 1
ATOM 2885 O O . ARG A 1 361 ? -27.383 -14.554 16.123 1.00 95.62 361 ARG A O 1
ATOM 2892 N N . HIS A 1 362 ? -27.136 -12.416 15.464 1.00 96.50 362 HIS A N 1
ATOM 2893 C CA . HIS A 1 362 ? -27.650 -11.800 16.699 1.00 96.50 362 HIS A CA 1
ATOM 2894 C C . HIS A 1 362 ? -28.902 -10.940 16.483 1.00 96.50 362 HIS A C 1
ATOM 2896 O O . HIS A 1 362 ? -29.410 -10.334 17.426 1.00 96.50 362 HIS A O 1
ATOM 2902 N N . GLY A 1 363 ? -29.423 -10.882 15.256 1.00 95.00 363 GLY A N 1
ATOM 2903 C CA . GLY A 1 363 ? -30.527 -10.003 14.890 1.00 95.00 363 GLY A CA 1
ATOM 2904 C C . GLY A 1 363 ? -30.105 -8.536 14.780 1.00 95.00 363 GLY A C 1
ATOM 2905 O O . GLY A 1 363 ? -28.933 -8.177 14.881 1.00 95.00 363 GLY A O 1
ATOM 2906 N N . ILE A 1 364 ? -31.082 -7.661 14.537 1.00 95.56 364 ILE A N 1
ATOM 2907 C CA . ILE A 1 364 ? -30.818 -6.243 14.252 1.00 95.56 364 ILE A CA 1
ATOM 2908 C C . ILE A 1 364 ? -30.461 -5.430 15.500 1.00 95.56 364 ILE A C 1
ATOM 2910 O O . ILE A 1 364 ? -29.577 -4.583 15.446 1.00 95.56 364 ILE A O 1
ATOM 2914 N N . SER A 1 365 ? -31.125 -5.689 16.631 1.00 96.50 365 SER A N 1
ATOM 2915 C CA . SER A 1 365 ? -31.030 -4.811 17.803 1.00 96.50 365 SER A CA 1
ATOM 2916 C C . SER A 1 365 ? -29.597 -4.690 18.345 1.00 96.50 365 SER A C 1
ATOM 2918 O O . SER A 1 365 ? -29.136 -3.553 18.442 1.00 96.50 365 SER A O 1
ATOM 2920 N N . PRO A 1 366 ? -28.849 -5.785 18.603 1.00 97.00 366 PRO A N 1
ATOM 2921 C CA . PRO A 1 366 ? -27.499 -5.682 19.161 1.00 97.00 366 PRO A CA 1
ATOM 2922 C C . PRO A 1 366 ? -26.495 -4.946 18.263 1.00 97.00 366 PRO A C 1
ATOM 2924 O O . PRO A 1 366 ? -25.681 -4.170 18.757 1.00 97.00 366 PRO A O 1
ATOM 2927 N N . ILE A 1 367 ? -26.544 -5.158 16.942 1.00 96.44 367 ILE A N 1
ATOM 2928 C CA . ILE A 1 367 ? -25.630 -4.478 16.013 1.00 96.44 367 ILE A CA 1
ATOM 2929 C C . ILE A 1 367 ? -26.012 -3.003 15.836 1.00 96.44 367 ILE A C 1
ATOM 2931 O O . ILE A 1 367 ? -25.137 -2.140 15.819 1.00 96.44 367 ILE A O 1
ATOM 2935 N N . SER A 1 368 ? -27.306 -2.680 15.775 1.00 96.38 368 SER A N 1
ATOM 2936 C CA . SER A 1 368 ? -27.770 -1.296 15.649 1.00 96.38 368 SER A CA 1
ATOM 2937 C C . SER A 1 368 ? -27.430 -0.455 16.877 1.00 96.38 368 SER A C 1
ATOM 2939 O O . SER A 1 368 ? -26.934 0.661 16.722 1.00 96.38 368 SER A O 1
ATOM 2941 N N . THR A 1 369 ? -27.638 -0.972 18.094 1.00 96.69 369 THR A N 1
ATOM 2942 C CA . THR A 1 369 ? -27.288 -0.226 19.315 1.00 96.69 369 THR A CA 1
ATOM 2943 C C . THR A 1 369 ? -25.776 -0.072 19.464 1.00 96.69 369 THR A C 1
ATOM 2945 O O . THR A 1 369 ? -25.314 1.019 19.803 1.00 96.69 369 THR A O 1
ATOM 2948 N N . ALA A 1 370 ? -24.995 -1.101 19.115 1.00 95.88 370 ALA A N 1
ATOM 2949 C CA . ALA A 1 370 ? -23.537 -1.017 19.092 1.00 95.88 370 ALA A CA 1
ATOM 2950 C C . ALA A 1 370 ? -23.031 0.061 18.118 1.00 95.88 370 ALA A C 1
ATOM 2952 O O . ALA A 1 370 ? -22.207 0.892 18.500 1.00 95.88 370 ALA A O 1
ATOM 2953 N N . LEU A 1 371 ? -23.557 0.107 16.887 1.00 94.12 371 LEU A N 1
ATOM 2954 C CA . LEU A 1 371 ? -23.192 1.132 15.902 1.00 94.12 371 LEU A CA 1
ATOM 2955 C C . LEU A 1 371 ? -23.548 2.545 16.390 1.00 94.12 371 LEU A C 1
ATOM 2957 O O . LEU A 1 371 ? -22.731 3.459 16.277 1.00 94.12 371 LEU A O 1
ATOM 2961 N N . MET A 1 372 ? -24.722 2.731 17.000 1.00 94.75 372 MET A N 1
ATOM 2962 C CA . MET A 1 372 ? -25.101 4.026 17.579 1.00 94.75 372 MET A CA 1
ATOM 2963 C C . MET A 1 372 ? -24.177 4.436 18.732 1.00 94.75 372 MET A C 1
ATOM 2965 O O . MET A 1 372 ? -23.770 5.597 18.801 1.00 94.75 372 MET A O 1
ATOM 2969 N N . LYS A 1 373 ? -23.765 3.496 19.594 1.00 94.62 373 LYS A N 1
ATOM 2970 C CA . LYS A 1 373 ? -22.760 3.752 20.641 1.00 94.62 373 LYS A CA 1
ATOM 2971 C C . LYS A 1 373 ? -21.411 4.153 20.054 1.00 94.62 373 LYS A C 1
ATOM 2973 O O . LYS A 1 373 ? -20.817 5.113 20.535 1.00 94.62 373 LYS A O 1
ATOM 2978 N N . VAL A 1 374 ? -20.949 3.486 18.995 1.00 91.38 374 VAL A N 1
ATOM 2979 C CA . VAL A 1 374 ? -19.727 3.879 18.271 1.00 91.38 374 VAL A CA 1
ATOM 2980 C C . VAL A 1 374 ? -19.849 5.315 17.751 1.00 91.38 374 VAL A C 1
ATOM 2982 O O . VAL A 1 374 ? -18.912 6.097 17.912 1.00 91.38 374 VAL A O 1
ATOM 2985 N N . SER A 1 375 ? -21.002 5.698 17.194 1.00 90.12 375 SER A N 1
ATOM 2986 C CA . SER A 1 375 ? -21.260 7.078 16.751 1.00 90.12 375 SER A CA 1
ATOM 2987 C C . SER A 1 375 ? -21.145 8.080 17.899 1.00 90.12 375 SER A C 1
ATOM 2989 O O . SER A 1 375 ? -20.434 9.079 17.784 1.00 90.12 375 SER A O 1
ATOM 2991 N N . LEU A 1 376 ? -21.811 7.789 19.022 1.00 91.06 376 LEU A N 1
ATOM 2992 C CA . LEU A 1 376 ? -21.854 8.648 20.206 1.00 91.06 376 LEU A CA 1
ATOM 2993 C C . LEU A 1 376 ? -20.470 8.817 20.841 1.00 91.06 376 LEU A C 1
ATOM 2995 O O . LEU A 1 376 ? -20.055 9.942 21.110 1.00 91.06 376 LEU A O 1
ATOM 2999 N N . LEU A 1 377 ? -19.734 7.717 21.030 1.00 89.06 377 LEU A N 1
ATOM 3000 C CA . LEU A 1 377 ? -18.397 7.729 21.630 1.00 89.06 377 LEU A CA 1
ATOM 3001 C C . LEU A 1 377 ? -17.387 8.515 20.787 1.00 89.06 377 LEU A C 1
ATOM 3003 O O . LEU A 1 377 ? -16.499 9.163 21.337 1.00 89.06 377 LEU A O 1
ATOM 3007 N N . ASN A 1 378 ? -17.530 8.481 19.461 1.00 87.25 378 ASN A N 1
ATOM 3008 C CA . ASN A 1 378 ? -16.633 9.180 18.542 1.00 87.25 378 ASN A CA 1
ATOM 3009 C C . ASN A 1 378 ? -17.117 10.590 18.154 1.00 87.25 378 ASN A C 1
ATOM 3011 O O . ASN A 1 378 ? -16.407 11.287 17.427 1.00 87.25 378 ASN A O 1
ATOM 3015 N N . GLY A 1 379 ? -18.301 11.020 18.608 1.00 85.38 379 GLY A N 1
ATOM 3016 C CA . GLY A 1 379 ? -18.897 12.306 18.227 1.00 85.38 379 GLY A CA 1
ATOM 3017 C C . GLY A 1 379 ? -19.192 12.422 16.727 1.00 85.38 379 GLY A C 1
ATOM 3018 O O . GLY A 1 379 ? -19.088 13.509 16.160 1.00 85.38 379 GLY A O 1
ATOM 3019 N N . ILE A 1 380 ? -19.498 11.300 16.072 1.00 83.94 380 ILE A N 1
ATOM 3020 C CA . ILE A 1 380 ? -19.808 11.233 14.640 1.00 83.94 380 ILE A CA 1
ATOM 3021 C C . ILE A 1 380 ? -21.318 11.406 14.466 1.00 83.94 380 ILE A C 1
ATOM 3023 O O . ILE A 1 380 ? -22.095 10.801 15.207 1.00 83.94 380 ILE A O 1
ATOM 3027 N N . ASN A 1 381 ? -21.737 12.218 13.491 1.00 84.50 381 ASN A N 1
ATOM 3028 C CA . ASN A 1 381 ? -23.145 12.323 13.116 1.00 84.50 381 ASN A CA 1
ATOM 3029 C C . ASN A 1 381 ? -23.598 11.002 12.450 1.00 84.50 381 ASN A C 1
ATOM 3031 O O . ASN A 1 381 ? -23.040 10.659 11.404 1.00 84.50 381 ASN A O 1
ATOM 3035 N N . PRO A 1 382 ? -24.593 10.276 13.002 1.00 81.69 382 PRO A N 1
ATOM 3036 C CA . PRO A 1 382 ? -25.046 8.993 12.457 1.00 81.69 382 PRO A CA 1
ATOM 3037 C C . PRO A 1 382 ? -25.563 9.055 11.013 1.00 81.69 382 PRO A C 1
ATOM 3039 O O . PRO A 1 382 ? -25.487 8.056 10.295 1.00 81.69 382 PRO A O 1
ATOM 3042 N N . GLU A 1 383 ? -26.088 10.207 10.589 1.00 80.00 383 GLU A N 1
ATOM 3043 C CA . GLU A 1 383 ? -26.659 10.417 9.252 1.00 80.00 383 GLU A CA 1
ATOM 3044 C C . GLU A 1 383 ? -25.607 10.798 8.205 1.00 80.00 383 GLU A C 1
ATOM 3046 O O . GLU A 1 383 ? -25.870 10.743 7.005 1.00 80.00 383 GLU A O 1
ATOM 3051 N N . GLN A 1 384 ? -24.412 11.202 8.640 1.00 79.19 384 GLN A N 1
ATOM 3052 C CA . GLN A 1 384 ? -23.390 11.691 7.730 1.00 79.19 384 GLN A CA 1
ATOM 3053 C C . GLN A 1 384 ? -22.586 10.534 7.135 1.00 79.19 384 GLN A C 1
ATOM 3055 O O . GLN A 1 384 ? -21.883 9.807 7.841 1.00 79.19 384 GLN A O 1
ATOM 3060 N N . ASP A 1 385 ? -22.625 10.421 5.810 1.00 74.31 385 ASP A N 1
ATOM 3061 C CA . ASP A 1 385 ? -21.763 9.503 5.075 1.00 74.31 385 ASP A CA 1
ATOM 3062 C C . ASP A 1 385 ? -20.289 9.923 5.156 1.00 74.31 385 ASP A C 1
ATOM 3064 O O . ASP A 1 385 ? -19.932 11.105 5.092 1.00 74.31 385 ASP A O 1
ATOM 3068 N N . ASN A 1 386 ? -19.407 8.925 5.218 1.00 76.88 386 ASN A N 1
ATOM 3069 C CA . ASN A 1 386 ? -17.974 9.098 5.016 1.00 76.88 386 ASN A CA 1
ATOM 3070 C C . ASN A 1 386 ? -17.575 8.517 3.650 1.00 76.88 386 ASN A C 1
ATOM 3072 O O . ASN A 1 386 ? -18.258 7.679 3.063 1.00 76.88 386 ASN A O 1
ATOM 3076 N N . TRP A 1 387 ? -16.418 8.915 3.126 1.00 74.06 387 TRP A N 1
ATOM 3077 C CA . TRP A 1 387 ? -15.943 8.441 1.829 1.00 74.06 387 TRP A CA 1
ATOM 3078 C C . TRP A 1 387 ? -15.728 6.917 1.760 1.00 74.06 387 TRP A C 1
ATOM 3080 O O . TRP A 1 387 ? -15.803 6.358 0.671 1.00 74.06 387 TRP A O 1
ATOM 3090 N N . HIS A 1 388 ? -15.476 6.261 2.900 1.00 76.69 388 HIS A N 1
ATOM 3091 C CA . HIS A 1 388 ? -15.195 4.822 3.020 1.00 76.69 388 HIS A CA 1
ATOM 3092 C C . HIS A 1 388 ? -16.199 4.050 3.887 1.00 76.69 388 HIS A C 1
ATOM 3094 O O . HIS A 1 388 ? -16.169 2.822 3.897 1.00 76.69 388 HIS A O 1
ATOM 3100 N N . HIS A 1 389 ? -17.116 4.731 4.573 1.00 74.62 389 HIS A N 1
ATOM 3101 C CA . HIS A 1 389 ? -18.179 4.089 5.345 1.00 74.62 389 HIS A CA 1
ATOM 3102 C C . HIS A 1 389 ? -19.511 4.720 4.969 1.00 74.62 389 HIS A C 1
ATOM 3104 O O . HIS A 1 389 ? -19.626 5.944 4.942 1.00 74.62 389 HIS A O 1
ATOM 3110 N N . TYR A 1 390 ? -20.513 3.880 4.713 1.00 78.44 390 TYR A N 1
ATOM 3111 C CA . TYR A 1 390 ? -21.897 4.341 4.743 1.00 78.44 390 TYR A CA 1
ATOM 3112 C C . TYR A 1 390 ? -22.200 4.938 6.118 1.00 78.44 390 TYR A C 1
ATOM 3114 O O . TYR A 1 390 ? -21.682 4.439 7.126 1.00 78.44 390 TYR A O 1
ATOM 3122 N N . GLY A 1 391 ? -23.042 5.969 6.154 1.00 81.62 391 GLY A N 1
ATOM 3123 C CA . GLY A 1 391 ? -23.573 6.523 7.388 1.00 81.62 391 GLY A CA 1
ATOM 3124 C C . GLY A 1 391 ? -24.173 5.413 8.248 1.00 81.62 391 GLY A C 1
ATOM 3125 O O . GLY A 1 391 ? -24.749 4.442 7.743 1.00 81.62 391 GLY A O 1
ATOM 3126 N N . ILE A 1 392 ? -24.006 5.532 9.562 1.00 87.38 392 ILE A N 1
ATOM 3127 C CA . ILE A 1 392 ? -24.475 4.521 10.515 1.00 87.38 392 ILE A CA 1
ATOM 3128 C C . ILE A 1 392 ? -25.985 4.317 10.369 1.00 87.38 392 ILE A C 1
ATOM 3130 O O . ILE A 1 392 ? -26.441 3.173 10.328 1.00 87.38 392 ILE A O 1
ATOM 3134 N N . GLN A 1 393 ? -26.740 5.402 10.175 1.00 90.25 393 GLN A N 1
ATOM 3135 C CA . GLN A 1 393 ? -28.178 5.329 9.940 1.00 90.25 393 GLN A CA 1
ATOM 3136 C C . GLN A 1 393 ? -28.503 4.522 8.677 1.00 90.25 393 GLN A C 1
ATOM 3138 O O . GLN A 1 393 ? -29.296 3.589 8.730 1.00 90.25 393 GLN A O 1
ATOM 3143 N N . GLN A 1 394 ? -27.800 4.770 7.569 1.00 92.44 394 GLN A N 1
ATOM 3144 C CA . GLN A 1 394 ? -28.004 4.038 6.318 1.00 92.44 394 GLN A CA 1
ATOM 3145 C C . GLN A 1 394 ? -27.708 2.533 6.454 1.00 92.44 394 GLN A C 1
ATOM 3147 O O . GLN A 1 394 ? -28.374 1.701 5.827 1.00 92.44 394 GLN A O 1
ATOM 3152 N N . ARG A 1 395 ? -26.707 2.160 7.264 1.00 94.56 395 ARG A N 1
ATOM 3153 C CA . ARG A 1 395 ? -26.396 0.752 7.572 1.00 94.56 395 ARG A CA 1
ATOM 3154 C C . ARG A 1 395 ? -27.545 0.102 8.342 1.00 94.56 395 ARG A C 1
ATOM 3156 O O . ARG A 1 395 ? -27.996 -0.979 7.962 1.00 94.56 395 ARG A O 1
ATOM 3163 N N . ILE A 1 396 ? -28.061 0.781 9.366 1.00 94.94 396 ILE A N 1
ATOM 3164 C CA . ILE A 1 396 ? -29.193 0.317 10.181 1.00 94.94 396 ILE A CA 1
ATOM 3165 C C . ILE A 1 396 ? -30.482 0.222 9.348 1.00 94.94 396 ILE A C 1
ATOM 3167 O O . ILE A 1 396 ? -31.207 -0.774 9.439 1.00 94.94 396 ILE A O 1
ATOM 3171 N N . ASP A 1 397 ? -30.746 1.199 8.483 1.00 95.25 397 ASP A N 1
ATOM 3172 C CA . ASP A 1 397 ? -31.907 1.211 7.590 1.00 95.25 397 ASP A CA 1
ATOM 3173 C C . ASP A 1 397 ? -31.862 0.035 6.613 1.00 95.25 397 ASP A C 1
ATOM 3175 O O . ASP A 1 397 ? -32.865 -0.647 6.393 1.00 95.25 397 ASP A O 1
ATOM 3179 N N . PHE A 1 398 ? -30.681 -0.266 6.066 1.00 95.88 398 PHE A N 1
ATOM 3180 C CA . PHE A 1 398 ? -30.500 -1.429 5.206 1.00 95.88 398 PHE A CA 1
ATOM 3181 C C . PHE A 1 398 ? -30.798 -2.743 5.943 1.00 95.88 398 PHE A C 1
ATOM 3183 O O . PHE A 1 398 ? -31.508 -3.594 5.404 1.00 95.88 398 PHE A O 1
ATOM 3190 N N . LEU A 1 399 ? -30.323 -2.905 7.182 1.00 96.75 399 LEU A N 1
ATOM 3191 C CA . LEU A 1 399 ? -30.662 -4.078 7.997 1.00 96.75 399 LEU A CA 1
ATOM 3192 C C . LEU A 1 399 ? -32.165 -4.148 8.300 1.00 96.75 399 LEU A C 1
ATOM 3194 O O . LEU A 1 399 ? -32.753 -5.227 8.252 1.00 96.75 399 LEU A O 1
ATOM 3198 N N . SER A 1 400 ? -32.808 -3.002 8.529 1.00 96.56 400 SER A N 1
ATOM 3199 C CA . SER A 1 400 ? -34.258 -2.912 8.737 1.00 96.56 400 SER A CA 1
ATOM 3200 C C . SER A 1 400 ? -35.043 -3.337 7.491 1.00 96.56 400 SER A C 1
ATOM 3202 O O . SER A 1 400 ? -36.079 -3.997 7.594 1.00 96.56 400 SER A O 1
ATOM 3204 N N . ILE A 1 401 ? -34.535 -3.016 6.297 1.00 96.38 401 ILE A N 1
ATOM 3205 C CA . ILE A 1 401 ? -35.077 -3.516 5.027 1.00 96.38 401 ILE A CA 1
ATOM 3206 C C . ILE A 1 401 ? -34.883 -5.032 4.923 1.00 96.38 401 ILE A C 1
ATOM 3208 O O . ILE A 1 401 ? -35.827 -5.726 4.550 1.00 96.38 401 ILE A O 1
ATOM 3212 N N . CYS A 1 402 ? -33.706 -5.558 5.273 1.00 95.69 402 CYS A N 1
ATOM 3213 C CA . CYS A 1 402 ? -33.430 -6.999 5.261 1.00 95.69 402 CYS A CA 1
ATOM 3214 C C . CYS A 1 402 ? -34.330 -7.779 6.227 1.00 95.69 402 CYS A C 1
ATOM 3216 O O . CYS A 1 402 ? -34.773 -8.871 5.879 1.00 95.69 402 CYS A O 1
ATOM 3218 N N . LEU A 1 403 ? -34.661 -7.208 7.389 1.00 95.62 403 LEU A N 1
ATOM 3219 C CA . LEU A 1 403 ? -35.611 -7.802 8.332 1.00 95.62 403 LEU A CA 1
ATOM 3220 C C . LEU A 1 403 ? -37.007 -7.960 7.708 1.00 95.62 403 LEU A C 1
ATOM 3222 O O . LEU A 1 403 ? -37.644 -8.994 7.878 1.00 95.62 403 LEU A O 1
ATOM 3226 N N . LYS A 1 404 ? -37.469 -6.956 6.951 1.00 95.94 404 LYS A N 1
ATOM 3227 C CA . LYS A 1 404 ? -38.766 -6.991 6.250 1.00 95.94 404 LYS A CA 1
ATOM 3228 C C . LYS A 1 404 ? -38.733 -7.841 4.975 1.00 95.94 404 LYS A C 1
ATOM 3230 O O . LYS A 1 404 ? -39.747 -8.412 4.589 1.00 95.94 404 LYS A O 1
ATOM 3235 N N . LYS A 1 405 ? -37.590 -7.878 4.285 1.00 96.25 405 LYS A N 1
ATOM 3236 C CA . LYS A 1 405 ? -37.379 -8.553 2.995 1.00 96.25 405 LYS A CA 1
ATOM 3237 C C . LYS A 1 405 ? -36.055 -9.334 3.021 1.00 96.25 405 LYS A C 1
ATOM 3239 O O . LYS A 1 405 ? -35.047 -8.822 2.520 1.00 96.25 405 LYS A O 1
ATOM 3244 N N . PRO A 1 406 ? -36.044 -10.584 3.528 1.00 93.25 406 PRO A N 1
ATOM 3245 C CA . PRO A 1 406 ? -34.822 -11.390 3.671 1.00 93.25 406 PRO A CA 1
ATOM 3246 C C . PRO A 1 406 ? -34.054 -11.608 2.358 1.00 93.25 406 PRO A C 1
ATOM 3248 O O . PRO A 1 406 ? -32.830 -11.732 2.339 1.00 93.25 406 PRO A O 1
ATOM 3251 N N . GLU A 1 407 ? -34.755 -11.575 1.224 1.00 95.94 407 GLU A N 1
ATOM 3252 C CA . GLU A 1 407 ? -34.176 -11.624 -0.122 1.00 95.94 407 GLU A CA 1
ATOM 3253 C C . GLU A 1 407 ? -33.122 -10.535 -0.401 1.00 95.94 407 GLU A C 1
ATOM 3255 O O . GLU A 1 407 ? -32.205 -10.754 -1.200 1.00 95.94 407 GLU A O 1
ATOM 3260 N N . MET A 1 408 ? -33.211 -9.372 0.255 1.00 96.19 408 MET A N 1
ATOM 3261 C CA . MET A 1 408 ? -32.264 -8.270 0.068 1.00 96.19 408 MET A CA 1
ATOM 3262 C C . MET A 1 408 ? -30.868 -8.615 0.590 1.00 96.19 408 MET A C 1
ATOM 3264 O O . MET A 1 408 ? -29.870 -8.179 0.010 1.00 96.19 408 MET A O 1
ATOM 3268 N N . LEU A 1 409 ? -30.788 -9.469 1.611 1.00 95.06 409 LEU A N 1
ATOM 3269 C CA . LEU A 1 409 ? -29.528 -9.955 2.160 1.00 95.06 409 LEU A CA 1
ATOM 3270 C C . LEU A 1 409 ? -28.778 -10.802 1.123 1.00 95.06 409 LEU A C 1
ATOM 3272 O O . LEU A 1 409 ? -27.618 -10.530 0.797 1.00 95.06 409 LEU A O 1
ATOM 3276 N N . GLN A 1 410 ? -29.472 -11.767 0.514 1.00 95.19 410 GLN A N 1
ATOM 3277 C CA . GLN A 1 410 ? -28.907 -12.617 -0.538 1.00 95.19 410 GLN A CA 1
ATOM 3278 C C . GLN A 1 410 ? -28.540 -11.810 -1.791 1.00 95.19 410 GLN A C 1
ATOM 3280 O O . GLN A 1 410 ? -27.478 -12.026 -2.385 1.00 95.19 410 GLN A O 1
ATOM 3285 N N . LYS A 1 411 ? -29.368 -10.827 -2.174 1.00 97.06 411 LYS A N 1
ATOM 3286 C CA . LYS A 1 411 ? -29.059 -9.890 -3.269 1.00 97.06 411 LYS A CA 1
ATOM 3287 C C . LYS A 1 411 ? -27.757 -9.124 -3.000 1.00 97.06 411 LYS A C 1
ATOM 3289 O O . LYS A 1 411 ? -26.919 -9.029 -3.902 1.00 97.06 411 LYS A O 1
ATOM 3294 N N . HIS A 1 412 ? -27.544 -8.638 -1.773 1.00 97.19 412 HIS A N 1
ATOM 3295 C CA . HIS A 1 412 ? -26.302 -7.949 -1.400 1.00 97.19 412 HIS A CA 1
ATOM 3296 C C . HIS A 1 412 ? -25.094 -8.889 -1.407 1.00 97.19 412 HIS A C 1
ATOM 3298 O O . HIS A 1 412 ? -24.059 -8.560 -1.983 1.00 97.19 412 HIS A O 1
ATOM 3304 N N . HIS A 1 413 ? -25.221 -10.106 -0.877 1.00 96.62 413 HIS A N 1
ATOM 3305 C CA . HIS A 1 413 ? -24.147 -11.101 -0.953 1.00 96.62 413 HIS A CA 1
ATOM 3306 C C . HIS A 1 413 ? -23.734 -11.431 -2.393 1.00 96.62 413 HIS A C 1
ATOM 3308 O O . HIS A 1 413 ? -22.538 -11.437 -2.697 1.00 96.62 413 HIS A O 1
ATOM 3314 N N . ARG A 1 414 ? -24.700 -11.615 -3.303 1.00 97.31 414 ARG A N 1
ATOM 3315 C CA . ARG A 1 414 ? -24.433 -11.818 -4.739 1.00 97.31 414 ARG A CA 1
ATOM 3316 C C . ARG A 1 414 ? -23.789 -10.594 -5.392 1.00 97.31 414 ARG A C 1
ATOM 3318 O O . ARG A 1 414 ? -22.946 -10.741 -6.273 1.00 97.31 414 ARG A O 1
ATOM 3325 N N . ARG A 1 415 ? -24.169 -9.378 -4.986 1.00 97.50 415 ARG A N 1
ATOM 3326 C CA . ARG A 1 415 ? -23.518 -8.137 -5.440 1.00 97.50 415 ARG A CA 1
ATOM 3327 C C . ARG A 1 415 ? -22.046 -8.112 -5.031 1.00 97.50 415 ARG A C 1
ATOM 3329 O O . ARG A 1 415 ? -21.199 -7.908 -5.892 1.00 97.50 415 ARG A O 1
ATOM 3336 N N . VAL A 1 416 ? -21.735 -8.372 -3.761 1.00 98.00 416 VAL A N 1
ATOM 3337 C CA . VAL A 1 416 ? -20.343 -8.369 -3.282 1.00 98.00 416 VAL A CA 1
ATOM 3338 C C . VAL A 1 416 ? -19.519 -9.485 -3.923 1.00 98.00 416 VAL A C 1
ATOM 3340 O O . VAL A 1 416 ? -18.366 -9.261 -4.275 1.00 98.00 416 VAL A O 1
ATOM 3343 N N . PHE A 1 417 ? -20.109 -10.660 -4.154 1.00 97.88 417 PHE A N 1
ATOM 3344 C CA . PHE A 1 417 ? -19.451 -11.725 -4.913 1.00 97.88 417 PHE A CA 1
ATOM 3345 C C . PHE A 1 417 ? -19.085 -11.282 -6.339 1.00 97.88 417 PHE A C 1
ATOM 3347 O O . PHE A 1 417 ? -17.951 -11.481 -6.763 1.00 97.88 417 PHE A O 1
ATOM 3354 N N . ARG A 1 418 ? -19.998 -10.608 -7.055 1.00 98.25 418 ARG A N 1
ATOM 3355 C CA . ARG A 1 418 ? -19.707 -10.049 -8.387 1.00 98.25 418 ARG A CA 1
ATOM 3356 C C . ARG A 1 418 ? -18.593 -9.002 -8.353 1.00 98.25 418 ARG A C 1
ATOM 3358 O O . ARG A 1 418 ? -17.729 -9.033 -9.216 1.00 98.25 418 ARG A O 1
ATOM 3365 N N . ILE A 1 419 ? -18.573 -8.125 -7.346 1.00 97.75 419 ILE A N 1
ATOM 3366 C CA . ILE A 1 419 ? -17.488 -7.143 -7.160 1.00 97.75 419 ILE A CA 1
ATOM 3367 C C . ILE A 1 419 ? -16.136 -7.853 -6.996 1.00 97.75 419 ILE A C 1
ATOM 3369 O O . ILE A 1 419 ? -15.162 -7.497 -7.655 1.00 97.75 419 ILE A O 1
ATOM 3373 N N . LYS A 1 420 ? -16.088 -8.891 -6.154 1.00 97.94 420 LYS A N 1
ATOM 3374 C CA . LYS A 1 420 ? -14.894 -9.719 -5.933 1.00 97.94 420 LYS A CA 1
ATOM 3375 C C . LYS A 1 420 ? -14.434 -10.419 -7.216 1.00 97.94 420 LYS A C 1
ATOM 3377 O O . LYS A 1 420 ? -13.245 -10.405 -7.516 1.00 97.94 420 LYS A O 1
ATOM 3382 N N . LEU A 1 421 ? -15.371 -10.967 -7.991 1.00 98.00 421 LEU A N 1
ATOM 3383 C CA . LEU A 1 421 ? -15.083 -11.598 -9.280 1.00 98.00 421 LEU A CA 1
ATOM 3384 C C . LEU A 1 421 ? -14.507 -10.599 -10.289 1.00 98.00 421 LEU A C 1
ATOM 3386 O O . LEU A 1 421 ? -13.490 -10.891 -10.905 1.00 98.00 421 LEU A O 1
ATOM 3390 N N . VAL A 1 422 ? -15.109 -9.412 -10.420 1.00 97.44 422 VAL A N 1
ATOM 3391 C CA . VAL A 1 422 ? -14.594 -8.346 -11.296 1.00 97.44 422 VAL A CA 1
ATOM 3392 C C . VAL A 1 422 ? -13.176 -7.952 -10.889 1.00 97.44 422 VAL A C 1
ATOM 3394 O O . VAL A 1 422 ? -12.312 -7.848 -11.748 1.00 97.44 422 VAL A O 1
ATOM 3397 N N . CYS A 1 423 ? -12.906 -7.801 -9.589 1.00 96.44 423 CYS A N 1
ATOM 3398 C CA . CYS A 1 423 ? -11.565 -7.492 -9.092 1.00 96.44 423 CYS A CA 1
ATOM 3399 C C . CYS A 1 423 ? -10.537 -8.576 -9.472 1.00 96.44 423 CYS A C 1
ATOM 3401 O O . CYS A 1 423 ? -9.446 -8.247 -9.928 1.00 96.44 423 CYS A O 1
ATOM 3403 N N . ALA A 1 424 ? -10.901 -9.859 -9.361 1.00 96.81 424 ALA A N 1
ATOM 3404 C CA . ALA A 1 424 ? -10.035 -10.967 -9.766 1.00 96.81 424 ALA A CA 1
ATOM 3405 C C . ALA A 1 424 ? -9.804 -11.016 -11.288 1.00 96.81 424 ALA A C 1
ATOM 3407 O O . ALA A 1 424 ? -8.671 -11.190 -11.727 1.00 96.81 424 ALA A O 1
ATOM 3408 N N . VAL A 1 425 ? -10.856 -10.825 -12.092 1.00 98.00 425 VAL A N 1
ATOM 3409 C CA . VAL A 1 425 ? -10.757 -10.800 -13.562 1.00 98.00 425 VAL A CA 1
ATOM 3410 C C . VAL A 1 425 ? -9.904 -9.626 -14.036 1.00 98.00 425 VAL A C 1
ATOM 3412 O O . VAL A 1 425 ? -9.068 -9.813 -14.912 1.00 98.00 425 VAL A O 1
ATOM 3415 N N . LEU A 1 426 ? -10.069 -8.440 -13.442 1.00 97.06 426 LEU A N 1
ATOM 3416 C CA . LEU A 1 426 ? -9.241 -7.272 -13.753 1.00 97.06 426 LEU A CA 1
ATOM 3417 C C . LEU A 1 426 ? -7.764 -7.534 -13.457 1.00 97.06 426 LEU A C 1
ATOM 3419 O O . LEU A 1 426 ? -6.923 -7.233 -14.296 1.00 97.06 426 LEU A O 1
ATOM 3423 N N . LEU A 1 427 ? -7.453 -8.140 -12.308 1.00 96.50 427 LEU A N 1
ATOM 3424 C CA . LEU A 1 427 ? -6.078 -8.487 -11.958 1.00 96.50 427 LEU A CA 1
ATOM 3425 C C . LEU A 1 427 ? -5.468 -9.481 -12.958 1.00 96.50 427 LEU A C 1
ATOM 3427 O O . LEU A 1 427 ? -4.376 -9.245 -13.461 1.00 96.50 427 LEU A O 1
ATOM 3431 N N . VAL A 1 428 ? -6.178 -10.567 -13.283 1.00 97.50 428 VAL A N 1
ATOM 3432 C CA . VAL A 1 428 ? -5.706 -11.558 -14.269 1.00 97.50 428 VAL A CA 1
ATOM 3433 C C . VAL A 1 428 ? -5.550 -10.927 -15.655 1.00 97.50 428 VAL A C 1
ATOM 3435 O O . VAL A 1 428 ? -4.569 -11.196 -16.343 1.00 97.50 428 VAL A O 1
ATOM 3438 N N . GLY A 1 429 ? -6.486 -10.062 -16.052 1.00 97.62 429 GLY A N 1
ATOM 3439 C CA . GLY A 1 429 ? -6.423 -9.326 -17.311 1.00 97.62 429 GLY A CA 1
ATOM 3440 C C . GLY A 1 429 ? -5.209 -8.403 -17.391 1.00 97.62 429 GLY A C 1
ATOM 3441 O O . GLY A 1 429 ? -4.520 -8.411 -18.405 1.00 97.62 429 GLY A O 1
ATOM 3442 N N . LEU A 1 430 ? -4.907 -7.658 -16.322 1.00 96.56 430 LEU A N 1
ATOM 3443 C CA . LEU A 1 430 ? -3.729 -6.788 -16.258 1.00 96.56 430 LEU A CA 1
ATOM 3444 C C . LEU A 1 430 ? -2.423 -7.582 -16.264 1.00 96.56 430 LEU A C 1
ATOM 3446 O O . LEU A 1 430 ? -1.530 -7.238 -17.028 1.00 96.56 430 LEU A O 1
ATOM 3450 N N . LEU A 1 431 ? -2.332 -8.673 -15.497 1.00 93.69 431 LEU A N 1
ATOM 3451 C CA . LEU A 1 431 ? -1.169 -9.567 -15.525 1.00 93.69 431 LEU A CA 1
ATOM 3452 C C . LEU A 1 431 ? -0.930 -10.125 -16.936 1.00 93.69 431 LEU A C 1
ATOM 3454 O O . LEU A 1 431 ? 0.193 -10.100 -17.438 1.00 93.69 431 LEU A O 1
ATOM 3458 N N . GLY A 1 432 ? -1.994 -10.585 -17.602 1.00 94.88 432 GLY A N 1
ATOM 3459 C CA . GLY A 1 432 ? -1.925 -11.053 -18.986 1.00 94.88 432 GLY A CA 1
ATOM 3460 C C . GLY A 1 432 ? -1.522 -9.945 -19.962 1.00 94.88 432 GLY A C 1
ATOM 3461 O O . GLY A 1 432 ? -0.697 -10.176 -20.843 1.00 94.88 432 GLY A O 1
ATOM 3462 N N . ALA A 1 433 ? -2.052 -8.733 -19.789 1.00 94.50 433 ALA A N 1
ATOM 3463 C CA . ALA A 1 433 ? -1.716 -7.581 -20.619 1.00 94.50 433 ALA A CA 1
ATOM 3464 C C . ALA A 1 433 ? -0.255 -7.138 -20.437 1.00 94.50 433 ALA A C 1
ATOM 3466 O O . ALA A 1 433 ? 0.418 -6.880 -21.430 1.00 94.50 433 ALA A O 1
ATOM 3467 N N . ASN A 1 434 ? 0.252 -7.116 -19.201 1.00 92.31 434 ASN A N 1
ATOM 3468 C CA . ASN A 1 434 ? 1.660 -6.856 -18.893 1.00 92.31 434 ASN A CA 1
ATOM 3469 C C . ASN A 1 434 ? 2.571 -7.898 -19.542 1.00 92.31 434 ASN A C 1
ATOM 3471 O O . ASN A 1 434 ? 3.512 -7.544 -20.249 1.00 92.31 434 ASN A O 1
ATOM 3475 N N . TYR A 1 435 ? 2.239 -9.181 -19.391 1.00 90.44 435 TYR A N 1
ATOM 3476 C CA . TYR A 1 435 ? 2.986 -10.262 -20.029 1.00 90.44 435 TYR A CA 1
ATOM 3477 C C . TYR A 1 435 ? 3.014 -10.128 -21.563 1.00 90.44 435 TYR A C 1
ATOM 3479 O O . TYR A 1 435 ? 4.067 -10.278 -22.183 1.00 90.44 435 TYR A O 1
ATOM 3487 N N . MET A 1 436 ? 1.881 -9.782 -22.183 1.00 91.56 436 MET A N 1
ATOM 3488 C CA . MET A 1 436 ? 1.805 -9.531 -23.627 1.00 91.56 436 MET A CA 1
ATOM 3489 C C . MET A 1 436 ? 2.597 -8.289 -24.055 1.00 91.56 436 MET A C 1
ATOM 3491 O O . MET A 1 436 ? 3.277 -8.343 -25.079 1.00 91.56 436 MET A O 1
ATOM 3495 N N . LEU A 1 437 ? 2.558 -7.195 -23.286 1.00 89.94 437 LEU A N 1
ATOM 3496 C CA . LEU A 1 437 ? 3.330 -5.976 -23.562 1.00 89.94 437 LEU A CA 1
ATOM 3497 C C . LEU A 1 437 ? 4.837 -6.225 -23.564 1.00 89.94 437 LEU A C 1
ATOM 3499 O O . LEU A 1 437 ? 5.558 -5.661 -24.385 1.00 89.94 437 LEU A O 1
ATOM 3503 N N . SER A 1 438 ? 5.310 -7.082 -22.662 1.00 84.44 438 SER A N 1
ATOM 3504 C CA . SER A 1 438 ? 6.724 -7.445 -22.579 1.00 84.44 438 SER A CA 1
ATOM 3505 C C . SER A 1 438 ? 7.157 -8.471 -23.634 1.00 84.44 438 SER A C 1
ATOM 3507 O O . SER A 1 438 ? 8.359 -8.687 -23.796 1.00 84.44 438 SER A O 1
ATOM 3509 N N . SER A 1 439 ? 6.214 -9.091 -24.356 1.00 88.44 439 SER A N 1
ATOM 3510 C CA . SER A 1 439 ? 6.505 -10.139 -25.340 1.00 88.44 439 SER A CA 1
ATOM 3511 C C . SER A 1 439 ? 7.153 -9.597 -26.615 1.00 88.44 439 SER A C 1
ATOM 3513 O O . SER A 1 439 ? 6.760 -8.554 -27.146 1.00 88.44 439 SER A O 1
ATOM 3515 N N . ASP A 1 440 ? 8.105 -10.351 -27.163 1.00 87.38 440 ASP A N 1
ATOM 3516 C CA . ASP A 1 440 ? 8.758 -9.985 -28.423 1.00 87.38 440 ASP A CA 1
ATOM 3517 C C . ASP A 1 440 ? 7.786 -10.031 -29.603 1.00 87.38 440 ASP A C 1
ATOM 3519 O O . ASP A 1 440 ? 7.862 -9.185 -30.488 1.00 87.38 440 ASP A O 1
ATOM 3523 N N . THR A 1 441 ? 6.788 -10.922 -29.580 1.00 89.38 441 THR A N 1
ATOM 3524 C CA . THR A 1 441 ? 5.730 -10.967 -30.600 1.00 89.38 441 THR A CA 1
ATOM 3525 C C . THR A 1 441 ? 5.011 -9.626 -30.744 1.00 89.38 441 THR A C 1
ATOM 3527 O O . THR A 1 441 ? 4.729 -9.195 -31.864 1.00 89.38 441 THR A O 1
ATOM 3530 N N . LEU A 1 442 ? 4.693 -8.954 -29.631 1.00 90.31 442 LEU A N 1
ATOM 3531 C CA . LEU A 1 442 ? 4.048 -7.646 -29.695 1.00 90.31 442 LEU A CA 1
ATOM 3532 C C . LEU A 1 442 ? 5.028 -6.569 -30.163 1.00 90.31 442 LEU A C 1
ATOM 3534 O O . LEU A 1 442 ? 4.654 -5.758 -31.010 1.00 90.31 442 LEU A O 1
ATOM 3538 N N . LYS A 1 443 ? 6.275 -6.585 -29.671 1.00 89.88 443 LYS A N 1
ATOM 3539 C CA . LYS A 1 443 ? 7.320 -5.651 -30.124 1.00 89.88 443 LYS A CA 1
ATOM 3540 C C . LYS A 1 443 ? 7.509 -5.722 -31.638 1.00 89.88 443 LYS A C 1
ATOM 3542 O O . LYS A 1 443 ? 7.486 -4.678 -32.279 1.00 89.88 443 LYS A O 1
ATOM 3547 N N . ILE A 1 444 ? 7.595 -6.930 -32.204 1.00 89.88 444 ILE A N 1
ATOM 3548 C CA . ILE A 1 444 ? 7.685 -7.167 -33.653 1.00 89.88 444 ILE A CA 1
ATOM 3549 C C . ILE A 1 444 ? 6.492 -6.536 -34.370 1.00 89.88 444 ILE A C 1
ATOM 3551 O O . ILE A 1 444 ? 6.683 -5.780 -35.313 1.00 89.88 444 ILE A O 1
ATOM 3555 N N . LYS A 1 445 ? 5.259 -6.790 -33.911 1.00 91.00 445 LYS A N 1
ATOM 3556 C CA . LYS A 1 445 ? 4.046 -6.250 -34.553 1.00 91.00 445 LYS A CA 1
ATOM 3557 C C . LYS A 1 445 ? 3.989 -4.724 -34.537 1.00 91.00 445 LYS A C 1
ATOM 3559 O O . LYS A 1 445 ? 3.643 -4.123 -35.549 1.00 91.00 445 LYS A O 1
ATOM 3564 N N . VAL A 1 446 ? 4.312 -4.094 -33.407 1.00 90.38 446 VAL A N 1
ATOM 3565 C CA . VAL A 1 446 ? 4.295 -2.626 -33.289 1.00 90.38 446 VAL A CA 1
ATOM 3566 C C . VAL A 1 446 ? 5.413 -2.006 -34.129 1.00 90.38 446 VAL A C 1
ATOM 3568 O O . VAL A 1 446 ? 5.188 -1.006 -34.811 1.00 90.38 446 VAL A O 1
ATOM 3571 N N . LEU A 1 447 ? 6.602 -2.612 -34.115 1.00 90.06 447 LEU A N 1
ATOM 3572 C CA . LEU A 1 447 ? 7.737 -2.153 -34.907 1.00 90.06 447 LEU A CA 1
ATOM 3573 C C . LEU A 1 447 ? 7.463 -2.289 -36.410 1.00 90.06 447 LEU A C 1
ATOM 3575 O O . LEU A 1 447 ? 7.690 -1.335 -37.147 1.00 90.06 447 LEU A O 1
ATOM 3579 N N . ALA A 1 448 ? 6.913 -3.428 -36.840 1.00 89.50 448 ALA A N 1
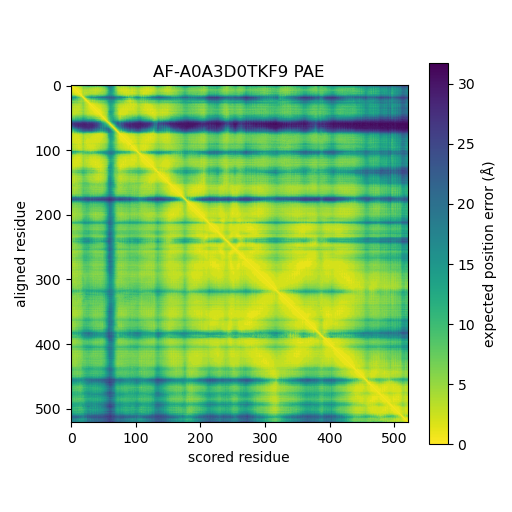ATOM 3580 C CA . ALA A 1 448 ? 6.497 -3.669 -38.219 1.00 89.50 448 ALA A CA 1
ATOM 3581 C C . ALA A 1 448 ? 5.459 -2.639 -38.676 1.00 89.50 448 ALA A C 1
ATOM 3583 O O . ALA A 1 448 ? 5.676 -1.980 -39.686 1.00 89.50 448 ALA A O 1
ATOM 3584 N N . TRP A 1 449 ? 4.401 -2.414 -37.887 1.00 89.69 449 TRP A N 1
ATOM 3585 C CA . TRP A 1 449 ? 3.388 -1.395 -38.182 1.00 89.69 449 TRP A CA 1
ATOM 3586 C C . TRP A 1 449 ? 4.000 -0.002 -38.387 1.00 89.69 449 TRP A C 1
ATOM 3588 O O . TRP A 1 449 ? 3.631 0.714 -39.318 1.00 89.69 449 TRP A O 1
ATOM 3598 N N . LYS A 1 450 ? 4.961 0.392 -37.541 1.00 87.44 450 LYS A N 1
ATOM 3599 C CA . LYS A 1 450 ? 5.619 1.695 -37.682 1.00 87.44 450 LYS A CA 1
ATOM 3600 C C . LYS A 1 450 ? 6.550 1.741 -38.904 1.00 87.44 450 LYS A C 1
ATOM 3602 O O . LYS A 1 450 ? 6.564 2.761 -39.586 1.00 87.44 450 LYS A O 1
ATOM 3607 N N . LEU A 1 451 ? 7.301 0.673 -39.188 1.00 88.69 451 LEU A N 1
ATOM 3608 C CA . LEU A 1 451 ? 8.162 0.589 -40.378 1.00 88.69 451 LEU A CA 1
ATOM 3609 C C . LEU A 1 451 ? 7.343 0.617 -41.672 1.00 88.69 451 LEU A C 1
ATOM 3611 O O . LEU A 1 451 ? 7.762 1.256 -42.631 1.00 88.69 451 LEU A O 1
ATOM 3615 N N . GLU A 1 452 ? 6.171 -0.021 -41.688 1.00 88.12 452 GLU A N 1
ATOM 3616 C CA . GLU A 1 452 ? 5.227 0.020 -42.810 1.00 88.12 452 GLU A CA 1
ATOM 3617 C C . GLU A 1 452 ? 4.708 1.438 -43.067 1.00 88.12 452 GLU A C 1
ATOM 3619 O O . GLU A 1 452 ? 4.640 1.859 -44.218 1.00 88.12 452 GLU A O 1
ATOM 3624 N N . GLN A 1 453 ? 4.406 2.213 -42.018 1.00 85.31 453 GLN A N 1
ATOM 3625 C CA . GLN A 1 453 ? 3.984 3.608 -42.194 1.00 85.31 453 GLN A CA 1
ATOM 3626 C C . GLN A 1 453 ? 5.067 4.512 -42.790 1.00 85.31 453 GLN A C 1
ATOM 3628 O O . GLN A 1 453 ? 4.736 5.522 -43.411 1.00 85.31 453 GLN A O 1
ATOM 3633 N N . SER A 1 454 ? 6.345 4.188 -42.590 1.00 83.62 454 SER A N 1
ATOM 3634 C CA . SER A 1 454 ? 7.469 4.981 -43.094 1.00 83.62 454 SER A CA 1
ATOM 3635 C C . SER A 1 454 ? 8.159 4.378 -44.320 1.00 83.62 454 SER A C 1
ATOM 3637 O O . SER A 1 454 ? 9.148 4.950 -44.774 1.00 83.62 454 SER A O 1
ATOM 3639 N N . ALA A 1 455 ? 7.642 3.271 -44.870 1.00 80.81 455 ALA A N 1
ATOM 3640 C CA . ALA A 1 455 ? 8.322 2.441 -45.869 1.00 80.81 455 ALA A CA 1
ATOM 3641 C C . ALA A 1 455 ? 8.807 3.208 -47.110 1.00 80.81 455 ALA A C 1
ATOM 3643 O O . ALA A 1 455 ? 9.905 2.953 -47.597 1.00 80.81 455 ALA A O 1
ATOM 3644 N N . ASP A 1 456 ? 8.026 4.180 -47.585 1.00 81.62 456 ASP A N 1
ATOM 3645 C CA . ASP A 1 456 ? 8.354 4.939 -48.798 1.00 81.62 456 ASP A CA 1
ATOM 3646 C C . ASP A 1 456 ? 9.414 6.033 -48.576 1.00 81.62 456 ASP A C 1
ATOM 3648 O O . ASP A 1 456 ? 9.917 6.602 -49.540 1.00 81.62 456 ASP A O 1
ATOM 3652 N N . ASN A 1 457 ? 9.749 6.360 -47.320 1.00 82.25 457 ASN A N 1
ATOM 3653 C CA . ASN A 1 457 ? 10.565 7.525 -46.960 1.00 82.25 457 ASN A CA 1
ATOM 3654 C C . ASN A 1 457 ? 11.517 7.258 -45.779 1.00 82.25 457 ASN A C 1
ATOM 3656 O O . ASN A 1 457 ? 11.750 8.156 -44.963 1.00 82.25 457 ASN A O 1
ATOM 3660 N N . TRP A 1 458 ? 12.067 6.048 -45.653 1.00 85.19 458 TRP A N 1
ATOM 3661 C CA . TRP A 1 458 ? 13.093 5.791 -44.639 1.00 85.19 458 TRP A CA 1
ATOM 3662 C C . TRP A 1 458 ? 14.293 6.726 -44.830 1.00 85.19 458 TRP A C 1
ATOM 3664 O O . TRP A 1 458 ? 14.782 6.935 -45.939 1.00 85.19 458 TRP A O 1
ATOM 3674 N N . GLN A 1 459 ? 14.772 7.303 -43.730 1.00 83.94 459 GLN A N 1
ATOM 3675 C CA . GLN A 1 459 ? 15.956 8.158 -43.672 1.00 83.94 459 GLN A CA 1
ATOM 3676 C C . GLN A 1 459 ? 17.050 7.494 -42.829 1.00 83.94 459 GLN A C 1
ATOM 3678 O O . GLN A 1 459 ? 16.804 6.527 -42.114 1.00 83.94 459 GLN A O 1
ATOM 3683 N N . LEU A 1 460 ? 18.267 8.048 -42.857 1.00 84.12 460 LEU A N 1
ATOM 3684 C CA . LEU A 1 460 ? 19.396 7.564 -42.047 1.00 84.12 460 LEU A CA 1
ATOM 3685 C C . LEU A 1 460 ? 19.028 7.381 -40.560 1.00 84.12 460 LEU A C 1
ATOM 3687 O O . LEU A 1 460 ? 19.434 6.412 -39.927 1.00 84.12 460 LEU A O 1
ATOM 3691 N N . LYS A 1 461 ? 18.202 8.284 -40.015 1.00 83.69 461 LYS A N 1
ATOM 3692 C CA . LYS A 1 461 ? 17.715 8.240 -38.624 1.00 83.69 461 LYS A CA 1
ATOM 3693 C C . LYS A 1 461 ? 16.847 7.015 -38.300 1.00 83.69 461 LYS A C 1
ATOM 3695 O O . LYS A 1 461 ? 16.687 6.688 -37.129 1.00 83.69 461 LYS A O 1
ATOM 3700 N N . ASP A 1 462 ? 16.284 6.366 -39.317 1.00 84.12 462 ASP A N 1
ATOM 3701 C CA . ASP A 1 462 ? 15.409 5.205 -39.170 1.00 84.12 462 ASP A CA 1
ATOM 3702 C C . ASP A 1 462 ? 16.201 3.889 -39.201 1.00 84.12 462 ASP A C 1
ATOM 3704 O O . ASP A 1 462 ? 15.705 2.881 -38.704 1.00 84.12 462 ASP A O 1
ATOM 3708 N N . ALA A 1 463 ? 17.453 3.894 -39.685 1.00 87.44 463 ALA A N 1
ATOM 3709 C CA . ALA A 1 463 ? 18.316 2.709 -39.756 1.00 87.44 463 ALA A CA 1
ATOM 3710 C C . ALA A 1 463 ? 18.386 1.903 -38.437 1.00 87.44 463 ALA A C 1
ATOM 3712 O O . ALA A 1 463 ? 18.190 0.687 -38.493 1.00 87.44 463 ALA A O 1
ATOM 3713 N N . PRO A 1 464 ? 18.520 2.523 -37.239 1.00 89.38 464 PRO A N 1
ATOM 3714 C CA . PRO A 1 464 ? 18.516 1.782 -35.973 1.00 89.38 464 PRO A CA 1
ATOM 3715 C C . PRO A 1 464 ? 17.220 1.001 -35.711 1.00 89.38 464 PRO A C 1
ATOM 3717 O O . PRO A 1 464 ? 17.219 -0.007 -35.006 1.00 89.38 464 PRO A O 1
ATOM 3720 N N . MET A 1 465 ? 16.090 1.461 -36.251 1.00 88.50 465 MET A N 1
ATOM 3721 C CA . MET A 1 465 ? 14.800 0.789 -36.111 1.00 88.50 465 MET A CA 1
ATOM 3722 C C . MET A 1 465 ? 14.729 -0.481 -36.969 1.00 88.50 465 MET A C 1
ATOM 3724 O O . MET A 1 465 ? 14.171 -1.484 -36.525 1.00 88.50 465 MET A O 1
ATOM 3728 N N . LEU A 1 466 ? 15.338 -0.464 -38.159 1.00 91.25 466 LEU A N 1
ATOM 3729 C CA . LEU A 1 466 ? 15.484 -1.652 -38.999 1.00 91.25 466 LEU A CA 1
ATOM 3730 C C . LEU A 1 466 ? 16.428 -2.674 -38.350 1.00 91.25 466 LEU A C 1
ATOM 3732 O O . LEU A 1 466 ? 16.110 -3.862 -38.333 1.00 91.25 466 LEU A O 1
ATOM 3736 N N . THR A 1 467 ? 17.527 -2.219 -37.736 1.00 92.94 467 THR A N 1
ATOM 3737 C CA . THR A 1 467 ? 18.428 -3.081 -36.950 1.00 92.94 467 THR A CA 1
ATOM 3738 C C . THR A 1 467 ? 17.681 -3.775 -35.816 1.00 92.94 467 THR A C 1
ATOM 3740 O O . THR A 1 467 ? 17.733 -4.996 -35.713 1.00 92.94 467 THR A O 1
ATOM 3743 N N . LYS A 1 468 ? 16.886 -3.028 -35.034 1.00 92.44 468 LYS A N 1
ATOM 3744 C CA . LYS A 1 468 ? 16.042 -3.588 -33.962 1.00 92.44 468 LYS A CA 1
ATOM 3745 C C . LYS A 1 468 ? 15.062 -4.655 -34.463 1.00 92.44 468 LYS A C 1
ATOM 3747 O O . LYS A 1 468 ? 14.788 -5.614 -33.744 1.00 92.44 468 LYS A O 1
ATOM 3752 N N . MET A 1 469 ? 14.509 -4.490 -35.667 1.00 93.81 469 MET A N 1
ATOM 3753 C CA . MET A 1 469 ? 13.640 -5.502 -36.281 1.00 93.81 469 MET A CA 1
ATOM 3754 C C . MET A 1 469 ? 14.429 -6.773 -36.598 1.00 93.81 469 MET A C 1
ATOM 3756 O O . MET A 1 469 ? 13.976 -7.869 -36.272 1.00 93.81 469 MET A O 1
ATOM 3760 N N . GLY A 1 470 ? 15.624 -6.618 -37.177 1.00 93.81 470 GLY A N 1
ATOM 3761 C CA . GLY A 1 470 ? 16.558 -7.717 -37.408 1.00 93.81 470 GLY A CA 1
ATOM 3762 C C . GLY A 1 470 ? 16.891 -8.471 -36.120 1.00 93.81 470 GLY A C 1
ATOM 3763 O O . GLY A 1 470 ? 16.761 -9.694 -36.095 1.00 93.81 470 GLY A O 1
ATOM 3764 N N . ASP A 1 471 ? 17.202 -7.749 -35.039 1.00 93.69 471 ASP A N 1
ATOM 3765 C CA . ASP A 1 471 ? 17.516 -8.329 -33.727 1.00 93.69 471 ASP A CA 1
ATOM 3766 C C . ASP A 1 471 ? 16.344 -9.164 -33.185 1.00 93.69 471 ASP A C 1
ATOM 3768 O O . ASP A 1 471 ? 16.520 -10.318 -32.791 1.00 93.69 471 ASP A O 1
ATOM 3772 N N . LEU A 1 472 ? 15.123 -8.616 -33.199 1.00 92.75 472 LEU A N 1
ATOM 3773 C CA . LEU A 1 472 ? 13.938 -9.328 -32.708 1.00 92.75 472 LEU A CA 1
ATOM 3774 C C . LEU A 1 472 ? 13.649 -10.605 -33.505 1.00 92.75 472 LEU A C 1
ATOM 3776 O O . LEU A 1 472 ? 13.352 -11.643 -32.915 1.00 92.75 472 LEU A O 1
ATOM 3780 N N . LEU A 1 473 ? 13.732 -10.536 -34.834 1.00 93.19 473 LEU A N 1
ATOM 3781 C CA . LEU A 1 473 ? 13.518 -11.692 -35.707 1.00 93.19 473 LEU A CA 1
ATOM 3782 C C . LEU A 1 473 ? 14.616 -12.738 -35.526 1.00 93.19 473 LEU A C 1
ATOM 3784 O O . LEU A 1 473 ? 14.335 -13.935 -35.529 1.00 93.19 473 LEU A O 1
ATOM 3788 N N . TYR A 1 474 ? 15.857 -12.292 -35.323 1.00 93.00 474 TYR A N 1
ATOM 3789 C CA . TYR A 1 474 ? 16.983 -13.168 -35.044 1.00 93.00 474 TYR A CA 1
ATOM 3790 C C . TYR A 1 474 ? 16.742 -13.983 -33.762 1.00 93.00 474 TYR A C 1
ATOM 3792 O O . TYR A 1 474 ? 16.852 -15.209 -33.792 1.00 93.00 474 TYR A O 1
ATOM 3800 N N . PHE A 1 475 ? 16.313 -13.340 -32.669 1.00 89.88 475 PHE A N 1
ATOM 3801 C CA . PHE A 1 475 ? 15.992 -14.031 -31.410 1.00 89.88 475 PHE A CA 1
ATOM 3802 C C . PHE A 1 475 ? 14.733 -14.914 -31.476 1.00 89.88 475 PHE A C 1
ATOM 3804 O O . PHE A 1 475 ? 14.583 -15.816 -30.654 1.00 89.88 475 PHE A O 1
ATOM 3811 N N . GLN A 1 476 ? 13.851 -14.701 -32.457 1.00 90.12 476 GLN A N 1
ATOM 3812 C CA . GLN A 1 476 ? 12.721 -15.591 -32.766 1.00 90.12 476 GLN A CA 1
ATOM 3813 C C . GLN A 1 476 ? 13.096 -16.740 -33.723 1.00 90.12 476 GLN A C 1
ATOM 3815 O O . GLN A 1 476 ? 12.212 -17.437 -34.217 1.00 90.12 476 GLN A O 1
ATOM 3820 N N . ASP A 1 477 ? 14.389 -16.929 -34.010 1.00 89.56 477 ASP A N 1
ATOM 3821 C CA . ASP A 1 477 ? 14.925 -17.909 -34.968 1.00 89.56 477 ASP A CA 1
ATOM 3822 C C . ASP A 1 477 ? 14.450 -17.692 -36.425 1.00 89.56 477 ASP A C 1
ATOM 3824 O O . ASP A 1 477 ? 14.617 -18.533 -37.307 1.00 89.56 477 ASP A O 1
ATOM 3828 N N . GLN A 1 478 ? 13.928 -16.501 -36.738 1.00 92.25 478 GLN A N 1
ATOM 3829 C CA . GLN A 1 478 ? 13.539 -16.078 -38.089 1.00 92.25 478 GLN A CA 1
ATOM 3830 C C . GLN A 1 478 ? 14.738 -15.474 -38.842 1.00 92.25 478 GLN A C 1
ATOM 3832 O O . GLN A 1 478 ? 14.691 -14.373 -39.395 1.00 92.25 478 GLN A O 1
ATOM 3837 N N . LYS A 1 479 ? 15.845 -16.225 -38.894 1.00 91.50 479 LYS A N 1
ATOM 3838 C CA . LYS A 1 479 ? 17.162 -15.756 -39.374 1.00 91.50 479 LYS A CA 1
ATOM 3839 C C . LYS A 1 479 ? 17.180 -15.289 -40.833 1.00 91.50 479 LYS A C 1
ATOM 3841 O O . LYS A 1 479 ? 18.032 -14.498 -41.224 1.00 91.50 479 LYS A O 1
ATOM 3846 N N . THR A 1 480 ? 16.278 -15.785 -41.680 1.00 92.44 480 THR A N 1
ATOM 3847 C CA . THR A 1 480 ? 16.175 -15.326 -43.078 1.00 92.44 480 THR A CA 1
ATOM 3848 C C . THR A 1 480 ? 15.575 -13.936 -43.192 1.00 92.44 480 THR A C 1
ATOM 3850 O O . THR A 1 480 ? 16.091 -13.123 -43.954 1.00 92.44 480 THR A O 1
ATOM 3853 N N . GLU A 1 481 ? 14.543 -13.643 -42.410 1.00 93.50 481 GLU A N 1
ATOM 3854 C CA . GLU A 1 481 ? 13.957 -12.307 -42.375 1.00 93.50 481 GLU A CA 1
ATOM 3855 C C . GLU A 1 481 ? 14.893 -11.335 -41.652 1.00 93.50 481 GLU A C 1
ATOM 3857 O O . GLU A 1 481 ? 15.106 -10.226 -42.135 1.00 93.50 481 GLU A O 1
ATOM 3862 N N . ALA A 1 482 ? 15.537 -11.772 -40.565 1.00 94.81 482 ALA A N 1
ATOM 3863 C CA . ALA A 1 482 ? 16.524 -10.968 -39.847 1.00 94.81 482 ALA A CA 1
ATOM 3864 C C . ALA A 1 482 ? 17.675 -10.490 -40.753 1.00 94.81 482 ALA A C 1
ATOM 3866 O O . ALA A 1 482 ? 18.000 -9.304 -40.762 1.00 94.81 482 ALA A O 1
ATOM 3867 N N . GLU A 1 483 ? 18.238 -11.386 -41.577 1.00 94.88 483 GLU A N 1
ATOM 3868 C CA . GLU A 1 483 ? 19.288 -11.039 -42.547 1.00 94.88 483 GLU A CA 1
ATOM 3869 C C . GLU A 1 483 ? 18.835 -9.929 -43.510 1.00 94.88 483 GLU A C 1
ATOM 3871 O O . GLU A 1 483 ? 19.591 -9.002 -43.799 1.00 94.88 483 GLU A O 1
ATOM 3876 N N . LEU A 1 484 ? 17.589 -10.000 -43.989 1.00 94.69 484 LEU A N 1
ATOM 3877 C CA . LEU A 1 484 ? 17.014 -9.006 -44.895 1.00 94.69 484 LEU A CA 1
ATOM 3878 C C . LEU A 1 484 ? 16.893 -7.630 -44.222 1.00 94.69 484 LEU A C 1
ATOM 3880 O O . LEU A 1 484 ? 17.218 -6.617 -44.841 1.00 94.69 484 LEU A O 1
ATOM 3884 N N . TRP A 1 485 ? 16.472 -7.586 -42.957 1.00 94.44 485 TRP A N 1
ATOM 3885 C CA . TRP A 1 485 ? 16.357 -6.336 -42.204 1.00 94.44 485 TRP A CA 1
ATOM 3886 C C . TRP A 1 485 ? 17.712 -5.707 -41.874 1.00 94.44 485 TRP A C 1
ATOM 3888 O O . TRP A 1 485 ? 17.856 -4.498 -42.050 1.00 94.44 485 TRP A O 1
ATOM 3898 N N . TYR A 1 486 ? 18.724 -6.496 -41.498 1.00 95.44 486 TYR A N 1
ATOM 3899 C CA . TYR A 1 486 ? 20.080 -5.968 -41.300 1.00 95.44 486 TYR A CA 1
ATOM 3900 C C . TYR A 1 486 ? 20.663 -5.382 -42.585 1.00 95.44 486 TYR A C 1
ATOM 3902 O O . TYR A 1 486 ? 21.252 -4.305 -42.561 1.00 95.44 486 TYR A O 1
ATOM 3910 N N . ARG A 1 487 ? 20.461 -6.046 -43.728 1.00 94.62 487 ARG A N 1
ATOM 3911 C CA . ARG A 1 487 ? 20.924 -5.529 -45.024 1.00 94.62 487 ARG A CA 1
ATOM 3912 C C . ARG A 1 487 ? 20.260 -4.203 -45.378 1.00 94.62 487 ARG A C 1
ATOM 3914 O O . ARG A 1 487 ? 20.965 -3.266 -45.726 1.00 94.62 487 ARG A O 1
ATOM 3921 N N . ARG A 1 488 ? 18.939 -4.095 -45.204 1.00 92.62 488 ARG A N 1
ATOM 3922 C CA . ARG A 1 488 ? 18.207 -2.829 -45.395 1.00 92.62 488 ARG A CA 1
ATOM 3923 C C . ARG A 1 488 ? 18.686 -1.727 -44.449 1.00 92.62 488 ARG A C 1
ATOM 3925 O O . ARG A 1 488 ? 18.767 -0.572 -44.848 1.00 92.62 488 ARG A O 1
ATOM 3932 N N . ALA A 1 489 ? 19.024 -2.064 -43.204 1.00 93.75 489 ALA A N 1
ATOM 3933 C CA . ALA A 1 489 ? 19.607 -1.102 -42.272 1.00 93.75 489 ALA A CA 1
ATOM 3934 C C . ALA A 1 489 ? 20.982 -0.595 -42.758 1.00 93.75 489 ALA A C 1
ATOM 3936 O O . ALA A 1 489 ? 21.233 0.608 -42.711 1.00 93.75 489 ALA A O 1
ATOM 3937 N N . LEU A 1 490 ? 21.834 -1.479 -43.292 1.00 94.06 490 LEU A N 1
ATOM 3938 C CA . LEU A 1 490 ? 23.152 -1.125 -43.842 1.00 94.06 490 LEU A CA 1
ATOM 3939 C C . LEU A 1 490 ? 23.087 -0.397 -45.191 1.00 94.06 490 LEU A C 1
ATOM 3941 O O . LEU A 1 490 ? 23.980 0.385 -45.492 1.00 94.06 490 LEU A O 1
ATOM 3945 N N . GLU A 1 491 ? 22.038 -0.594 -45.993 1.00 92.94 491 GLU A N 1
ATOM 3946 C CA . GLU A 1 491 ? 21.785 0.244 -47.178 1.00 92.94 491 GLU A CA 1
ATOM 3947 C C . GLU A 1 491 ? 21.613 1.719 -46.785 1.00 92.94 491 GLU A C 1
ATOM 3949 O O . GLU A 1 491 ? 22.045 2.613 -47.511 1.00 92.94 491 GLU A O 1
ATOM 3954 N N . MET A 1 492 ? 21.024 1.967 -45.611 1.00 89.56 492 MET A N 1
ATOM 3955 C CA . MET A 1 492 ? 20.803 3.308 -45.073 1.00 89.56 492 MET A CA 1
ATOM 3956 C C . MET A 1 492 ? 22.016 3.841 -44.307 1.00 89.56 492 MET A C 1
ATOM 3958 O O . MET A 1 492 ? 22.341 5.020 -44.438 1.00 89.56 492 MET A O 1
ATOM 3962 N N . ASN A 1 493 ? 22.671 2.998 -43.503 1.00 92.50 493 ASN A N 1
ATOM 3963 C CA . ASN A 1 493 ? 23.863 3.346 -42.730 1.00 92.50 493 ASN A CA 1
ATOM 3964 C C . ASN A 1 493 ? 24.955 2.265 -42.871 1.00 92.50 493 ASN A C 1
ATOM 3966 O O . ASN A 1 493 ? 25.036 1.368 -42.027 1.00 92.50 493 ASN A O 1
ATOM 3970 N N . PRO A 1 494 ? 25.803 2.334 -43.913 1.00 91.94 494 PRO A N 1
ATOM 3971 C CA . PRO A 1 494 ? 26.755 1.265 -44.231 1.00 91.94 494 PRO A CA 1
ATOM 3972 C C . PRO A 1 494 ? 27.826 1.014 -43.168 1.00 91.94 494 PRO A C 1
ATOM 3974 O O . PRO A 1 494 ? 28.363 -0.088 -43.093 1.00 91.94 494 PRO A O 1
ATOM 3977 N N . GLU A 1 495 ? 28.151 2.026 -42.362 1.00 91.62 495 GLU A N 1
ATOM 3978 C CA . GLU A 1 495 ? 29.229 1.974 -41.366 1.00 91.62 495 GLU A CA 1
ATOM 3979 C C . GLU A 1 495 ? 28.709 1.745 -39.938 1.00 91.62 495 GLU A C 1
ATOM 3981 O O . GLU A 1 495 ? 29.460 1.902 -38.978 1.00 91.62 495 GLU A O 1
ATOM 3986 N N . GLU A 1 496 ? 27.430 1.387 -39.768 1.00 92.19 496 GLU A N 1
ATOM 3987 C CA . GLU A 1 496 ? 26.836 1.187 -38.445 1.00 92.19 496 GLU A CA 1
ATOM 3988 C C . GLU A 1 496 ? 27.423 -0.067 -37.760 1.00 92.19 496 GLU A C 1
ATOM 3990 O O . GLU A 1 496 ? 27.166 -1.193 -38.205 1.00 92.19 496 GLU A O 1
ATOM 3995 N N . PRO A 1 497 ? 28.213 0.083 -36.675 1.00 92.19 497 PRO A N 1
ATOM 3996 C CA . PRO A 1 497 ? 29.001 -1.030 -36.148 1.00 92.19 497 PRO A CA 1
ATOM 3997 C C . PRO A 1 497 ? 28.157 -2.169 -35.566 1.00 92.19 497 PRO A C 1
ATOM 3999 O O . PRO A 1 497 ? 28.543 -3.333 -35.675 1.00 92.19 497 PRO A O 1
ATOM 4002 N N . HIS A 1 498 ? 27.014 -1.859 -34.946 1.00 92.69 498 HIS A N 1
ATOM 4003 C CA . HIS A 1 498 ? 26.183 -2.856 -34.269 1.00 92.69 498 HIS A CA 1
ATOM 4004 C C . HIS A 1 498 ? 25.505 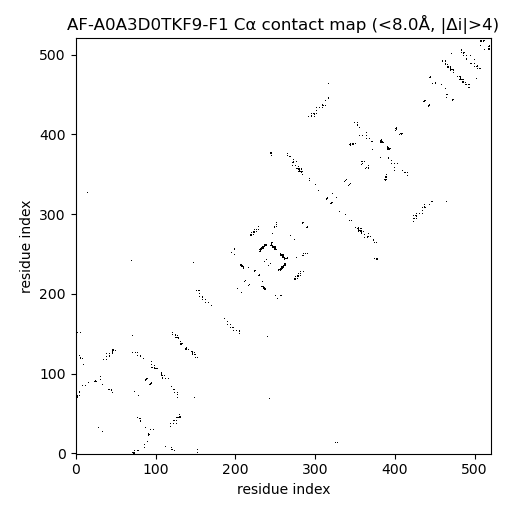-3.806 -35.270 1.00 92.69 498 HIS A C 1
ATOM 4006 O O . HIS A 1 498 ? 25.508 -5.021 -35.095 1.00 92.69 498 HIS A O 1
ATOM 4012 N N . THR A 1 499 ? 24.982 -3.266 -36.364 1.00 94.62 499 THR A N 1
ATOM 4013 C CA . THR A 1 499 ? 24.312 -3.979 -37.454 1.00 94.62 499 THR A CA 1
ATOM 4014 C C . THR A 1 499 ? 25.313 -4.810 -38.235 1.00 94.62 499 THR A C 1
ATOM 4016 O O . THR A 1 499 ? 25.016 -5.960 -38.546 1.00 94.62 499 THR A O 1
ATOM 4019 N N . LEU A 1 500 ? 26.506 -4.267 -38.512 1.00 94.69 500 LEU A N 1
ATOM 4020 C CA . LEU A 1 500 ? 27.597 -5.024 -39.130 1.00 94.69 500 LEU A CA 1
ATOM 4021 C C . LEU A 1 500 ? 27.971 -6.238 -38.277 1.00 94.69 500 LEU A C 1
ATOM 4023 O O . LEU A 1 500 ? 28.013 -7.355 -38.789 1.00 94.69 500 LEU A O 1
ATOM 4027 N N . ASN A 1 501 ? 28.170 -6.037 -36.971 1.00 94.69 501 ASN A N 1
ATOM 4028 C CA . ASN A 1 501 ? 28.475 -7.118 -36.038 1.00 94.69 501 ASN A CA 1
ATOM 4029 C C . ASN A 1 501 ? 27.357 -8.176 -35.989 1.00 94.69 501 ASN A C 1
ATOM 4031 O O . ASN A 1 501 ? 27.632 -9.373 -36.089 1.00 94.69 501 ASN A O 1
ATOM 4035 N N . ASN A 1 502 ? 26.095 -7.753 -35.882 1.00 94.75 502 ASN A N 1
ATOM 4036 C CA . ASN A 1 502 ? 24.961 -8.675 -35.788 1.00 94.75 502 ASN A CA 1
ATOM 4037 C C . ASN A 1 502 ? 24.736 -9.447 -37.095 1.00 94.75 502 ASN A C 1
ATOM 4039 O O . ASN A 1 502 ? 24.450 -10.646 -37.061 1.00 94.75 502 ASN A O 1
ATOM 4043 N N . LEU A 1 503 ? 24.925 -8.796 -38.247 1.00 95.25 503 LEU A N 1
ATOM 4044 C CA . LEU A 1 503 ? 24.886 -9.459 -39.546 1.00 95.25 503 LEU A CA 1
ATOM 4045 C C . LEU A 1 503 ? 26.036 -10.461 -39.689 1.00 95.25 503 LEU A C 1
ATOM 4047 O O . LEU A 1 503 ? 25.785 -11.593 -40.093 1.00 95.25 503 LEU A O 1
ATOM 4051 N N . ALA A 1 504 ? 27.267 -10.091 -39.326 1.00 93.19 504 ALA A N 1
ATOM 4052 C CA . ALA A 1 504 ? 28.421 -10.989 -39.387 1.00 93.19 504 ALA A CA 1
ATOM 4053 C C . ALA A 1 504 ? 28.206 -12.248 -38.531 1.00 93.19 504 ALA A C 1
ATOM 4055 O O . ALA A 1 504 ? 28.461 -13.370 -38.985 1.00 93.19 504 ALA A O 1
ATOM 4056 N N . TRP A 1 505 ? 27.657 -12.081 -37.323 1.00 93.25 505 TRP A N 1
ATOM 4057 C CA . TRP A 1 505 ? 27.333 -13.202 -36.445 1.00 93.25 505 TRP A CA 1
ATOM 4058 C C . TRP A 1 505 ? 26.242 -14.103 -37.038 1.00 93.25 505 TRP A C 1
ATOM 4060 O O . TRP A 1 505 ? 26.425 -15.320 -37.119 1.00 93.25 505 TRP A O 1
ATOM 4070 N N . LEU A 1 506 ? 25.159 -13.512 -37.560 1.00 93.88 506 LEU A N 1
ATOM 4071 C CA . LEU A 1 506 ? 24.091 -14.242 -38.248 1.00 93.88 506 LEU A CA 1
ATOM 4072 C C . LEU A 1 506 ? 24.627 -15.028 -39.451 1.00 93.88 506 LEU A C 1
ATOM 4074 O O . LEU A 1 506 ? 24.285 -16.201 -39.620 1.00 93.88 506 LEU A O 1
ATOM 4078 N N . LEU A 1 507 ? 25.458 -14.404 -40.293 1.00 92.31 507 LEU A N 1
ATOM 4079 C CA . LEU A 1 507 ? 26.035 -15.037 -41.481 1.00 92.31 507 LEU A CA 1
ATOM 4080 C C . LEU A 1 507 ? 26.934 -16.218 -41.107 1.00 92.31 507 LEU A C 1
ATOM 4082 O O . LEU A 1 507 ? 26.824 -17.277 -41.726 1.00 92.31 507 LEU A O 1
ATOM 4086 N N . THR A 1 508 ? 27.759 -16.061 -40.071 1.00 89.62 508 THR A N 1
ATOM 4087 C CA . THR A 1 508 ? 28.631 -17.128 -39.560 1.00 89.62 508 THR A CA 1
ATOM 4088 C C . THR A 1 508 ? 27.818 -18.321 -39.059 1.00 89.62 508 THR A C 1
ATOM 4090 O O . THR A 1 508 ? 28.151 -19.471 -39.345 1.00 89.62 508 THR A O 1
ATOM 4093 N N . GLU A 1 509 ? 26.730 -18.060 -38.335 1.00 89.38 509 GLU A N 1
ATOM 4094 C CA . GLU A 1 509 ? 25.887 -19.104 -37.758 1.00 89.38 509 GLU A CA 1
ATOM 4095 C C . GLU A 1 509 ? 25.044 -19.834 -38.819 1.00 89.38 509 GLU A C 1
ATOM 4097 O O . GLU A 1 509 ? 24.971 -21.063 -38.832 1.00 89.38 509 GLU A O 1
ATOM 4102 N N . LYS A 1 510 ? 24.404 -19.085 -39.725 1.00 86.81 510 LYS A N 1
ATOM 4103 C CA . LYS A 1 510 ? 23.449 -19.617 -40.709 1.00 86.81 510 LYS A CA 1
ATOM 4104 C C . LYS A 1 510 ? 24.122 -20.199 -41.951 1.00 86.81 510 LYS A C 1
ATOM 4106 O O . LYS A 1 510 ? 23.638 -21.188 -42.498 1.00 86.81 510 LYS A O 1
ATOM 4111 N N . HIS A 1 511 ? 25.207 -19.581 -42.421 1.00 85.62 511 HIS A N 1
ATOM 4112 C CA . HIS A 1 511 ? 25.838 -19.880 -43.712 1.00 85.62 511 HIS A CA 1
ATOM 4113 C C . HIS A 1 511 ? 27.258 -20.439 -43.560 1.00 85.62 511 HIS A C 1
ATOM 4115 O O . HIS A 1 511 ? 28.115 -20.212 -44.410 1.00 85.62 511 HIS A O 1
ATOM 4121 N N . ASN A 1 512 ? 27.506 -21.225 -42.510 1.00 82.69 512 ASN A N 1
ATOM 4122 C CA . ASN A 1 512 ? 28.810 -21.838 -42.220 1.00 82.69 512 ASN A CA 1
ATOM 4123 C C . ASN A 1 512 ? 29.402 -22.704 -43.360 1.00 82.69 512 ASN A C 1
ATOM 4125 O O . ASN A 1 512 ? 30.599 -22.984 -43.373 1.00 82.69 512 ASN A O 1
ATOM 4129 N N . ASN A 1 513 ? 28.582 -23.126 -44.324 1.00 82.75 513 ASN A N 1
ATOM 4130 C CA . ASN A 1 513 ? 28.997 -23.922 -45.480 1.00 82.75 513 ASN A CA 1
ATOM 4131 C C . ASN A 1 513 ? 29.153 -23.092 -46.770 1.00 82.75 513 ASN A C 1
ATOM 4133 O O . ASN A 1 513 ? 29.659 -23.605 -47.770 1.00 82.75 513 ASN A O 1
ATOM 4137 N N . ASP A 1 514 ? 28.756 -21.814 -46.768 1.00 86.31 514 ASP A N 1
ATOM 4138 C CA . ASP A 1 514 ? 28.905 -20.907 -47.908 1.00 86.31 514 ASP A CA 1
ATOM 4139 C C . ASP A 1 514 ? 30.154 -20.031 -47.731 1.00 86.31 514 ASP A C 1
ATOM 4141 O O . ASP A 1 514 ? 30.164 -19.019 -47.026 1.00 86.31 514 ASP A O 1
ATOM 4145 N N . LYS A 1 515 ? 31.228 -20.400 -48.440 1.00 81.94 515 LYS A N 1
ATOM 4146 C CA . LYS A 1 515 ? 32.514 -19.682 -48.416 1.00 81.94 515 LYS A CA 1
ATOM 4147 C C . LYS A 1 515 ? 32.409 -18.212 -48.827 1.00 81.94 515 LYS A C 1
ATOM 4149 O O . LYS A 1 515 ? 33.304 -17.441 -48.490 1.00 81.94 515 LYS A O 1
ATOM 4154 N N . LYS A 1 516 ? 31.389 -17.823 -49.599 1.00 84.00 516 LYS A N 1
ATOM 4155 C CA . LYS A 1 516 ? 31.199 -16.432 -50.020 1.00 84.00 516 LYS A CA 1
ATOM 4156 C C . LYS A 1 516 ? 30.609 -15.609 -48.880 1.00 84.00 516 LYS A C 1
ATOM 4158 O O . LYS A 1 516 ? 31.128 -14.536 -48.601 1.00 84.00 516 LYS A O 1
ATOM 4163 N N . ARG A 1 517 ? 29.579 -16.130 -48.209 1.00 82.25 517 ARG A N 1
ATOM 4164 C CA . ARG A 1 517 ? 28.936 -15.467 -47.062 1.00 82.25 517 ARG A CA 1
ATOM 4165 C C . ARG A 1 517 ? 29.846 -15.401 -45.838 1.00 82.25 517 ARG A C 1
ATOM 4167 O O . ARG A 1 517 ? 29.851 -14.389 -45.159 1.00 82.25 517 ARG A O 1
ATOM 4174 N N . LEU A 1 518 ? 30.689 -16.410 -45.632 1.00 82.12 518 LEU A N 1
ATOM 4175 C CA . LEU A 1 518 ? 31.716 -16.406 -44.581 1.00 82.12 518 LEU A CA 1
ATOM 4176 C C . LEU A 1 518 ? 32.879 -15.432 -44.815 1.00 82.12 518 LEU A C 1
ATOM 4178 O O . LEU A 1 518 ? 33.616 -15.129 -43.890 1.00 82.12 518 LEU A O 1
ATOM 4182 N N . ARG A 1 519 ? 33.120 -15.008 -46.060 1.00 83.06 519 ARG A N 1
ATOM 4183 C CA . ARG A 1 519 ? 34.088 -13.934 -46.350 1.00 83.06 519 ARG A CA 1
ATOM 4184 C C . ARG A 1 519 ? 33.477 -12.545 -46.194 1.00 83.06 519 ARG A C 1
ATOM 4186 O O . ARG A 1 519 ? 34.214 -11.569 -46.170 1.00 83.06 519 ARG A O 1
ATOM 4193 N N . GLU A 1 520 ? 32.152 -12.476 -46.247 1.00 85.12 520 GLU A N 1
ATOM 4194 C CA . GLU A 1 520 ? 31.377 -11.252 -46.093 1.00 85.12 520 GLU A CA 1
ATOM 4195 C C . GLU A 1 520 ? 31.181 -10.911 -44.612 1.00 85.12 520 GLU A C 1
ATOM 4197 O O . GLU A 1 520 ? 31.231 -9.734 -44.267 1.00 85.12 520 GLU A O 1
ATOM 4202 N N . SER A 1 521 ? 30.971 -11.929 -43.766 1.00 80.19 521 SER A N 1
ATOM 4203 C CA . SER A 1 521 ? 31.085 -11.823 -42.305 1.00 80.19 521 SER A CA 1
ATOM 4204 C C . SER A 1 521 ? 32.511 -11.503 -41.886 1.00 80.19 521 SER A C 1
ATOM 4206 O O . SER A 1 521 ? 32.663 -10.686 -40.957 1.00 80.19 521 SER A O 1
#

Foldseek 3Di:
DLCVLLVVLLLLLVLLVQDPDADAAPPLDPLVVLLVVLQVLLLVLLCVVVVVVVVCVVPDDDDDPPDDQDSRDCDPSLVVSSVVLSCNCRRNVQLVVQLVVVVVDPCSNVVSSLVSSVSSLLSSLSNSHHQPDPDPVSVVVSVVLSVLSSLLNQLVSVLSVVLVVLCVVLCVVCVVPPDPVSVVVSVVVSVVCCLQCSLVSNCVSQVWDADDPDPLLVLLQVLCVVLVNDALGETEGDCSNPVAQDWEWDGQDPNSIYTYGYPVLSVVADSLLSSLRSQLRSLCNSVVLVVLVVLLVLLLVLVLLLVVLVQVLCVVLVNDHDRPSNSSVVSVVSVVCCVQPVQLVSQALSSLSSNLRSCVPRNLVSNLVSLVVSCVSRVHDQCDQDSRYGRSVVSSVQSVVCVVPVVSSVVSVVVSVVVSVVSVVSSVVSVVSSVVSPDLVVSLVVLVVVCVVCVVPDALVCLVSLQVNLVSCVVVVVLVVSLVSLVVSCVRVVPDVVSQVSNQVSLCVPVVPPPVSPVSD

Radius of gyration: 29.75 Å; Cα contacts (8 Å, |Δi|>4): 568; chains: 1; bounding box: 73×65×83 Å

Mean predicted aligned error: 8.52 Å

Solvent-accessible surface area (backbone atoms only — not comparable to full-atom values): 27826 Å² total; per-residue (Å²): 98,68,54,53,63,63,53,51,52,53,52,49,52,60,57,55,73,68,54,93,78,78,77,79,49,78,80,67,68,57,67,71,55,57,57,49,48,51,46,51,50,13,48,53,37,17,38,44,68,57,53,54,48,63,64,42,64,81,54,90,74,83,88,77,69,95,68,79,86,59,85,42,61,89,43,70,35,39,52,50,43,51,53,52,47,51,49,44,37,66,40,53,39,44,50,59,58,46,14,60,78,34,64,93,41,100,54,19,61,63,52,20,52,51,54,53,50,53,52,47,52,53,24,43,22,41,11,70,47,43,69,85,39,102,47,75,67,24,49,50,51,30,51,56,51,24,54,52,47,41,33,71,47,39,35,61,56,52,50,49,52,52,48,51,53,47,50,56,51,45,54,72,69,45,70,85,48,92,49,79,61,45,59,53,49,52,54,52,52,50,50,52,49,48,63,55,46,45,37,56,42,44,42,58,45,53,56,44,39,74,58,68,93,46,72,69,48,54,47,42,50,52,46,28,57,76,64,71,43,74,54,64,45,59,29,26,48,44,61,87,78,54,78,58,43,45,69,49,70,38,51,79,51,83,80,40,18,34,41,36,36,20,64,68,37,62,76,68,46,52,76,61,21,44,36,17,52,45,32,22,48,37,25,39,60,71,70,41,48,63,54,54,52,49,50,53,50,50,38,53,52,43,50,50,52,35,55,50,48,50,41,50,52,29,40,76,66,66,77,47,74,76,54,66,67,59,53,51,54,51,49,53,53,48,51,54,50,37,51,56,52,50,50,13,51,52,36,34,56,49,53,55,53,11,49,49,44,12,33,76,73,61,38,61,64,31,42,46,54,41,52,51,48,38,24,60,72,58,72,47,64,44,77,54,66,51,74,46,38,68,12,56,47,60,53,44,50,50,51,54,48,26,73,78,38,61,67,53,51,58,54,50,54,54,49,52,50,49,53,53,48,51,53,51,51,51,36,53,50,40,54,51,48,41,55,47,64,73,31,64,72,48,50,50,54,56,46,49,55,53,49,63,75,38,61,96,68,73,49,62,88,45,22,67,58,33,30,52,51,13,52,54,29,40,77,70,69,38,52,72,60,14,53,53,29,29,50,57,16,34,75,52,39,76,82,45,65,68,46,52,52,52,44,24,51,49,32,48,71,76,34,75,86,37,74,67,50,50,70,71,70

pLDDT: mean 87.6, std 11.38, range [30.89, 98.25]

Nearest PDB structures (foldseek):
  4aw6-assembly1_A  TM=5.366E-01  e=1.588E-05  Homo sapiens
  2ypt-assembly2_A  TM=5.253E-01  e=2.028E-05  Homo sapiens
  4zlh-assembly1_A  TM=2.359E-01  e=2.531E+00  Escherichia coli O157:H7
  8f5p-assembly1_D  TM=1.224E-01  e=1.319E+00  Leishmania tarentolae

Secondary structure (DSSP, 8-state):
-TTHHHHHHHHHHHHHHT-S--PPPSS---HHHHHHHHHHHHHHHHHHHHHHHHHHTTS-----------TTS--HHHHHHHHHHHHHHHHTTHHHHHHHHTTTSTTHHHHHHHHHHHHHHHHHHHHH---SSSSHHHHHHHHHHHHHHHHHHHHHHHHHHHHHHHHHHHHHHHTT--SHHHHHHHHHHHHHHHHHHHHHHHHHHTT-EEPPSSHHHHHHHHHHHHTT---SEEEE--TTT--S--EEEE-SSTTS-EEEE-HHHHHH--HHHHHHHHHHHHHHHHTTHHHHHHHHHHHHHHHHHHHHHHHHHHHHHTS----HHHHHHHHHHHHHHIIIIIIHHHHHHHHHHHHHHHHHHH-HHHHHHHHHHHHHHHT--TT---SSS--HHHHHHHHHHHHH-THHHHHHHHHHHHHHHHHHHHHHHHHHHHHHHH-HHHHHHHHHHHHHHTGGG--GGGHHHHHHHHHHHHHTT-HHHHHHHHHHHHHH-TT-HHHHHHHHHHHHHH-TT-TTHHHH-